Protein AF-A0A6J8DHE6-F1 (afdb_monomer)

Organism: Mytilus coruscus (NCBI:txid42192)

Secondary structure (DSSP, 8-state):
---------EEEGGG--SEEEEEEEEEESPPPPPPHHHHHH-GGGGGSGGGSSS---EEEEEEEEETTEE-S--EEPPP---SSSEEEEEEEEEEEEGGG--TT-EEEEEEEEEEETTEEEEEEEEEEESB-TTSBBP-EEEEEEEEET-------TTSTT---SSBSS---TT-HHHHHHHHHHHHHTTSS---HHHHHHHHHHHHHHHHHHHHHTSSEEEEEEE--EEETTEEEEEE---TTTT---------SS-----TTTTS--HHHHHHHHHHT-GGGTTTGGG----HHHHHHHHHHHTS-TTPPPPHHHHHHHHHTHHHHTT-TTHHHHHHHHS-TTSHHHHHHHHHHHHHSPPPPHHHHHHTTSTT---HHHHHHHHHHHTTS-HHHHHHHHHHHHHHGGGS-HHHHHHHHHHHHHHHHHHHS-SSS--S---S--------SSSSS----------HHHHHHTSPPHHHHHHHHHHH-HHHHHHHHHHHHHHHT-----HHHHHHHHHHHHHHHHHHHHHHHS-HHHHHHHHHHHHHHHHHHHHHHHHHHHHHS-S-HHHHHHHHHHHHH-HHHHSS-TTS-S-EE-S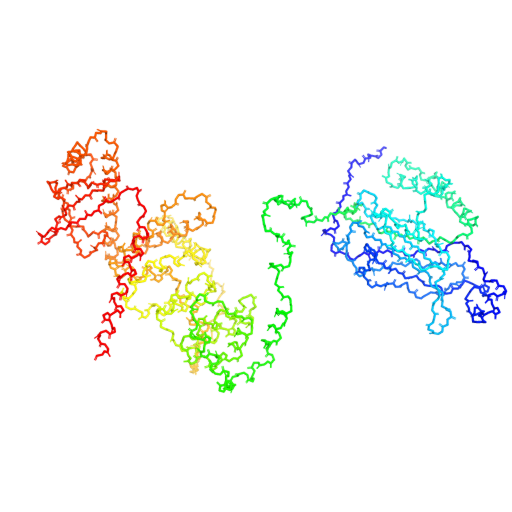S-TT-EEEEE-GGG-EE-SSTT--EEEEEEETTS-EEEEEE--SS--HHHHHHHHHHHHHHHHHHHHTT--

Nearest PDB structures (foldseek):
  8sor-assembly1_B  TM=8.044E-01  e=4.421E-31  Homo sapiens
  2x6h-assembly1_A  TM=9.406E-01  e=1.872E-27  Drosophila melanogaster
  2x6i-assembly1_A  TM=9.302E-01  e=1.534E-27  Drosophila melanogaster
  2x6j-assembly1_A  TM=9.265E-01  e=4.736E-26  Drosophila melanogaster
  2x6i-assembly1_B  TM=9.252E-01  e=7.662E-25  Drosophila melanogaster

InterPro domains:
  IPR000403 Phosphatidylinositol 3-/4-kinase, catalytic domain [PS50290] (609-669)
  IPR001263 Phosphoinositide 3-kinase, accessory (PIK) domain [PF00613] (290-520)
  IPR001263 Phosphoinositide 3-kinase, accessory (PIK) domain [PS51545] (288-525)
  IPR001263 Phosphoinositide 3-kinase, accessory (PIK) domain [SM00145] (288-539)
  IPR002420 C2 phosphatidylinositol 3-kinase-type domain [PF00792] (56-203)
  IPR002420 C2 phosphatidylinositol 3-kinase-type domain [PS51547] (36-191)
  IPR002420 C2 phosphatidylinositol 3-kinase-type domain [SM00142] (22-131)
  IPR008290 Phosphatidylinositol 3-kinase, Vps34 type [PIRSF000587] (5-661)
  IPR011009 Protein kinase-like domain superfamily [SSF56112] (544-663)
  IPR015433 Phosphatidylinositol 3-/4-kinase [PTHR10048] (52-663)
  IPR016024 Armadillo-type fold [SSF48371] (271-522)
  IPR018936 Phosphatidylinositol 3-/4-kinase, conserved site [PS00915] (639-653)
  IPR035892 C2 domain superfamily [G3DSA:2.60.40.150] (32-181)
  IPR035892 C2 domain superfamily [SSF49562] (39-165)
  IPR042236 Phosphoinositide 3-kinase, accessory (PIK) domain superfamily [G3DSA:1.25.40.70] (293-534)

Sequence (669 aa):
MTELTDRFNYVYSCDLDVNVQIKIGTLEGERQRPSYQELLDDPMLKFSGAYQEGHSDLYVTCRIYSDGRPLSLAVSTSYKAFSTRWNWNEWITLPLKFSDLPRNAMMAMTIWDIYGTNKAIPVGGTAISLFGKRGTFRKGMIDLKVWPNVEADPQNHSTTLNHSTTPGKTKDTNDQMSRLAKLSKKHRDGHMVKVDWLDRLTFREIELINEKQKRDSNFMYLMIEFPYVHYNDLQYTVIYFEKGGDEPYQYRTQAEIVCVPDPEILTENLVESKHHKLARSLHSGPTDRDMKPDAKTRDQLNAIVGFPPTKMLTSEEQDLVWKFRFYLSSQKKALTKFLKCVNWKMPQEAKQAIELMSRWSPMDADDALELLSPAFTHPTVRKYAVSRLRQSDDEDLFLYLFQLVQALRYEDFEKIKHDTDQITTRRESICDTSDRDRTHTMLTRAGSHDSIIDALGGVSPKQEESPEIKLSKESDLASFLIERACDNSILANYFYWYVSVECENDESTAKEQRVNEMYLCIMKRFSQALVKGGQECRLKRATLARQQMFIERLVSMVKAVTRESGNRKKKIERLRALLQDPEVTKINFASFDDLPLPLDPNVKVNGICVEKATLLKSALMPCRLTFKTSTGSEYVTMFKHGDDLRQDQLILQIITLMDKVSNTNDCSD

Structure (mmCIF, N/CA/C/O backbone):
data_AF-A0A6J8DHE6-F1
#
_entry.id   AF-A0A6J8DHE6-F1
#
loop_
_atom_site.group_PDB
_atom_site.id
_atom_site.type_symbol
_atom_site.label_atom_id
_atom_site.label_alt_id
_atom_site.label_comp_id
_atom_site.label_asym_id
_atom_site.label_entity_id
_atom_site.label_seq_id
_atom_site.pdbx_PDB_ins_code
_atom_site.Cartn_x
_atom_site.Cartn_y
_atom_site.Cartn_z
_atom_site.occupancy
_atom_site.B_iso_or_equiv
_atom_site.auth_seq_id
_atom_site.auth_comp_id
_atom_site.auth_asym_id
_atom_site.auth_atom_id
_atom_site.pdbx_PDB_model_num
ATOM 1 N N . MET A 1 1 ? 37.066 45.976 -17.708 1.00 34.59 1 MET A N 1
ATOM 2 C CA . MET A 1 1 ? 37.284 44.830 -16.803 1.00 34.59 1 MET A CA 1
ATOM 3 C C . MET A 1 1 ? 35.966 44.087 -16.704 1.00 34.59 1 MET A C 1
ATOM 5 O O . MET A 1 1 ? 35.082 44.545 -16.003 1.00 34.59 1 MET A O 1
ATOM 9 N N . THR A 1 2 ? 35.776 43.036 -17.497 1.00 38.88 2 THR A N 1
ATOM 10 C CA . THR A 1 2 ? 34.618 42.142 -17.362 1.00 38.88 2 THR A CA 1
ATOM 11 C C . THR A 1 2 ? 34.872 41.234 -16.169 1.00 38.88 2 THR A C 1
ATOM 13 O O . THR A 1 2 ? 35.880 40.525 -16.161 1.00 38.88 2 THR A O 1
ATOM 16 N N . GLU A 1 3 ? 34.013 41.311 -15.154 1.00 40.59 3 GLU A N 1
ATOM 17 C CA . GLU A 1 3 ? 34.038 40.429 -13.989 1.00 40.59 3 GLU A CA 1
ATOM 18 C C . GLU A 1 3 ? 34.123 38.970 -14.454 1.00 40.59 3 GLU A C 1
ATOM 20 O O . GLU A 1 3 ? 33.260 38.478 -15.181 1.00 40.59 3 GLU A O 1
ATOM 25 N N . LEU A 1 4 ? 35.196 38.280 -14.063 1.00 47.06 4 LEU A N 1
ATOM 26 C CA . LEU A 1 4 ? 35.259 36.826 -14.120 1.00 47.06 4 LEU A CA 1
ATOM 27 C C . LEU A 1 4 ? 34.179 36.315 -13.166 1.00 47.06 4 LEU A C 1
ATOM 29 O O . LEU A 1 4 ? 34.374 36.305 -11.955 1.00 47.06 4 LEU A O 1
ATOM 33 N N . THR A 1 5 ? 33.013 35.952 -13.695 1.00 48.84 5 THR A N 1
ATOM 34 C CA . THR A 1 5 ? 31.961 35.326 -12.898 1.00 48.84 5 THR A CA 1
ATOM 35 C C . THR A 1 5 ? 32.484 33.994 -12.373 1.00 48.84 5 THR A C 1
ATOM 37 O O . THR A 1 5 ? 32.590 33.027 -13.123 1.00 48.84 5 THR A O 1
ATOM 40 N N . ASP A 1 6 ? 32.783 33.941 -11.079 1.00 56.88 6 ASP A N 1
ATOM 41 C CA . ASP A 1 6 ? 33.292 32.780 -10.331 1.00 56.88 6 ASP A CA 1
ATOM 42 C C . ASP A 1 6 ? 32.226 31.673 -10.134 1.00 56.88 6 ASP A C 1
ATOM 44 O O . ASP A 1 6 ? 32.225 30.919 -9.165 1.00 56.88 6 ASP A O 1
ATOM 48 N N . ARG A 1 7 ? 31.233 31.607 -11.031 1.00 68.94 7 ARG A N 1
ATOM 49 C CA . ARG A 1 7 ? 30.074 30.712 -10.941 1.00 68.94 7 ARG A CA 1
ATOM 50 C C . ARG A 1 7 ? 30.209 29.586 -11.957 1.00 68.94 7 ARG A C 1
ATOM 52 O O . ARG A 1 7 ? 30.217 29.816 -13.163 1.00 68.94 7 ARG A O 1
ATOM 59 N N . PHE A 1 8 ? 30.288 28.356 -11.460 1.00 77.81 8 PHE A N 1
ATOM 60 C CA . PHE A 1 8 ? 30.315 27.151 -12.281 1.00 77.81 8 PHE A CA 1
ATOM 61 C C . PHE A 1 8 ? 28.905 26.558 -12.401 1.00 77.81 8 PHE A C 1
ATOM 63 O O . PHE A 1 8 ? 28.386 25.971 -11.454 1.00 77.81 8 PHE A O 1
ATOM 70 N N . ASN A 1 9 ? 28.289 26.708 -13.575 1.00 85.19 9 ASN A N 1
ATOM 71 C CA . ASN A 1 9 ? 26.956 26.177 -13.860 1.00 85.19 9 ASN A CA 1
ATOM 72 C C . ASN A 1 9 ? 27.050 24.722 -14.337 1.00 85.19 9 ASN A C 1
ATOM 74 O O . ASN A 1 9 ? 27.744 24.418 -15.317 1.00 85.19 9 ASN A O 1
ATOM 78 N N . TYR A 1 10 ? 26.331 23.819 -13.672 1.00 88.12 10 TYR A N 1
ATOM 79 C CA . TYR A 1 10 ? 26.302 22.403 -14.020 1.00 88.12 10 TYR A CA 1
ATOM 80 C C . TYR A 1 10 ? 24.895 21.816 -13.957 1.00 88.12 10 TYR A C 1
ATOM 82 O O . TYR A 1 10 ? 24.003 22.374 -13.325 1.00 88.12 10 TYR A O 1
ATOM 90 N N . VAL A 1 11 ? 24.717 20.692 -14.642 1.00 90.69 11 VAL A N 1
ATOM 91 C CA . VAL A 1 11 ? 23.490 19.892 -14.636 1.00 90.69 11 VAL A CA 1
ATOM 92 C C . VAL A 1 11 ? 23.868 18.420 -14.531 1.00 90.69 11 VAL A C 1
ATOM 94 O O . VAL A 1 11 ? 24.893 18.004 -15.082 1.00 90.69 11 VAL A O 1
ATOM 97 N N . TYR A 1 12 ? 23.077 17.636 -13.810 1.00 90.81 12 TYR A N 1
ATOM 98 C CA . TYR A 1 12 ? 23.320 16.207 -13.673 1.00 90.81 12 TYR A CA 1
ATOM 99 C C . TYR A 1 12 ? 22.858 15.440 -14.910 1.00 90.81 12 TYR A C 1
ATOM 101 O O . TYR A 1 12 ? 21.827 15.754 -15.502 1.00 90.81 12 TYR A O 1
ATOM 109 N N . SER A 1 13 ? 23.613 14.409 -15.294 1.00 89.38 13 SER A N 1
ATOM 110 C CA . SER A 1 13 ? 23.267 13.544 -16.427 1.00 89.38 13 SER A CA 1
ATOM 111 C C . SER A 1 13 ? 21.896 12.888 -16.250 1.00 89.38 13 SER A C 1
ATOM 113 O O . SER A 1 13 ? 21.129 12.848 -17.205 1.00 89.38 13 SER A O 1
ATOM 115 N N . CYS A 1 14 ? 21.553 12.456 -15.030 1.00 88.00 14 CYS A N 1
ATOM 116 C CA . CYS A 1 14 ? 20.270 11.824 -14.705 1.00 88.00 14 CYS A CA 1
ATOM 117 C C . CYS A 1 14 ? 19.048 12.745 -14.832 1.00 88.00 14 CYS A C 1
ATOM 119 O O . CYS A 1 14 ? 17.926 12.250 -14.872 1.00 88.00 14 CYS A O 1
ATOM 121 N N . ASP A 1 15 ? 19.247 14.065 -14.857 1.00 87.81 15 ASP A N 1
ATOM 122 C CA . ASP A 1 15 ? 18.160 15.047 -14.941 1.00 87.81 15 ASP A CA 1
ATOM 123 C C . ASP A 1 15 ? 17.919 15.526 -16.386 1.00 87.81 15 ASP A C 1
ATOM 125 O O . ASP A 1 15 ? 16.997 16.299 -16.640 1.00 87.81 15 ASP A O 1
ATOM 129 N N . LEU A 1 16 ? 18.733 15.068 -17.347 1.00 87.38 16 LEU A N 1
ATOM 130 C CA . LEU A 1 16 ? 18.618 15.416 -18.763 1.00 87.38 16 LEU A CA 1
ATOM 131 C C . LEU A 1 16 ? 17.928 14.304 -19.564 1.00 87.38 16 LEU A C 1
ATOM 133 O O . LEU A 1 16 ? 18.559 13.331 -19.979 1.00 87.38 16 LEU A O 1
ATOM 137 N N . ASP A 1 17 ? 16.647 14.508 -19.870 1.00 87.88 17 ASP A N 1
ATOM 138 C CA . ASP A 1 17 ? 15.837 13.600 -20.694 1.00 87.88 17 ASP A CA 1
ATOM 139 C C . ASP A 1 17 ? 15.944 13.913 -22.202 1.00 87.88 17 ASP A C 1
ATOM 141 O O . ASP A 1 17 ? 14.956 14.131 -22.901 1.00 87.88 17 ASP A O 1
ATOM 145 N N . VAL A 1 18 ? 17.174 14.020 -22.712 1.00 89.62 18 VAL A N 1
ATOM 146 C CA . VAL A 1 18 ? 17.454 14.364 -24.118 1.00 89.62 18 VAL A CA 1
ATOM 147 C C . VAL A 1 18 ? 18.440 13.365 -24.712 1.00 89.62 18 VAL A C 1
ATOM 149 O O . VAL A 1 18 ? 19.361 12.913 -24.031 1.00 89.62 18 VAL A O 1
ATOM 152 N N . ASN A 1 19 ? 18.264 13.032 -25.992 1.00 92.06 19 ASN A N 1
ATOM 153 C CA . ASN A 1 19 ? 19.183 12.159 -26.717 1.00 92.06 19 ASN A CA 1
ATOM 154 C C . ASN A 1 19 ? 20.549 12.821 -26.927 1.00 92.06 19 ASN A C 1
ATOM 156 O O . ASN A 1 19 ? 20.659 14.015 -27.210 1.00 92.06 19 ASN A O 1
ATOM 160 N N . VAL A 1 20 ? 21.602 12.016 -26.840 1.00 91.81 20 VAL A N 1
ATOM 161 C CA . VAL A 1 20 ? 22.977 12.468 -27.040 1.00 91.81 20 VAL A CA 1
ATOM 162 C C . VAL A 1 20 ? 23.200 12.755 -28.523 1.00 91.81 20 VAL A C 1
ATOM 164 O O . VAL A 1 20 ? 23.031 11.880 -29.373 1.00 91.81 20 VAL A O 1
ATOM 167 N N . GLN A 1 21 ? 23.613 13.980 -28.834 1.00 93.38 21 GLN A N 1
ATOM 168 C CA . GLN A 1 21 ? 23.940 14.408 -30.193 1.00 93.38 21 GLN A CA 1
ATOM 169 C C . GLN A 1 21 ? 25.432 14.665 -30.322 1.00 93.38 21 GLN A C 1
ATOM 171 O O . GLN A 1 21 ? 26.039 15.226 -29.414 1.00 93.38 21 GLN A O 1
ATOM 176 N N . ILE A 1 22 ? 26.033 14.258 -31.437 1.00 93.69 22 ILE A N 1
ATOM 177 C CA . ILE A 1 22 ? 27.459 14.452 -31.714 1.00 93.69 22 ILE A CA 1
ATOM 178 C C . ILE A 1 22 ? 27.620 14.828 -33.175 1.00 93.69 22 ILE A C 1
ATOM 180 O O . ILE A 1 22 ? 26.983 14.240 -34.046 1.00 93.69 22 ILE A O 1
ATOM 184 N N . LYS A 1 23 ? 28.480 15.804 -33.450 1.00 95.44 23 LYS A N 1
ATOM 185 C CA . LYS A 1 23 ? 28.708 16.274 -34.807 1.00 95.44 23 LYS A CA 1
ATOM 186 C C . LYS A 1 23 ? 29.976 15.679 -35.396 1.00 95.44 23 LYS A C 1
ATOM 188 O O . LYS A 1 23 ? 31.057 15.838 -34.825 1.00 95.44 23 LYS A O 1
ATOM 193 N N . ILE A 1 24 ? 29.843 15.046 -36.555 1.00 94.75 24 ILE A N 1
ATOM 194 C CA . ILE A 1 24 ? 30.963 14.537 -37.345 1.00 94.75 24 ILE A CA 1
ATOM 195 C C . ILE A 1 24 ? 31.406 15.630 -38.317 1.00 94.75 24 ILE A C 1
ATOM 197 O O . ILE A 1 24 ? 30.616 16.133 -39.118 1.00 94.75 24 ILE A O 1
ATOM 201 N N . GLY A 1 25 ? 32.662 16.047 -38.189 1.00 91.88 25 GLY A N 1
ATOM 202 C CA . GLY A 1 25 ? 33.237 17.191 -38.881 1.00 91.88 25 GLY A CA 1
ATOM 203 C C . GLY A 1 25 ? 34.004 16.812 -40.144 1.00 91.88 25 GLY A C 1
ATOM 204 O O . GLY A 1 25 ? 33.428 16.289 -41.099 1.00 91.88 25 GLY A O 1
ATOM 205 N N . THR A 1 26 ? 35.300 17.126 -40.150 1.00 91.31 26 THR A N 1
ATOM 206 C CA . THR A 1 26 ? 36.237 16.842 -41.242 1.00 91.31 26 THR A CA 1
ATOM 207 C C . THR A 1 26 ? 37.098 15.620 -40.937 1.00 91.31 26 THR A C 1
ATOM 209 O O . THR A 1 26 ? 37.397 15.336 -39.778 1.00 91.31 26 THR A O 1
ATOM 212 N N . LEU A 1 27 ? 37.505 14.900 -41.982 1.00 89.50 27 LEU A N 1
ATOM 213 C CA . LEU A 1 27 ? 38.582 13.913 -41.919 1.00 89.50 27 LEU A CA 1
ATOM 214 C C . LEU A 1 27 ? 39.777 14.474 -42.690 1.00 89.50 27 LEU A C 1
ATOM 216 O O . LEU A 1 27 ? 39.660 14.821 -43.864 1.00 89.50 27 LEU A O 1
ATOM 220 N N . GLU A 1 28 ? 40.911 14.586 -42.013 1.00 85.88 28 GLU A N 1
ATOM 221 C CA . GLU A 1 28 ? 42.147 15.167 -42.540 1.00 85.88 28 GLU A CA 1
ATOM 222 C C . GLU A 1 28 ? 43.297 14.173 -42.394 1.00 85.88 28 GLU A C 1
ATOM 224 O O . GLU A 1 28 ? 43.338 13.410 -41.434 1.00 85.88 28 GLU A O 1
ATOM 229 N N . GLY A 1 29 ? 44.248 14.198 -43.322 1.00 80.00 29 GLY A N 1
ATOM 230 C CA . GLY A 1 29 ? 45.406 13.305 -43.331 1.00 80.00 29 GLY A CA 1
ATOM 231 C C . GLY A 1 29 ? 45.481 12.468 -44.602 1.00 80.00 29 GLY A C 1
ATOM 232 O O . GLY A 1 29 ? 44.607 12.534 -45.468 1.00 80.00 29 GLY A O 1
ATOM 233 N N . GLU A 1 30 ? 46.553 11.694 -44.717 1.00 73.44 30 GLU A N 1
ATOM 234 C CA . GLU A 1 30 ? 46.816 10.882 -45.900 1.00 73.44 30 GLU A CA 1
ATOM 235 C C . GLU A 1 30 ? 46.361 9.439 -45.689 1.00 73.44 30 GLU A C 1
ATOM 237 O O . GLU A 1 30 ? 46.716 8.778 -44.710 1.00 73.44 30 GLU A O 1
ATOM 242 N N . ARG A 1 31 ? 45.566 8.938 -46.637 1.00 74.94 31 ARG A N 1
ATOM 243 C CA . ARG A 1 31 ? 45.196 7.525 -46.707 1.00 74.94 31 ARG A CA 1
ATOM 244 C C . ARG A 1 31 ? 46.295 6.778 -47.456 1.00 74.94 31 ARG A C 1
ATOM 246 O O . ARG A 1 31 ? 46.557 7.071 -48.621 1.00 74.94 31 ARG A O 1
ATOM 253 N N . GLN A 1 32 ? 46.913 5.799 -46.800 1.00 70.12 32 GLN A N 1
ATOM 254 C CA . GLN A 1 32 ? 47.902 4.941 -47.450 1.00 70.12 32 GLN A CA 1
ATOM 255 C C . GLN A 1 32 ? 47.239 4.147 -48.579 1.00 70.12 32 GLN A C 1
ATOM 257 O O . GLN A 1 32 ? 46.191 3.526 -48.386 1.00 70.12 32 GLN A O 1
ATOM 262 N N . ARG A 1 33 ? 47.839 4.202 -49.770 1.00 71.75 33 ARG A N 1
ATOM 263 C CA . ARG A 1 33 ? 47.380 3.431 -50.926 1.00 71.75 33 ARG A CA 1
ATOM 264 C C . ARG A 1 33 ? 47.843 1.978 -50.769 1.00 71.75 33 ARG A C 1
ATOM 266 O O . ARG A 1 33 ? 49.003 1.787 -50.399 1.00 71.75 33 ARG A O 1
ATOM 273 N N . PRO A 1 34 ? 46.990 0.979 -51.061 1.00 71.94 34 PRO A N 1
ATOM 274 C CA . PRO A 1 34 ? 47.409 -0.416 -51.033 1.00 71.94 34 PRO A CA 1
ATOM 275 C C . PRO A 1 34 ? 48.574 -0.653 -52.000 1.00 71.94 34 PRO A C 1
ATOM 277 O O . PRO A 1 34 ? 48.680 -0.016 -53.058 1.00 71.94 34 PRO A O 1
ATOM 280 N N . SER A 1 35 ? 49.469 -1.556 -51.618 1.00 75.50 35 SER A N 1
ATOM 281 C CA . SER A 1 35 ? 50.630 -1.930 -52.418 1.00 75.50 35 SER A CA 1
ATOM 282 C C . SER A 1 35 ? 50.214 -2.641 -53.710 1.00 75.50 35 SER A C 1
ATOM 284 O O . SER A 1 35 ? 49.124 -3.201 -53.830 1.00 75.50 35 SER A O 1
ATOM 286 N N . TYR A 1 36 ? 51.105 -2.646 -54.706 1.00 73.25 36 TYR A N 1
ATOM 287 C CA . TYR A 1 36 ? 50.836 -3.325 -55.978 1.00 73.25 36 TYR A CA 1
ATOM 288 C C . TYR A 1 36 ? 50.618 -4.839 -55.805 1.00 73.25 36 TYR A C 1
ATOM 290 O O . TYR A 1 36 ? 49.833 -5.421 -56.542 1.00 73.25 36 TYR A O 1
ATOM 298 N N . GLN A 1 37 ? 51.267 -5.464 -54.815 1.00 76.94 37 GLN A N 1
ATOM 299 C CA . GLN A 1 37 ? 51.066 -6.880 -54.486 1.00 76.94 37 GLN A CA 1
ATOM 300 C C . GLN A 1 37 ? 49.665 -7.141 -53.917 1.00 76.94 37 GLN A C 1
ATOM 302 O O . GLN A 1 37 ? 48.975 -8.026 -54.407 1.00 76.94 37 GLN A O 1
ATOM 307 N N . GLU A 1 38 ? 49.192 -6.312 -52.982 1.00 73.19 38 GLU A N 1
ATOM 308 C CA . GLU A 1 38 ? 47.836 -6.433 -52.419 1.00 73.19 38 GLU A CA 1
ATOM 309 C C . GLU A 1 38 ? 46.745 -6.245 -53.487 1.00 73.19 38 GLU A C 1
ATOM 311 O O . GLU A 1 38 ? 45.713 -6.907 -53.443 1.00 73.19 38 GLU A O 1
ATOM 316 N N . LEU A 1 39 ? 46.987 -5.389 -54.487 1.00 71.31 39 LEU A N 1
ATOM 317 C CA . LEU A 1 39 ? 46.075 -5.198 -55.621 1.00 71.31 39 LEU A CA 1
ATOM 318 C C . LEU A 1 39 ? 46.063 -6.386 -56.604 1.00 71.31 39 LEU A C 1
ATOM 320 O O . LEU A 1 39 ? 45.068 -6.594 -57.299 1.00 71.31 39 LEU A O 1
ATOM 324 N N . LEU A 1 40 ? 47.159 -7.146 -56.696 1.00 73.00 40 LEU A N 1
ATOM 325 C CA . LEU A 1 40 ? 47.202 -8.386 -57.478 1.00 73.00 40 LEU A CA 1
ATOM 326 C C . LEU A 1 40 ? 46.444 -9.516 -56.771 1.00 73.00 40 LEU A C 1
ATOM 328 O O . LEU A 1 40 ? 45.777 -10.301 -57.445 1.00 73.00 40 LEU A O 1
ATOM 332 N N . ASP A 1 41 ? 46.524 -9.563 -55.440 1.00 79.56 41 ASP A N 1
ATOM 333 C CA . ASP A 1 41 ? 45.845 -10.561 -54.610 1.00 79.56 41 ASP A CA 1
ATOM 334 C C . ASP A 1 41 ? 44.329 -10.312 -54.516 1.00 79.56 41 ASP A C 1
ATOM 336 O O . ASP A 1 41 ? 43.547 -11.263 -54.559 1.00 79.56 41 ASP A O 1
ATOM 340 N N . ASP A 1 42 ? 43.894 -9.046 -54.445 1.00 75.00 42 ASP A N 1
ATOM 341 C CA . ASP A 1 42 ? 42.478 -8.670 -54.527 1.00 75.00 42 ASP A CA 1
ATOM 342 C C . ASP A 1 42 ? 42.225 -7.590 -55.604 1.00 75.00 42 ASP A C 1
ATOM 344 O O . ASP A 1 42 ? 42.285 -6.384 -55.334 1.00 75.00 42 ASP A O 1
ATOM 348 N N . PRO A 1 43 ? 41.864 -8.000 -56.839 1.00 71.56 43 PRO A N 1
ATOM 349 C CA . PRO A 1 43 ? 41.590 -7.086 -57.948 1.00 71.56 43 PRO A CA 1
ATOM 350 C C . PRO A 1 43 ? 40.420 -6.126 -57.700 1.00 71.56 43 PRO A C 1
ATOM 352 O O . PRO A 1 43 ? 40.291 -5.123 -58.410 1.00 71.56 43 PRO A O 1
ATOM 355 N N . MET A 1 44 ? 39.550 -6.415 -56.721 1.00 70.56 44 MET A N 1
ATOM 356 C CA . MET A 1 44 ? 38.430 -5.539 -56.375 1.00 70.56 44 MET A CA 1
ATOM 357 C C . MET A 1 44 ? 38.897 -4.269 -55.635 1.00 70.56 44 MET A C 1
ATOM 359 O O . MET A 1 44 ? 38.192 -3.259 -55.677 1.00 70.56 44 MET A O 1
ATOM 363 N N . LEU A 1 45 ? 40.125 -4.241 -55.085 1.00 68.75 45 LEU A N 1
ATOM 364 C CA . LEU A 1 45 ? 40.747 -3.044 -54.494 1.00 68.75 45 LEU A CA 1
ATOM 365 C C . LEU A 1 45 ? 40.871 -1.897 -55.489 1.00 68.75 45 LEU A C 1
ATOM 367 O O . LEU A 1 45 ? 40.825 -0.741 -55.080 1.00 68.75 45 LEU A O 1
ATOM 371 N N . LYS A 1 46 ? 40.927 -2.188 -56.792 1.00 63.78 46 LYS A N 1
ATOM 372 C CA . LYS A 1 46 ? 40.922 -1.171 -57.851 1.00 63.78 46 LYS A CA 1
ATOM 373 C C . LYS A 1 46 ? 39.641 -0.322 -57.869 1.00 63.78 46 LYS A C 1
ATOM 375 O O . LYS A 1 46 ? 39.677 0.808 -58.351 1.00 63.78 46 LYS A O 1
ATOM 380 N N . PHE A 1 47 ? 38.523 -0.855 -57.370 1.00 64.94 47 PHE A N 1
ATOM 381 C CA . PHE A 1 47 ? 37.239 -0.151 -57.291 1.00 64.94 47 PHE A CA 1
ATOM 382 C C . PHE A 1 47 ? 37.041 0.600 -55.969 1.00 64.94 47 PHE A C 1
ATOM 384 O O . PHE A 1 47 ? 36.140 1.432 -55.889 1.00 64.94 47 PHE A O 1
ATOM 391 N N . SER A 1 48 ? 37.896 0.373 -54.964 1.00 68.81 48 SER A N 1
ATOM 392 C CA . SER A 1 48 ? 37.953 1.244 -53.789 1.00 68.81 48 SER A CA 1
ATOM 393 C C . SER A 1 48 ? 38.327 2.658 -54.228 1.00 68.81 48 SER A C 1
ATOM 395 O O . SER A 1 48 ? 39.225 2.860 -55.054 1.00 68.81 48 SER A O 1
ATOM 397 N N . GLY A 1 49 ? 37.684 3.661 -53.625 1.00 62.88 49 GLY A N 1
ATOM 398 C CA . GLY A 1 49 ? 37.980 5.066 -53.904 1.00 62.88 49 GLY A CA 1
ATOM 399 C C . GLY A 1 49 ? 39.417 5.486 -53.549 1.00 62.88 49 GLY A C 1
ATOM 400 O O . GLY A 1 49 ? 39.787 6.625 -53.797 1.00 62.88 49 GLY A O 1
ATOM 401 N N . ALA A 1 50 ? 40.249 4.582 -53.014 1.00 60.47 50 ALA A N 1
ATOM 402 C CA . ALA A 1 50 ? 41.685 4.783 -52.818 1.00 60.47 50 ALA A CA 1
ATOM 403 C C . ALA A 1 50 ? 42.495 4.937 -54.128 1.00 60.47 50 ALA A C 1
ATOM 405 O O . ALA A 1 50 ? 43.589 5.505 -54.089 1.00 60.47 50 ALA A O 1
ATOM 406 N N . TYR A 1 51 ? 41.984 4.442 -55.268 1.00 59.84 51 TYR A N 1
ATOM 407 C CA . TYR A 1 51 ? 42.635 4.529 -56.591 1.00 59.84 51 TYR A CA 1
ATOM 408 C C . TYR A 1 51 ? 42.004 5.559 -57.536 1.00 59.84 51 TYR A C 1
ATOM 410 O O . TYR A 1 51 ? 42.485 5.738 -58.656 1.00 59.84 51 TYR A O 1
ATOM 418 N N . GLN A 1 52 ? 40.938 6.234 -57.107 1.00 64.81 52 GLN A N 1
ATOM 419 C CA . GLN A 1 52 ? 40.360 7.351 -57.848 1.00 64.81 52 GLN A CA 1
ATOM 420 C C . GLN A 1 52 ? 41.172 8.624 -57.560 1.00 64.81 52 GLN A C 1
ATOM 422 O O . GLN A 1 52 ? 41.696 8.796 -56.463 1.00 64.81 52 GLN A O 1
ATOM 427 N N . GLU A 1 53 ? 41.299 9.526 -58.538 1.00 57.62 53 GLU A N 1
ATOM 428 C CA . GLU A 1 53 ? 41.986 10.817 -58.334 1.00 57.62 53 GLU A CA 1
ATOM 429 C C . GLU A 1 53 ? 41.208 11.759 -57.389 1.00 57.62 53 GLU A C 1
ATOM 431 O O . GLU A 1 53 ? 41.776 12.722 -56.876 1.00 57.62 53 GLU A O 1
ATOM 436 N N . GLY A 1 54 ? 39.922 11.472 -57.142 1.00 63.78 54 GLY A N 1
ATOM 437 C CA . GLY A 1 54 ? 39.051 12.199 -56.216 1.00 63.78 54 GLY A CA 1
ATOM 438 C C . GLY A 1 54 ? 39.006 11.615 -54.798 1.00 63.78 54 GLY A C 1
ATOM 439 O O . GLY A 1 54 ? 39.599 10.582 -54.498 1.00 63.78 54 GLY A O 1
ATOM 440 N N . HIS A 1 55 ? 38.268 12.278 -53.906 1.00 71.94 55 HIS A N 1
ATOM 441 C CA . HIS A 1 55 ? 38.022 11.768 -52.557 1.00 71.94 55 HIS A CA 1
ATOM 442 C C . HIS A 1 55 ? 36.985 10.641 -52.583 1.00 71.94 55 HIS A C 1
ATOM 444 O O . HIS A 1 55 ? 35.906 10.800 -53.143 1.00 71.94 55 HIS A O 1
ATOM 450 N N . SER A 1 56 ? 37.294 9.518 -51.933 1.00 76.50 56 SER A N 1
ATOM 451 C CA . SER A 1 56 ? 36.372 8.385 -51.816 1.00 76.50 56 SER A CA 1
ATOM 452 C C . SER A 1 56 ? 35.102 8.751 -51.040 1.00 76.50 56 SER A C 1
ATOM 454 O O . SER A 1 56 ? 35.176 9.496 -50.056 1.00 76.50 56 SER A O 1
ATOM 456 N N . ASP A 1 57 ? 33.973 8.161 -51.431 1.00 83.81 57 ASP A N 1
ATOM 457 C CA . ASP A 1 57 ? 32.681 8.277 -50.748 1.00 83.81 57 ASP A CA 1
ATOM 458 C C . ASP A 1 57 ? 32.693 7.476 -49.438 1.00 83.81 57 ASP A C 1
ATOM 460 O O . ASP A 1 57 ? 32.374 6.287 -49.393 1.00 83.81 57 ASP A O 1
ATOM 464 N N . LEU A 1 58 ? 33.110 8.135 -48.357 1.00 88.81 58 LEU A N 1
ATOM 465 C CA . LEU A 1 58 ? 33.224 7.537 -47.029 1.00 88.81 58 LEU A CA 1
ATOM 466 C C . LEU A 1 58 ? 31.982 7.807 -46.173 1.00 88.81 58 LEU A C 1
ATOM 468 O O . LEU A 1 58 ? 31.359 8.867 -46.254 1.00 88.81 58 LEU A O 1
ATOM 472 N N . TYR A 1 59 ? 31.680 6.896 -45.254 1.00 91.62 59 TYR A N 1
ATOM 473 C CA . TYR A 1 59 ? 30.709 7.148 -44.188 1.00 91.62 59 TYR A CA 1
ATOM 474 C C . TYR A 1 59 ? 31.262 6.723 -42.831 1.00 91.62 59 TYR A C 1
ATOM 476 O O . TYR A 1 59 ? 32.128 5.854 -42.737 1.00 91.62 59 TYR A O 1
ATOM 484 N N . VAL A 1 60 ? 30.777 7.352 -41.762 1.00 94.06 60 VAL A N 1
ATOM 485 C CA . VAL A 1 60 ? 31.216 7.066 -40.391 1.00 94.06 60 VAL A CA 1
ATOM 486 C C . VAL A 1 60 ? 30.070 6.429 -39.626 1.00 94.06 60 VAL A C 1
ATOM 488 O O . VAL A 1 60 ? 28.957 6.946 -39.645 1.00 94.06 60 VAL A O 1
ATOM 491 N N . THR A 1 61 ? 30.334 5.324 -38.933 1.00 94.31 61 THR A N 1
ATOM 492 C CA . THR A 1 61 ? 29.388 4.707 -37.994 1.00 94.31 61 THR A CA 1
ATOM 493 C C . THR A 1 61 ? 29.808 4.989 -36.563 1.00 94.31 61 THR A C 1
ATOM 495 O O . THR A 1 61 ? 30.941 4.683 -36.196 1.00 94.31 61 THR A O 1
ATOM 498 N N . CYS A 1 62 ? 28.888 5.490 -35.746 1.00 93.94 62 CYS A N 1
ATOM 499 C CA . CYS A 1 62 ? 29.083 5.802 -34.335 1.00 93.94 62 CYS A CA 1
ATOM 500 C C . CYS A 1 62 ? 28.284 4.830 -33.463 1.00 93.94 62 CYS A C 1
ATOM 502 O O . CYS A 1 62 ? 27.091 4.617 -33.694 1.00 93.94 62 CYS A O 1
ATOM 504 N N . ARG A 1 63 ? 28.911 4.270 -32.426 1.00 93.19 63 ARG A N 1
ATOM 505 C CA . ARG A 1 63 ? 28.243 3.382 -31.465 1.00 93.19 63 ARG A CA 1
ATOM 506 C C . ARG A 1 63 ? 28.792 3.571 -30.054 1.00 93.19 63 ARG A C 1
ATOM 508 O O . ARG A 1 63 ? 29.985 3.807 -29.877 1.00 93.19 63 ARG A O 1
ATOM 515 N N . ILE A 1 64 ? 27.921 3.475 -29.049 1.00 92.38 64 ILE A N 1
ATOM 516 C CA . ILE A 1 64 ? 28.297 3.626 -27.637 1.00 92.38 64 ILE A CA 1
ATOM 517 C C . ILE A 1 64 ? 28.450 2.252 -26.984 1.00 92.38 64 ILE A C 1
ATOM 519 O O . ILE A 1 64 ? 27.640 1.351 -27.202 1.00 92.38 64 ILE A O 1
ATOM 523 N N . TYR A 1 65 ? 29.478 2.128 -26.152 1.00 90.25 65 TYR A N 1
ATOM 524 C CA . TYR A 1 65 ? 29.835 0.934 -25.404 1.00 90.25 65 TYR A CA 1
ATOM 525 C C . TYR A 1 65 ? 30.047 1.252 -23.922 1.00 90.25 65 TYR A C 1
ATOM 527 O O . TYR A 1 65 ? 30.475 2.351 -23.564 1.00 90.25 65 TYR A O 1
ATOM 535 N N . SER A 1 66 ? 29.804 0.261 -23.071 1.00 88.50 66 SER A N 1
ATOM 536 C CA . SER A 1 66 ? 30.202 0.234 -21.662 1.00 88.50 66 SER A CA 1
ATOM 537 C C . SER A 1 66 ? 30.784 -1.145 -21.361 1.00 88.50 66 SER A C 1
ATOM 539 O O . SER A 1 66 ? 30.196 -2.160 -21.727 1.00 88.50 66 SER A O 1
ATOM 541 N N . ASP A 1 67 ? 31.996 -1.174 -20.803 1.00 80.25 67 ASP A N 1
ATOM 542 C CA . ASP A 1 67 ? 32.764 -2.395 -20.505 1.00 80.25 67 ASP A CA 1
ATOM 543 C C . ASP A 1 67 ? 32.791 -3.424 -21.649 1.00 80.25 67 ASP A C 1
ATOM 545 O O . ASP A 1 67 ? 32.582 -4.621 -21.466 1.00 80.25 67 ASP A O 1
ATOM 549 N N . GLY A 1 68 ? 33.028 -2.932 -22.870 1.00 75.38 68 GLY A N 1
ATOM 550 C CA . GLY A 1 68 ? 33.107 -3.753 -24.082 1.00 75.38 68 GLY A CA 1
ATOM 551 C C . GLY A 1 68 ? 31.755 -4.217 -24.637 1.00 75.38 68 GLY A C 1
ATOM 552 O O . GLY A 1 68 ? 31.715 -4.796 -25.720 1.00 75.38 68 GLY A O 1
ATOM 553 N N . ARG A 1 69 ? 30.635 -3.930 -23.962 1.00 84.00 69 ARG A N 1
ATOM 554 C CA . ARG A 1 69 ? 29.285 -4.251 -24.444 1.00 84.00 69 ARG A CA 1
ATOM 555 C C . ARG A 1 69 ? 28.641 -3.040 -25.120 1.00 84.00 69 ARG A C 1
ATOM 557 O O . ARG A 1 69 ? 28.699 -1.941 -24.569 1.00 84.00 69 ARG A O 1
ATOM 564 N N . PRO A 1 70 ? 28.016 -3.205 -26.296 1.00 88.75 70 PRO A N 1
ATOM 565 C CA . PRO A 1 70 ? 27.324 -2.106 -26.951 1.00 88.75 70 PRO A CA 1
ATOM 566 C C . PRO A 1 70 ? 26.030 -1.750 -26.209 1.00 88.75 70 PRO A C 1
ATOM 568 O O . PRO A 1 70 ? 25.200 -2.622 -25.966 1.00 88.75 70 PRO A O 1
ATOM 571 N N . LEU A 1 71 ? 25.838 -0.466 -25.905 1.00 87.50 71 LEU A N 1
ATOM 572 C CA . LEU A 1 71 ? 24.629 0.050 -25.249 1.00 87.50 71 LEU A CA 1
ATOM 573 C C . LEU A 1 71 ? 23.519 0.419 -26.241 1.00 87.50 71 LEU A C 1
ATOM 575 O O . LEU A 1 71 ? 22.357 0.513 -25.866 1.00 87.50 71 LEU A O 1
ATOM 579 N N . SER A 1 72 ? 23.869 0.640 -27.509 1.00 87.00 72 SER A N 1
ATOM 580 C CA . SER A 1 72 ? 22.930 1.066 -28.546 1.00 87.00 72 SER A CA 1
ATOM 581 C C . SER A 1 72 ? 23.209 0.446 -29.911 1.00 87.00 72 SER A C 1
ATOM 583 O O . SER A 1 72 ? 24.233 -0.213 -30.126 1.00 87.00 72 SER A O 1
ATOM 585 N N . LEU A 1 73 ? 22.278 0.656 -30.845 1.00 89.31 73 LEU A N 1
ATOM 586 C CA . LEU A 1 73 ? 22.491 0.408 -32.270 1.00 89.31 73 LEU A CA 1
ATOM 587 C C . LEU A 1 73 ? 23.497 1.421 -32.841 1.00 89.31 73 LEU A C 1
ATOM 589 O O . LEU A 1 73 ? 23.572 2.561 -32.377 1.00 89.31 73 LEU A O 1
ATOM 593 N N . ALA A 1 74 ? 24.273 0.997 -33.839 1.00 90.50 74 ALA A N 1
ATOM 594 C CA . ALA A 1 74 ? 25.176 1.893 -34.554 1.00 90.50 74 ALA A CA 1
ATOM 595 C C . ALA A 1 74 ? 24.373 2.879 -35.412 1.00 90.50 74 ALA A C 1
ATOM 597 O O . ALA A 1 74 ? 23.394 2.490 -36.047 1.00 90.50 74 ALA A O 1
ATOM 598 N N . VAL A 1 75 ? 24.811 4.136 -35.452 1.00 93.44 75 VAL A N 1
ATOM 599 C CA . VAL A 1 75 ? 24.222 5.182 -36.295 1.00 93.44 75 VAL A CA 1
ATOM 600 C C . VAL A 1 75 ? 25.268 5.643 -37.299 1.00 93.44 75 VAL A C 1
ATOM 602 O O . VAL A 1 75 ? 26.398 5.930 -36.911 1.00 93.44 75 VAL A O 1
ATOM 605 N N . SER A 1 76 ? 24.915 5.694 -38.581 1.00 93.19 76 SER A N 1
ATOM 606 C CA . SER A 1 76 ? 25.797 6.159 -39.653 1.00 93.19 76 SER A CA 1
ATOM 607 C C . SER A 1 76 ? 25.531 7.613 -40.037 1.00 93.19 76 SER A C 1
ATOM 609 O O . SER A 1 76 ? 24.411 8.103 -39.902 1.00 93.19 76 SER A O 1
ATOM 611 N N . THR A 1 77 ? 26.558 8.288 -40.554 1.00 93.62 77 THR A N 1
ATOM 612 C CA . THR A 1 77 ? 26.403 9.554 -41.287 1.00 93.62 77 THR A CA 1
ATOM 613 C C . THR A 1 77 ? 25.560 9.354 -42.544 1.00 93.62 77 THR A C 1
ATOM 615 O O . THR A 1 77 ? 25.567 8.271 -43.141 1.00 93.62 77 THR A O 1
ATOM 618 N N . SER A 1 78 ? 24.913 10.421 -43.002 1.00 89.19 78 SER A N 1
ATOM 619 C CA . SER A 1 78 ? 24.290 10.469 -44.322 1.00 89.19 78 SER A CA 1
ATOM 620 C C . SER A 1 78 ? 25.309 10.268 -45.455 1.00 89.19 78 SER A C 1
ATOM 622 O O . SER A 1 78 ? 26.502 10.559 -45.316 1.00 89.19 78 SER A O 1
ATOM 624 N N . TYR A 1 79 ? 24.840 9.744 -46.592 1.00 85.38 79 TYR A N 1
ATOM 625 C CA . TYR A 1 79 ? 25.668 9.630 -47.792 1.00 85.38 79 TYR A CA 1
ATOM 626 C C . TYR A 1 79 ? 25.987 11.021 -48.351 1.00 85.38 79 TYR A C 1
ATOM 628 O O . TYR A 1 79 ? 25.096 11.859 -48.512 1.00 85.38 79 TYR A O 1
ATOM 636 N N . LYS A 1 80 ? 27.258 11.243 -48.692 1.00 83.94 80 LYS A N 1
ATOM 637 C CA . LYS A 1 80 ? 27.736 12.475 -49.313 1.00 83.94 80 LYS A CA 1
ATOM 638 C C . LYS A 1 80 ? 28.866 12.158 -50.283 1.00 83.94 80 LYS A C 1
ATOM 640 O O . LYS A 1 80 ? 29.821 11.489 -49.906 1.00 83.94 80 LYS A O 1
ATOM 645 N N . ALA A 1 81 ? 28.764 12.688 -51.498 1.00 80.94 81 ALA A N 1
ATOM 646 C CA . ALA A 1 81 ? 29.847 12.628 -52.470 1.00 80.94 81 ALA A CA 1
ATOM 647 C C . ALA A 1 81 ? 30.908 13.687 -52.139 1.00 80.94 81 ALA A C 1
ATOM 649 O O . ALA A 1 81 ? 30.578 14.864 -51.938 1.00 80.94 81 ALA A O 1
ATOM 650 N N . PHE A 1 82 ? 32.178 13.288 -52.079 1.00 83.94 82 PHE A N 1
ATOM 651 C CA . PHE A 1 82 ? 33.278 14.192 -51.734 1.00 83.94 82 PHE A CA 1
ATOM 652 C C . PHE A 1 82 ? 34.093 14.573 -52.970 1.00 83.94 82 PHE A C 1
ATOM 654 O O . PHE A 1 82 ? 34.653 13.725 -53.649 1.00 83.94 82 PHE A O 1
ATOM 661 N N . SER A 1 83 ? 34.200 15.874 -53.252 1.00 75.88 83 SER A N 1
ATOM 662 C CA . SER A 1 83 ? 34.979 16.378 -54.391 1.00 75.88 83 SER A CA 1
ATOM 663 C C . SER A 1 83 ? 36.360 16.895 -53.988 1.00 75.88 83 SER A C 1
ATOM 665 O O . SER A 1 83 ? 37.348 16.548 -54.622 1.00 75.88 83 SER A O 1
ATOM 667 N N . THR A 1 84 ? 36.442 17.710 -52.930 1.00 78.06 84 THR A N 1
ATOM 668 C CA . THR A 1 84 ? 37.673 18.439 -52.552 1.00 78.06 84 THR A CA 1
ATOM 669 C C . THR A 1 84 ? 38.205 18.138 -51.155 1.00 78.06 84 THR A C 1
ATOM 671 O O . THR A 1 84 ? 39.372 18.399 -50.889 1.00 78.06 84 THR A O 1
ATOM 674 N N . ARG A 1 85 ? 37.352 17.664 -50.238 1.00 84.31 85 ARG A N 1
ATOM 675 C CA . ARG A 1 85 ? 37.724 17.257 -48.874 1.00 84.31 85 ARG A CA 1
ATOM 676 C C . ARG A 1 85 ? 36.640 16.391 -48.246 1.00 84.31 85 ARG A C 1
ATOM 678 O O . ARG A 1 85 ? 35.455 16.591 -48.526 1.00 84.31 85 ARG A O 1
ATOM 685 N N . TRP A 1 86 ? 37.024 15.521 -47.315 1.00 87.75 86 TRP A N 1
ATOM 686 C CA . TRP A 1 86 ? 36.080 14.794 -46.466 1.00 87.75 86 TRP A CA 1
ATOM 687 C C . TRP A 1 86 ? 35.522 15.717 -45.382 1.00 87.75 86 TRP A C 1
ATOM 689 O O . TRP A 1 86 ? 36.170 15.988 -44.372 1.00 87.75 86 TRP A O 1
ATOM 699 N N . ASN A 1 87 ? 34.321 16.245 -45.608 1.00 91.00 87 ASN A N 1
ATOM 700 C CA . ASN A 1 87 ? 33.628 17.108 -44.656 1.00 91.00 87 ASN A CA 1
ATOM 701 C C . ASN A 1 87 ? 32.144 16.742 -44.577 1.00 91.00 87 ASN A C 1
ATOM 703 O O . ASN A 1 87 ? 31.366 17.137 -45.454 1.00 91.00 87 ASN A O 1
ATOM 707 N N . TRP A 1 88 ? 31.749 16.021 -43.529 1.00 92.62 88 TRP A N 1
ATOM 708 C CA . TRP A 1 88 ? 30.345 15.697 -43.269 1.00 92.62 88 TRP A CA 1
ATOM 709 C C . TRP A 1 88 ? 29.614 16.926 -42.726 1.00 92.62 88 TRP A C 1
ATOM 711 O O . TRP A 1 88 ? 28.636 17.365 -43.333 1.00 92.62 88 TRP A O 1
ATOM 721 N N . ASN A 1 89 ? 30.154 17.542 -41.665 1.00 91.56 89 ASN A N 1
ATOM 722 C CA . ASN A 1 89 ? 29.540 18.650 -40.922 1.00 91.56 89 ASN A CA 1
ATOM 723 C C . ASN A 1 89 ? 28.091 18.335 -40.498 1.00 91.56 89 ASN A C 1
ATOM 725 O O . ASN A 1 89 ? 27.197 19.170 -40.632 1.00 91.56 89 ASN A O 1
ATOM 729 N N . GLU A 1 90 ? 27.871 17.119 -40.000 1.00 93.44 90 GLU A N 1
ATOM 730 C CA . GLU A 1 90 ? 26.550 16.548 -39.727 1.00 93.44 90 GLU A CA 1
ATOM 731 C C . GLU A 1 90 ? 26.386 16.233 -38.237 1.00 93.44 90 GLU A C 1
ATOM 733 O O . GLU A 1 90 ? 27.271 15.629 -37.632 1.00 93.44 90 GLU A O 1
ATOM 738 N N . TRP A 1 91 ? 25.251 16.622 -37.649 1.00 94.38 91 TRP A N 1
ATOM 739 C CA . TRP A 1 91 ? 24.864 16.221 -36.294 1.00 94.38 91 TRP A CA 1
ATOM 740 C C . TRP A 1 91 ? 24.141 14.878 -36.325 1.00 94.38 91 TRP A C 1
ATOM 742 O O . TRP A 1 91 ? 23.050 14.767 -36.877 1.00 94.38 91 TRP A O 1
ATOM 752 N N . ILE A 1 92 ? 24.722 13.880 -35.669 1.00 94.06 92 ILE A N 1
ATOM 753 C CA . ILE A 1 92 ? 24.136 12.555 -35.504 1.00 94.06 92 ILE A CA 1
ATOM 754 C C . ILE A 1 92 ? 23.489 12.477 -34.124 1.00 94.06 92 ILE A C 1
ATOM 756 O O . ILE A 1 92 ? 24.119 12.790 -33.112 1.00 94.06 92 ILE A O 1
ATOM 760 N N . THR A 1 93 ? 22.233 12.032 -34.079 1.00 93.75 93 THR A N 1
ATOM 761 C CA . THR A 1 93 ? 21.522 11.756 -32.824 1.00 93.75 93 THR A CA 1
ATOM 762 C C . THR A 1 93 ? 21.634 10.273 -32.500 1.00 93.75 93 THR A C 1
ATOM 764 O O . THR A 1 93 ? 21.193 9.427 -33.275 1.00 93.75 93 THR A O 1
ATOM 767 N N . LEU A 1 94 ? 22.228 9.954 -31.355 1.00 92.81 94 LEU A N 1
ATOM 768 C CA . LEU A 1 94 ? 22.361 8.584 -30.876 1.00 92.81 94 LEU A CA 1
ATOM 769 C C . LEU A 1 94 ? 21.074 8.174 -30.141 1.00 92.81 94 LEU A C 1
ATOM 771 O O . LEU A 1 94 ? 20.482 9.006 -29.451 1.00 92.81 94 LEU A O 1
ATOM 775 N N . PRO A 1 95 ? 20.633 6.906 -30.235 1.00 91.44 95 PRO A N 1
ATOM 776 C CA . PRO A 1 95 ? 19.414 6.429 -29.582 1.00 91.44 95 PRO A CA 1
ATOM 777 C C . PRO A 1 95 ? 19.667 6.116 -28.095 1.00 91.44 95 PRO A C 1
ATOM 779 O O . PRO A 1 95 ? 19.337 5.037 -27.615 1.00 91.44 95 PRO A O 1
ATOM 782 N N . LEU A 1 96 ? 20.328 7.035 -27.388 1.00 91.31 96 LEU A N 1
ATOM 783 C CA . LEU A 1 96 ? 20.597 6.984 -25.952 1.00 91.31 96 LEU A CA 1
ATOM 784 C C . LEU A 1 96 ? 20.436 8.380 -25.366 1.00 91.31 96 LEU A C 1
ATOM 786 O O . LEU A 1 96 ? 20.930 9.359 -25.937 1.00 91.31 96 LEU A O 1
ATOM 790 N N . LYS A 1 97 ? 19.778 8.450 -24.212 1.00 92.50 97 LYS A N 1
ATOM 791 C CA . LYS A 1 97 ? 19.593 9.686 -23.457 1.00 92.50 97 LYS A CA 1
ATOM 792 C C . LYS A 1 97 ? 20.794 9.968 -22.566 1.00 92.50 97 LYS A C 1
ATOM 794 O O . LYS A 1 97 ? 21.541 9.058 -22.214 1.00 92.50 97 LYS A O 1
ATOM 799 N N . PHE A 1 98 ? 20.965 11.227 -22.164 1.00 90.62 98 PHE A N 1
ATOM 800 C CA . PHE A 1 98 ? 21.985 11.598 -21.176 1.00 90.62 98 PHE A CA 1
ATOM 801 C C . PHE A 1 98 ? 21.785 10.887 -19.829 1.00 90.62 98 PHE A C 1
ATOM 803 O O . PHE A 1 98 ? 22.784 10.547 -19.193 1.00 90.62 98 PHE A O 1
ATOM 810 N N . SER A 1 99 ? 20.536 10.616 -19.434 1.00 89.69 99 SER A N 1
ATOM 811 C CA . SER A 1 99 ? 20.189 9.871 -18.216 1.00 89.69 99 SER A CA 1
ATOM 812 C C . SER A 1 99 ? 20.694 8.431 -18.203 1.00 89.69 99 SER A C 1
ATOM 814 O O . SER A 1 99 ? 20.996 7.904 -17.137 1.00 89.69 99 SER A O 1
ATOM 816 N N . ASP A 1 100 ? 20.813 7.817 -19.380 1.00 89.81 100 ASP A N 1
ATOM 817 C CA . ASP A 1 100 ? 21.072 6.382 -19.529 1.00 89.81 100 ASP A CA 1
ATOM 818 C C . ASP A 1 100 ? 22.566 6.089 -19.743 1.00 89.81 100 ASP A C 1
ATOM 820 O O . ASP A 1 100 ? 22.978 4.935 -19.870 1.00 89.81 100 ASP A O 1
ATOM 824 N N . LEU A 1 101 ? 23.400 7.133 -19.829 1.00 90.31 101 LEU A N 1
ATOM 825 C CA . LEU A 1 101 ? 24.833 6.993 -20.056 1.00 90.31 101 LEU A CA 1
ATOM 826 C C . LEU A 1 101 ? 25.579 6.653 -18.756 1.00 90.31 101 LEU A C 1
ATOM 828 O O . LEU A 1 101 ? 25.663 7.507 -17.871 1.00 90.31 101 LEU A O 1
ATOM 832 N N . PRO A 1 102 ? 26.253 5.492 -18.670 1.00 90.38 102 PRO A N 1
ATOM 833 C CA . PRO A 1 102 ? 27.091 5.178 -17.523 1.00 90.38 102 PRO A CA 1
ATOM 834 C C . PRO A 1 102 ? 28.396 5.983 -17.532 1.00 90.38 102 PRO A C 1
ATOM 836 O O . PRO A 1 102 ? 28.886 6.450 -18.567 1.00 90.38 102 PRO A O 1
ATOM 839 N N . ARG A 1 103 ? 29.031 6.099 -16.360 1.00 88.12 103 ARG A N 1
ATOM 840 C CA . ARG A 1 103 ? 30.266 6.880 -16.162 1.00 88.12 103 ARG A CA 1
ATOM 841 C C . ARG A 1 103 ? 31.413 6.483 -17.094 1.00 88.12 103 ARG A C 1
ATOM 843 O O . ARG A 1 103 ? 32.229 7.334 -17.473 1.00 88.12 103 ARG A O 1
ATOM 850 N N . ASN A 1 104 ? 31.490 5.194 -17.402 1.00 86.81 104 ASN A N 1
ATOM 851 C CA . ASN A 1 104 ? 32.516 4.527 -18.197 1.00 86.81 104 ASN A CA 1
ATOM 852 C C . ASN A 1 104 ? 32.149 4.426 -19.692 1.00 86.81 104 ASN A C 1
ATOM 854 O O . ASN A 1 104 ? 32.821 3.702 -20.428 1.00 86.81 104 ASN A O 1
ATOM 858 N N . ALA A 1 105 ? 31.100 5.130 -20.138 1.00 90.38 105 ALA A N 1
ATOM 859 C CA . ALA A 1 105 ? 30.645 5.101 -21.520 1.00 90.38 105 ALA A CA 1
ATOM 860 C C . ALA A 1 105 ? 31.728 5.586 -22.494 1.00 90.38 105 ALA A C 1
ATOM 862 O O . ALA A 1 105 ? 32.319 6.668 -22.343 1.00 90.38 105 ALA A O 1
ATOM 863 N N . MET A 1 106 ? 31.944 4.794 -23.539 1.00 89.81 106 MET A N 1
ATOM 864 C CA . MET A 1 106 ? 32.869 5.078 -24.624 1.00 89.81 106 MET A CA 1
ATOM 865 C C . MET A 1 106 ? 32.150 5.080 -25.960 1.00 89.81 106 MET A C 1
ATOM 867 O O . MET A 1 106 ? 31.281 4.257 -26.219 1.00 89.81 106 MET A O 1
ATOM 871 N N . MET A 1 107 ? 32.538 6.005 -26.823 1.00 91.44 107 MET A N 1
ATOM 872 C CA . MET A 1 107 ? 32.063 6.085 -28.191 1.00 91.44 107 MET A CA 1
ATOM 873 C C . MET A 1 107 ? 33.125 5.521 -29.128 1.00 91.44 107 MET A C 1
ATOM 875 O O . MET A 1 107 ? 34.258 6.005 -29.140 1.00 91.44 107 MET A O 1
ATOM 879 N N . ALA A 1 108 ? 32.732 4.524 -29.912 1.00 92.88 108 ALA A N 1
ATOM 880 C CA . ALA A 1 108 ? 33.514 3.918 -30.978 1.00 92.88 108 ALA A CA 1
ATOM 881 C C . ALA A 1 108 ? 33.026 4.452 -32.328 1.00 92.88 108 ALA A C 1
ATOM 883 O O . ALA A 1 108 ? 31.815 4.534 -32.562 1.00 92.88 108 ALA A O 1
ATOM 884 N N . MET A 1 109 ? 33.959 4.831 -33.196 1.00 94.25 109 MET A N 1
ATOM 885 C CA . MET A 1 109 ? 33.673 5.383 -34.516 1.00 94.25 109 MET A CA 1
ATOM 886 C C . MET A 1 109 ? 34.541 4.716 -35.564 1.00 94.25 109 MET A C 1
ATOM 888 O O . MET A 1 109 ? 35.767 4.783 -35.489 1.00 94.25 109 MET A O 1
ATOM 892 N N . THR A 1 110 ? 33.894 4.107 -36.547 1.00 93.69 110 THR A N 1
ATOM 893 C CA . THR A 1 110 ? 34.561 3.418 -37.653 1.00 93.69 110 THR A CA 1
ATOM 894 C C . THR A 1 110 ? 34.220 4.126 -38.953 1.00 93.69 110 THR A C 1
ATOM 896 O O . THR A 1 110 ? 33.052 4.407 -39.225 1.00 93.69 110 THR A O 1
ATOM 899 N N . ILE A 1 111 ? 35.250 4.439 -39.732 1.00 92.88 111 ILE A N 1
ATOM 900 C CA . ILE A 1 111 ? 35.145 5.041 -41.058 1.00 92.88 111 ILE A CA 1
ATOM 901 C C . ILE A 1 111 ? 35.154 3.910 -42.076 1.00 92.88 111 ILE A C 1
ATOM 903 O O . ILE A 1 111 ? 36.059 3.075 -42.067 1.00 92.88 111 ILE A O 1
ATOM 907 N N . TRP A 1 112 ? 34.165 3.897 -42.954 1.00 90.44 112 TRP A N 1
ATOM 908 C CA . TRP A 1 112 ? 33.936 2.841 -43.927 1.00 90.44 112 TRP A CA 1
ATOM 909 C C . TRP A 1 112 ? 34.108 3.365 -45.345 1.00 90.44 112 TRP A C 1
ATOM 911 O O . TRP A 1 112 ? 33.640 4.458 -45.669 1.00 90.44 112 TRP A O 1
ATOM 921 N N . ASP A 1 113 ? 34.755 2.558 -46.181 1.00 86.94 113 ASP A N 1
ATOM 922 C CA . ASP A 1 113 ? 34.804 2.735 -47.629 1.00 86.94 113 ASP A CA 1
ATOM 923 C C . ASP A 1 113 ? 33.888 1.716 -48.299 1.00 86.94 113 ASP A C 1
ATOM 925 O O . ASP A 1 113 ? 33.847 0.540 -47.913 1.00 86.94 113 ASP A O 1
ATOM 929 N N . ILE A 1 114 ? 33.151 2.174 -49.305 1.00 79.38 114 ILE A N 1
ATOM 930 C CA . ILE A 1 114 ? 32.219 1.352 -50.066 1.00 79.38 114 ILE A CA 1
ATOM 931 C C . ILE A 1 114 ? 33.040 0.589 -51.106 1.00 79.38 114 ILE A C 1
ATOM 933 O O . ILE A 1 114 ? 33.400 1.108 -52.157 1.00 79.38 114 ILE A O 1
ATOM 937 N N . TYR A 1 115 ? 33.365 -0.659 -50.785 1.00 71.81 115 TYR A N 1
ATOM 938 C CA . TYR A 1 115 ? 34.213 -1.517 -51.609 1.00 71.81 115 TYR A CA 1
ATOM 939 C C . TYR A 1 115 ? 33.461 -2.167 -52.779 1.00 71.81 115 TYR A C 1
ATOM 941 O O . TYR A 1 115 ? 34.045 -2.483 -53.811 1.00 71.81 115 TYR A O 1
ATOM 949 N N . GLY A 1 116 ? 32.154 -2.388 -52.623 1.00 68.56 116 GLY A N 1
ATOM 950 C CA . GLY A 1 116 ? 31.302 -3.005 -53.636 1.00 68.56 116 GLY A CA 1
ATOM 951 C C . GLY A 1 116 ? 29.830 -3.004 -53.230 1.00 68.56 116 GLY A C 1
ATOM 952 O O . GLY A 1 116 ? 29.459 -2.423 -52.213 1.00 68.56 116 GLY A O 1
ATOM 953 N N . THR A 1 117 ? 28.984 -3.696 -53.997 1.00 66.81 117 THR A N 1
ATOM 954 C CA . THR A 1 117 ? 27.512 -3.632 -53.878 1.00 66.81 117 THR A CA 1
ATOM 955 C C . THR A 1 117 ? 26.944 -4.028 -52.512 1.00 66.81 117 THR A C 1
ATOM 957 O O . THR A 1 117 ? 25.830 -3.622 -52.217 1.00 66.81 117 THR A O 1
ATOM 960 N N . ASN A 1 118 ? 27.683 -4.775 -51.682 1.00 70.38 118 ASN A N 1
ATOM 961 C CA . ASN A 1 118 ? 27.285 -5.164 -50.317 1.00 70.38 118 ASN A CA 1
ATOM 962 C C . ASN A 1 118 ? 28.480 -5.347 -49.360 1.00 70.38 118 ASN A C 1
ATOM 964 O O . ASN A 1 118 ? 28.383 -6.063 -48.363 1.00 70.38 118 ASN A O 1
ATOM 968 N N . LYS A 1 119 ? 29.638 -4.753 -49.665 1.00 79.62 119 LYS A N 1
ATOM 969 C CA . LYS A 1 119 ? 30.841 -4.906 -48.837 1.00 79.62 119 LYS A CA 1
ATOM 970 C C . LYS A 1 119 ? 31.416 -3.534 -48.528 1.00 79.62 119 LYS A C 1
ATOM 972 O O . LYS A 1 119 ? 31.740 -2.781 -49.443 1.00 79.62 119 LYS A O 1
ATOM 977 N N . ALA A 1 120 ? 31.541 -3.237 -47.242 1.00 83.31 120 ALA A N 1
ATOM 978 C CA . ALA A 1 120 ? 32.258 -2.078 -46.742 1.00 83.31 120 ALA A CA 1
ATOM 979 C C . ALA A 1 120 ? 33.533 -2.555 -46.044 1.00 83.31 120 ALA A C 1
ATOM 981 O O . ALA A 1 120 ? 33.520 -3.583 -45.365 1.00 83.31 120 ALA A O 1
ATOM 982 N N . ILE A 1 121 ? 34.633 -1.832 -46.237 1.00 85.94 121 ILE A N 1
ATOM 983 C CA . ILE A 1 121 ? 35.919 -2.128 -45.594 1.00 85.94 121 ILE A CA 1
ATOM 984 C C . ILE A 1 121 ? 36.245 -0.986 -44.627 1.00 85.94 121 ILE A C 1
ATOM 986 O O . ILE A 1 121 ? 36.046 0.180 -44.991 1.00 85.94 121 ILE A O 1
ATOM 990 N N . PRO A 1 122 ? 36.725 -1.279 -43.405 1.00 87.88 122 PRO A N 1
ATOM 991 C CA . PRO A 1 122 ? 37.116 -0.238 -42.471 1.00 87.88 122 PRO A CA 1
ATOM 992 C C . PRO A 1 122 ? 38.362 0.484 -42.991 1.00 87.88 122 PRO A C 1
ATOM 994 O O . PRO A 1 122 ? 39.428 -0.105 -43.144 1.00 87.88 122 PRO A O 1
ATOM 997 N N . VAL A 1 123 ? 38.234 1.785 -43.234 1.00 87.38 123 VAL A N 1
ATOM 998 C CA . VAL A 1 123 ? 39.365 2.686 -43.508 1.00 87.38 123 VAL A CA 1
ATOM 999 C C . VAL A 1 123 ? 40.135 2.956 -42.226 1.00 87.38 123 VAL A C 1
ATOM 1001 O O . VAL A 1 123 ? 41.362 3.061 -42.232 1.00 87.38 123 VAL A O 1
ATOM 1004 N N . GLY A 1 124 ? 39.412 3.049 -41.113 1.00 89.06 124 GLY A N 1
ATOM 1005 C CA . GLY A 1 124 ? 40.017 3.129 -39.802 1.00 89.06 124 GLY A CA 1
ATOM 1006 C C . GLY A 1 124 ? 39.034 3.406 -38.678 1.00 89.06 124 GLY A C 1
ATOM 1007 O O . GLY A 1 124 ? 37.904 3.849 -38.893 1.00 89.06 124 GLY A O 1
ATOM 1008 N N . GLY A 1 125 ? 39.499 3.140 -37.464 1.00 91.62 125 GLY A N 1
ATOM 1009 C CA . GLY A 1 125 ? 38.708 3.151 -36.245 1.00 91.62 125 GLY A CA 1
ATOM 1010 C C . GLY A 1 125 ? 39.288 4.102 -35.211 1.00 91.62 125 GLY A C 1
ATOM 1011 O O . GLY A 1 125 ? 40.502 4.305 -35.118 1.00 91.62 125 GLY A O 1
ATOM 1012 N N . THR A 1 126 ? 38.419 4.711 -34.415 1.00 92.12 126 THR A N 1
ATOM 1013 C CA . THR A 1 126 ? 38.818 5.548 -33.286 1.00 92.12 126 THR A CA 1
ATOM 1014 C C . THR A 1 126 ? 37.805 5.452 -32.149 1.00 92.12 126 THR A C 1
ATOM 1016 O O . THR A 1 126 ? 36.597 5.385 -32.376 1.00 92.12 126 THR A O 1
ATOM 1019 N N . ALA A 1 127 ? 38.290 5.439 -30.909 1.00 91.25 127 ALA A N 1
ATOM 1020 C CA . ALA A 1 127 ? 37.457 5.370 -29.714 1.00 91.25 127 ALA A CA 1
ATOM 1021 C C . ALA A 1 127 ? 37.776 6.503 -28.727 1.00 91.25 127 ALA A C 1
ATOM 1023 O O . ALA A 1 127 ? 38.935 6.875 -28.514 1.00 91.25 127 ALA A O 1
ATOM 1024 N N . ILE A 1 128 ? 36.743 7.058 -28.087 1.00 90.75 128 ILE A N 1
ATOM 1025 C CA . ILE A 1 128 ? 36.873 8.127 -27.090 1.00 90.75 128 ILE A CA 1
ATOM 1026 C C . ILE A 1 128 ? 35.875 7.947 -25.938 1.00 90.75 128 ILE A C 1
ATOM 1028 O O . ILE A 1 128 ? 34.708 7.636 -26.150 1.00 90.75 128 ILE A O 1
ATOM 1032 N N . SER A 1 129 ? 36.300 8.211 -24.699 1.00 91.00 129 SER A N 1
ATOM 1033 C CA . SER A 1 129 ? 35.378 8.277 -23.555 1.00 91.00 129 SER A CA 1
ATOM 1034 C C . SER A 1 129 ? 34.419 9.466 -23.682 1.00 91.00 129 SER A C 1
ATOM 1036 O O . SER A 1 129 ? 34.864 10.571 -23.999 1.00 91.00 129 SER A O 1
ATOM 1038 N N . LEU A 1 130 ? 33.130 9.292 -23.382 1.00 90.56 130 LEU A N 1
ATOM 1039 C CA . LEU A 1 130 ? 32.158 10.397 -23.413 1.00 90.56 130 LEU A CA 1
ATOM 1040 C C . LEU A 1 130 ? 32.352 11.364 -22.240 1.00 90.56 130 LEU A C 1
ATOM 1042 O O . LEU A 1 130 ? 32.290 12.585 -22.397 1.00 90.56 130 LEU A O 1
ATOM 1046 N N . PHE A 1 131 ? 32.687 10.819 -21.072 1.00 91.19 131 PHE A N 1
ATOM 1047 C CA . PHE A 1 131 ? 32.997 11.596 -19.882 1.00 91.19 131 PHE A CA 1
ATOM 1048 C C . PHE A 1 131 ? 34.516 11.709 -19.662 1.00 91.19 131 PHE A C 1
ATOM 1050 O O . PHE A 1 131 ? 35.289 10.768 -19.873 1.00 91.19 131 PHE A O 1
ATOM 1057 N N . GLY A 1 132 ? 34.976 12.885 -19.230 1.00 85.25 132 GLY A N 1
ATOM 1058 C CA . GLY A 1 132 ? 36.367 13.147 -18.855 1.00 85.25 132 GLY A CA 1
ATOM 1059 C C . GLY A 1 132 ? 36.756 12.499 -17.521 1.00 85.25 132 GLY A C 1
ATOM 1060 O O . GLY A 1 132 ? 35.967 11.801 -16.898 1.00 85.25 132 GLY A O 1
ATOM 1061 N N . LYS A 1 133 ? 37.974 12.759 -17.021 1.00 82.94 133 LYS A N 1
ATOM 1062 C CA . LYS A 1 133 ? 38.446 12.210 -15.728 1.00 82.94 133 LYS A CA 1
ATOM 1063 C C . LYS A 1 133 ? 37.628 12.683 -14.518 1.00 82.94 133 LYS A C 1
ATOM 1065 O O . LYS A 1 133 ? 37.513 11.953 -13.548 1.00 82.94 133 LYS A O 1
ATOM 1070 N N . ARG A 1 134 ? 37.043 13.882 -14.593 1.00 82.81 134 ARG A N 1
ATOM 1071 C CA . ARG A 1 134 ? 36.287 14.527 -13.503 1.00 82.81 134 ARG A CA 1
ATOM 1072 C C . ARG A 1 134 ? 34.764 14.334 -13.594 1.00 82.81 134 ARG A C 1
ATOM 1074 O O . ARG A 1 134 ? 34.031 15.143 -13.054 1.00 82.81 134 ARG A O 1
ATOM 1081 N N . GLY A 1 135 ? 34.275 13.355 -14.355 1.00 84.56 135 GLY A N 1
ATOM 1082 C CA . GLY A 1 135 ? 32.828 13.131 -14.510 1.00 84.56 135 GLY A CA 1
ATOM 1083 C C . GLY A 1 135 ? 32.118 14.114 -15.432 1.00 84.56 135 GLY A C 1
ATOM 1084 O O . GLY A 1 135 ? 30.925 13.975 -15.648 1.00 84.56 135 GLY A O 1
ATOM 1085 N N . THR A 1 136 ? 32.831 15.077 -16.016 1.00 89.88 136 THR A N 1
ATOM 1086 C CA . THR A 1 136 ? 32.237 16.045 -16.939 1.00 89.88 136 THR A CA 1
ATOM 1087 C C . THR A 1 136 ? 32.095 15.458 -18.336 1.00 89.88 136 THR A C 1
ATOM 1089 O O . THR A 1 136 ? 33.050 14.884 -18.874 1.00 89.88 136 THR A O 1
ATOM 1092 N N . PHE A 1 137 ? 30.922 15.615 -18.944 1.00 91.94 137 PHE A N 1
ATOM 1093 C CA . PHE A 1 137 ? 30.713 15.280 -20.349 1.00 91.94 137 PHE A CA 1
ATOM 1094 C C . PHE A 1 137 ? 31.614 16.160 -21.228 1.00 91.94 137 PHE A C 1
ATOM 1096 O O . PHE A 1 137 ? 31.861 17.335 -20.923 1.00 91.94 137 PHE A O 1
ATOM 1103 N N . ARG A 1 138 ? 32.189 15.586 -22.290 1.00 89.50 138 ARG A N 1
ATOM 1104 C CA . ARG A 1 138 ? 33.061 16.343 -23.201 1.00 89.50 138 ARG A CA 1
ATOM 1105 C C . ARG A 1 138 ? 32.251 17.405 -23.950 1.00 89.50 138 ARG A C 1
ATOM 1107 O O . ARG A 1 138 ? 31.085 17.203 -24.240 1.00 89.50 138 ARG A O 1
ATOM 1114 N N . LYS A 1 139 ? 32.885 18.541 -24.251 1.00 88.69 139 LYS A N 1
ATOM 1115 C CA . LYS A 1 139 ? 32.272 19.686 -24.942 1.00 88.69 139 LYS A CA 1
ATOM 1116 C C . LYS A 1 139 ? 33.223 20.259 -25.992 1.00 88.69 139 LYS A C 1
ATOM 1118 O O . LYS A 1 139 ? 34.437 20.289 -25.753 1.00 88.69 139 LYS A O 1
ATOM 1123 N N . GLY A 1 140 ? 32.668 20.747 -27.099 1.00 86.62 140 GLY A N 1
ATOM 1124 C CA . GLY A 1 140 ? 33.391 21.415 -28.179 1.00 86.62 140 GLY A CA 1
ATOM 1125 C C . GLY A 1 140 ? 34.148 20.488 -29.130 1.00 86.62 140 GLY A C 1
ATOM 1126 O O . GLY A 1 140 ? 34.059 19.265 -29.043 1.00 86.62 140 GLY A O 1
ATOM 1127 N N . MET A 1 141 ? 34.900 21.113 -30.037 1.00 87.25 141 MET A N 1
ATOM 1128 C CA . MET A 1 141 ? 35.666 20.453 -31.100 1.00 87.25 141 MET A CA 1
ATOM 1129 C C . MET A 1 141 ? 36.907 19.723 -30.574 1.00 87.25 141 MET A C 1
ATOM 1131 O O . MET A 1 141 ? 37.668 20.264 -29.760 1.00 87.25 141 MET A O 1
ATOM 1135 N N . ILE A 1 142 ? 37.098 18.492 -31.045 1.00 88.31 142 ILE A N 1
ATOM 1136 C CA . ILE A 1 142 ? 38.194 17.590 -30.705 1.00 88.31 142 ILE A CA 1
ATOM 1137 C C . ILE A 1 142 ? 38.625 16.838 -31.967 1.00 88.31 142 ILE A C 1
ATOM 1139 O O . ILE A 1 142 ? 37.816 16.138 -32.568 1.00 88.31 142 ILE A O 1
ATOM 1143 N N . ASP A 1 143 ? 39.914 16.905 -32.290 1.00 88.12 143 ASP A N 1
ATOM 1144 C CA . ASP A 1 143 ? 40.535 16.035 -33.288 1.00 88.12 143 ASP A CA 1
ATOM 1145 C C . ASP A 1 143 ? 40.902 14.684 -32.661 1.00 88.12 143 ASP A C 1
ATOM 1147 O O . ASP A 1 143 ? 41.508 14.632 -31.582 1.00 88.12 143 ASP A O 1
ATOM 1151 N N . LEU A 1 144 ? 40.511 13.591 -33.318 1.00 89.75 144 LEU A N 1
ATOM 1152 C CA . LEU A 1 144 ? 40.805 12.221 -32.903 1.00 89.75 144 LEU A CA 1
ATOM 1153 C C . LEU A 1 144 ? 41.662 11.511 -33.933 1.00 89.75 144 LEU A C 1
ATOM 1155 O O . LEU A 1 144 ? 41.328 11.488 -35.113 1.00 89.75 144 LEU A O 1
ATOM 1159 N N . LYS A 1 145 ? 42.728 10.868 -33.461 1.00 89.50 145 LYS A N 1
ATOM 1160 C CA . LYS A 1 145 ? 43.564 10.009 -34.294 1.00 89.50 145 LYS A CA 1
ATOM 1161 C C . LYS A 1 145 ? 42.767 8.780 -34.737 1.00 89.50 145 LYS A C 1
ATOM 1163 O O . LYS A 1 145 ? 42.141 8.115 -33.907 1.00 89.50 145 LYS A O 1
ATOM 1168 N N . VAL A 1 146 ? 42.813 8.480 -36.028 1.00 90.38 146 VAL A N 1
ATOM 1169 C CA . VAL A 1 146 ? 42.177 7.317 -36.652 1.00 90.38 146 VAL A CA 1
ATOM 1170 C C . VAL A 1 146 ? 43.243 6.263 -36.931 1.00 90.38 146 VAL A C 1
ATOM 1172 O O . VAL A 1 146 ? 44.280 6.553 -37.529 1.00 90.38 146 VAL A O 1
ATOM 1175 N N . TRP A 1 147 ? 42.991 5.038 -36.480 1.00 88.94 147 TRP A N 1
ATOM 1176 C CA . TRP A 1 147 ? 43.895 3.908 -36.670 1.00 88.94 147 TRP A CA 1
ATOM 1177 C C . TRP A 1 147 ? 43.569 3.213 -37.993 1.00 88.94 147 TRP A C 1
ATOM 1179 O O . TRP A 1 147 ? 42.418 2.816 -38.176 1.00 88.94 147 TRP A O 1
ATOM 1189 N N . PRO A 1 148 ? 44.528 3.110 -38.929 1.00 86.69 148 PRO A N 1
ATOM 1190 C CA . PRO A 1 148 ? 44.253 2.661 -40.290 1.00 86.69 148 PRO A CA 1
ATOM 1191 C C . PRO A 1 148 ? 43.860 1.181 -40.330 1.00 86.69 148 PRO A C 1
ATOM 1193 O O . PRO A 1 148 ? 44.443 0.373 -39.613 1.00 86.69 148 PRO A O 1
ATOM 1196 N N . ASN A 1 149 ? 42.914 0.836 -41.206 1.00 84.38 149 ASN A N 1
ATOM 1197 C CA . ASN A 1 149 ? 42.504 -0.535 -41.546 1.00 84.38 149 ASN A CA 1
ATOM 1198 C C . ASN A 1 149 ? 41.991 -1.401 -40.375 1.00 84.38 149 ASN A C 1
ATOM 1200 O O . ASN A 1 149 ? 41.989 -2.627 -40.469 1.00 84.38 149 ASN A O 1
ATOM 1204 N N . VAL A 1 150 ? 41.555 -0.789 -39.270 1.00 86.88 150 VAL A N 1
ATOM 1205 C CA . VAL A 1 150 ? 41.048 -1.494 -38.078 1.00 86.88 150 VAL A CA 1
ATOM 1206 C C . VAL A 1 150 ? 39.709 -0.889 -37.654 1.00 86.88 150 VAL A C 1
ATOM 1208 O O . VAL A 1 150 ? 39.527 0.324 -37.727 1.00 86.88 150 VAL A O 1
ATOM 1211 N N . GLU A 1 151 ? 38.758 -1.717 -37.220 1.00 88.75 151 GLU A N 1
ATOM 1212 C CA . GLU A 1 151 ? 37.504 -1.239 -36.623 1.00 88.75 151 GLU A CA 1
ATOM 1213 C C . GLU A 1 151 ? 37.737 -0.655 -35.224 1.00 88.75 151 GLU A C 1
ATOM 1215 O O . GLU A 1 151 ? 38.658 -1.048 -34.514 1.00 88.75 151 GLU A O 1
ATOM 1220 N N . ALA A 1 152 ? 36.904 0.293 -34.795 1.00 86.12 152 ALA A N 1
ATOM 1221 C CA . ALA A 1 152 ? 37.073 0.899 -33.481 1.00 86.12 152 ALA A CA 1
ATOM 1222 C C . ALA A 1 152 ? 36.842 -0.109 -32.338 1.00 86.12 152 ALA A C 1
ATOM 1224 O O . ALA A 1 152 ? 35.760 -0.680 -32.214 1.00 86.12 152 ALA A O 1
ATOM 1225 N N . ASP A 1 153 ? 37.836 -0.253 -31.459 1.00 82.19 153 ASP A N 1
ATOM 1226 C CA . ASP A 1 153 ? 37.833 -1.142 -30.295 1.00 82.19 153 ASP A CA 1
ATOM 1227 C C . ASP A 1 153 ? 37.620 -0.351 -28.984 1.00 82.19 153 ASP A C 1
ATOM 1229 O O . ASP A 1 153 ? 38.512 0.385 -28.532 1.00 82.19 153 ASP A O 1
ATOM 1233 N N . PRO A 1 154 ? 36.447 -0.469 -28.340 1.00 67.81 154 PRO A N 1
ATOM 1234 C CA . PRO A 1 154 ? 36.062 0.341 -27.194 1.00 67.81 154 PRO A CA 1
ATOM 1235 C C . PRO A 1 154 ? 36.373 -0.337 -25.847 1.00 67.81 154 PRO A C 1
ATOM 1237 O O . PRO A 1 154 ? 35.492 -0.471 -24.993 1.00 67.81 154 PRO A O 1
ATOM 1240 N N . GLN A 1 155 ? 37.634 -0.697 -25.596 1.00 69.31 155 GLN A N 1
ATOM 1241 C CA . GLN A 1 155 ? 38.069 -1.244 -24.298 1.00 69.31 155 GLN A CA 1
ATOM 1242 C C . GLN A 1 155 ? 38.541 -0.178 -23.292 1.00 69.31 155 GLN A C 1
ATOM 1244 O O . GLN A 1 155 ? 39.334 0.713 -23.604 1.00 69.31 155 GLN A O 1
ATOM 1249 N N . ASN A 1 156 ? 38.034 -0.271 -22.057 1.00 55.28 156 ASN A N 1
ATOM 1250 C CA . ASN A 1 156 ? 38.264 0.697 -20.982 1.00 55.28 156 ASN A CA 1
ATOM 1251 C C . ASN A 1 156 ? 39.629 0.525 -20.297 1.00 55.28 156 ASN A C 1
ATOM 1253 O O . ASN A 1 156 ? 40.089 -0.579 -20.039 1.00 55.28 156 ASN A O 1
ATOM 1257 N N . HIS A 1 157 ? 40.212 1.638 -19.844 1.00 53.00 157 HIS A N 1
ATOM 1258 C CA . HIS A 1 157 ? 41.441 1.671 -19.033 1.00 53.00 157 HIS A CA 1
ATOM 1259 C C . HIS A 1 157 ? 41.275 1.180 -17.575 1.00 53.00 157 HIS A C 1
ATOM 1261 O O . HIS A 1 157 ? 42.187 1.374 -16.773 1.00 53.00 157 HIS A O 1
ATOM 1267 N N . SER A 1 158 ? 40.116 0.632 -17.193 1.00 47.47 158 SER A N 1
ATOM 1268 C CA . SER A 1 158 ? 39.794 0.334 -15.786 1.00 47.47 158 SER A CA 1
ATOM 1269 C C . SER A 1 158 ? 40.276 -1.041 -15.320 1.00 47.47 158 SER A C 1
ATOM 1271 O O . SER A 1 158 ? 40.459 -1.245 -14.124 1.00 47.47 158 SER A O 1
ATOM 1273 N N . THR A 1 159 ? 40.501 -1.978 -16.237 1.00 43.31 159 THR A N 1
ATOM 1274 C CA . THR A 1 159 ? 41.045 -3.302 -15.925 1.00 43.31 159 THR A CA 1
ATOM 1275 C C . THR A 1 159 ? 42.494 -3.349 -16.380 1.00 43.31 159 THR A C 1
ATOM 1277 O O . THR A 1 159 ? 42.785 -3.111 -17.550 1.00 43.31 159 THR A O 1
ATOM 1280 N N . THR A 1 160 ? 43.402 -3.661 -15.460 1.00 41.81 160 THR A N 1
ATOM 1281 C CA . THR A 1 160 ? 44.870 -3.709 -15.603 1.00 41.81 160 THR A CA 1
ATOM 1282 C C . THR A 1 160 ? 45.413 -4.656 -16.683 1.00 41.81 160 THR A C 1
ATOM 1284 O O . THR A 1 160 ? 46.623 -4.846 -16.745 1.00 41.81 160 THR A O 1
ATOM 1287 N N . LEU A 1 161 ? 44.565 -5.227 -17.544 1.00 44.91 161 LEU A N 1
ATOM 1288 C CA . LEU A 1 161 ? 44.970 -6.229 -18.525 1.00 44.91 161 LEU A CA 1
ATOM 1289 C C . LEU A 1 161 ? 44.748 -5.854 -19.996 1.00 44.91 161 LEU A C 1
ATOM 1291 O O . LEU A 1 161 ? 45.477 -6.384 -20.822 1.00 44.91 161 LEU A O 1
ATOM 1295 N N . ASN A 1 162 ? 43.842 -4.931 -20.348 1.00 51.91 162 ASN A N 1
ATOM 1296 C CA . ASN A 1 162 ? 43.553 -4.650 -21.761 1.00 51.91 162 ASN A CA 1
ATOM 1297 C C . ASN A 1 162 ? 43.475 -3.141 -22.051 1.00 51.91 162 ASN A C 1
ATOM 1299 O O . ASN A 1 162 ? 42.696 -2.405 -21.445 1.00 51.91 162 ASN A O 1
ATOM 1303 N N . HIS A 1 163 ? 44.300 -2.660 -22.980 1.00 60.22 163 HIS A N 1
ATOM 1304 C CA . HIS A 1 163 ? 44.260 -1.290 -23.490 1.00 60.22 163 HIS A CA 1
ATOM 1305 C C . HIS A 1 163 ? 43.533 -1.278 -24.838 1.00 60.22 163 HIS A C 1
ATOM 1307 O O . HIS A 1 163 ? 43.831 -2.126 -25.673 1.00 60.22 163 HIS A O 1
ATOM 1313 N N . SER A 1 164 ? 42.616 -0.320 -25.062 1.00 69.31 164 SER A N 1
ATOM 1314 C CA . SER A 1 164 ? 42.016 -0.106 -26.391 1.00 69.31 164 SER A CA 1
ATOM 1315 C C . SER A 1 164 ? 43.119 -0.038 -27.442 1.00 69.31 164 SER A C 1
ATOM 1317 O O . SER A 1 164 ? 44.087 0.712 -27.285 1.00 69.31 164 SER A O 1
ATOM 1319 N N . THR A 1 165 ? 42.956 -0.831 -28.495 1.00 71.00 165 THR A N 1
ATOM 1320 C CA . THR A 1 165 ? 43.869 -0.879 -29.640 1.00 71.00 165 THR A CA 1
ATOM 1321 C C . THR A 1 165 ? 43.721 0.338 -30.558 1.00 71.00 165 THR A C 1
ATOM 1323 O O . THR A 1 165 ? 44.650 0.665 -31.293 1.00 71.00 165 THR A O 1
ATOM 1326 N N . THR A 1 166 ? 42.604 1.073 -30.453 1.00 79.88 166 THR A N 1
ATOM 1327 C CA . THR A 1 166 ? 42.296 2.250 -31.282 1.00 79.88 166 THR A CA 1
ATOM 1328 C C . THR A 1 166 ? 41.968 3.520 -30.468 1.00 79.88 166 THR A C 1
ATOM 1330 O O . THR A 1 166 ? 40.887 4.104 -30.629 1.00 79.88 166 THR A O 1
ATOM 1333 N N . PRO A 1 167 ? 42.851 4.005 -29.571 1.00 82.31 167 PRO A N 1
ATOM 1334 C CA . PRO A 1 167 ? 42.567 5.186 -28.763 1.00 82.31 167 PRO A CA 1
ATOM 1335 C C . PRO A 1 167 ? 42.612 6.459 -29.619 1.00 82.31 167 PRO A C 1
ATOM 1337 O O . PRO A 1 167 ? 43.617 6.746 -30.270 1.00 82.31 167 PRO A O 1
ATOM 1340 N N . GLY A 1 168 ? 41.554 7.272 -29.571 1.00 76.31 168 GLY A N 1
ATOM 1341 C CA . GLY A 1 168 ? 41.484 8.533 -30.320 1.00 76.31 168 GLY A CA 1
ATOM 1342 C C . GLY A 1 168 ? 42.339 9.664 -29.739 1.00 76.31 168 GLY A C 1
ATOM 1343 O O . GLY A 1 168 ? 42.691 10.600 -30.454 1.00 76.31 168 GLY A O 1
ATOM 1344 N N . LYS A 1 169 ? 42.704 9.586 -28.449 1.00 77.94 169 LYS A N 1
ATOM 1345 C CA . LYS A 1 169 ? 43.640 10.513 -27.786 1.00 77.94 169 LYS A CA 1
ATOM 1346 C C . LYS A 1 169 ? 44.852 9.756 -27.254 1.00 77.94 169 LYS A C 1
ATOM 1348 O O . LYS A 1 169 ? 44.759 9.130 -26.197 1.00 77.94 169 LYS A O 1
ATOM 1353 N N . THR A 1 170 ? 45.985 9.846 -27.943 1.00 69.62 170 THR A N 1
ATOM 1354 C CA . THR A 1 170 ? 47.257 9.297 -27.457 1.00 69.62 170 THR A CA 1
ATOM 1355 C C . THR A 1 170 ? 47.878 10.217 -26.395 1.00 69.62 170 THR A C 1
ATOM 1357 O O . THR A 1 170 ? 47.576 11.411 -26.310 1.00 69.62 170 THR A O 1
ATOM 1360 N N . LYS A 1 171 ? 48.703 9.652 -25.503 1.00 60.31 171 LYS A N 1
ATOM 1361 C CA . LYS A 1 171 ? 49.451 10.397 -24.470 1.00 60.31 171 LYS A CA 1
ATOM 1362 C C . LYS A 1 171 ? 50.864 10.735 -24.958 1.00 60.31 171 LYS A C 1
ATOM 1364 O O . LYS A 1 171 ? 51.818 10.574 -24.203 1.00 60.31 171 LYS A O 1
ATOM 1369 N N . ASP A 1 172 ? 51.012 11.185 -26.197 1.00 59.50 172 ASP A N 1
ATOM 1370 C CA . ASP A 1 172 ? 52.337 11.533 -26.705 1.00 59.50 172 ASP A CA 1
ATOM 1371 C C . ASP A 1 172 ? 52.790 12.862 -26.089 1.00 59.50 172 ASP A C 1
ATOM 1373 O O . ASP A 1 172 ? 52.156 13.908 -26.239 1.00 59.50 172 ASP A O 1
ATOM 1377 N N . THR A 1 173 ? 53.886 12.815 -25.332 1.00 47.09 173 THR A N 1
ATOM 1378 C CA . THR A 1 173 ? 54.409 13.933 -24.527 1.00 47.09 173 THR A CA 1
ATOM 1379 C C . THR A 1 173 ? 54.869 15.124 -25.379 1.00 47.09 173 THR A C 1
ATOM 1381 O O . THR A 1 173 ? 54.971 16.236 -24.864 1.00 47.09 173 THR A O 1
ATOM 1384 N N . ASN A 1 174 ? 55.086 14.904 -26.680 1.00 53.06 174 ASN A N 1
ATOM 1385 C CA . ASN A 1 174 ? 55.536 15.896 -27.662 1.00 53.06 174 ASN A CA 1
ATOM 1386 C C . ASN A 1 174 ? 54.416 16.424 -28.579 1.00 53.06 174 ASN A C 1
ATOM 1388 O O . ASN A 1 174 ? 54.701 17.140 -29.539 1.00 53.06 174 ASN A O 1
ATOM 1392 N N . ASP A 1 175 ? 53.149 16.111 -28.296 1.00 69.25 175 ASP A N 1
ATOM 1393 C CA . ASP A 1 175 ? 52.037 16.540 -29.142 1.00 69.25 175 ASP A CA 1
ATOM 1394 C C . ASP A 1 175 ? 51.653 18.016 -28.899 1.00 69.25 175 ASP A C 1
ATOM 1396 O O . ASP A 1 175 ? 50.926 18.369 -27.957 1.00 69.25 175 ASP A O 1
ATOM 1400 N N . GLN A 1 176 ? 52.171 18.904 -29.757 1.00 73.88 176 GLN A N 1
ATOM 1401 C CA . GLN A 1 176 ? 51.811 20.327 -29.766 1.00 73.88 176 GLN A CA 1
ATOM 1402 C C . GLN A 1 176 ? 50.305 20.521 -29.995 1.00 73.88 176 GLN A C 1
ATOM 1404 O O . GLN A 1 176 ? 49.735 21.419 -29.378 1.00 73.88 176 GLN A O 1
ATOM 1409 N N . MET A 1 177 ? 49.632 19.649 -30.754 1.00 77.25 177 MET A N 1
ATOM 1410 C CA . MET A 1 177 ? 48.187 19.715 -31.000 1.00 77.25 177 MET A CA 1
ATOM 1411 C C . MET A 1 177 ? 47.392 19.582 -29.694 1.00 77.25 177 MET A C 1
ATOM 1413 O O . MET A 1 177 ? 46.534 20.411 -29.378 1.00 77.25 177 MET A O 1
ATOM 1417 N N . SER A 1 178 ? 47.741 18.606 -28.848 1.00 75.00 178 SER A N 1
ATOM 1418 C CA . SER A 1 178 ? 47.160 18.438 -27.508 1.00 75.00 178 SER A CA 1
ATOM 1419 C C . SER A 1 178 ? 47.462 19.616 -26.571 1.00 75.00 178 SER A C 1
ATOM 1421 O O . SER A 1 178 ? 46.606 20.012 -25.766 1.00 75.00 178 SER A O 1
ATOM 1423 N N . ARG A 1 179 ? 48.659 20.217 -26.659 1.00 82.38 179 ARG A N 1
ATOM 1424 C CA . ARG A 1 179 ? 49.021 21.424 -25.890 1.00 82.38 179 ARG A CA 1
ATOM 1425 C C . ARG A 1 179 ? 48.195 22.636 -26.325 1.00 82.38 179 ARG A C 1
ATOM 1427 O O . ARG A 1 179 ? 47.618 23.299 -25.461 1.00 82.38 179 ARG A O 1
ATOM 1434 N N . LEU A 1 180 ? 48.115 22.905 -27.627 1.00 83.06 180 LEU A N 1
ATOM 1435 C CA . LEU A 1 180 ? 47.353 24.017 -28.192 1.00 83.06 180 LEU A CA 1
ATOM 1436 C C . LEU A 1 180 ? 45.858 23.849 -27.906 1.00 83.06 180 LEU A C 1
ATOM 1438 O O . LEU A 1 180 ? 45.241 24.775 -27.391 1.00 83.06 180 LEU A O 1
ATOM 1442 N N . ALA A 1 181 ? 45.301 22.642 -28.049 1.00 78.88 181 ALA A N 1
ATOM 1443 C CA . ALA A 1 181 ? 43.908 22.358 -27.697 1.00 78.88 181 ALA A CA 1
ATOM 1444 C C . ALA A 1 181 ? 43.586 22.649 -26.216 1.00 78.88 181 ALA A C 1
ATOM 1446 O O . ALA A 1 181 ? 42.506 23.157 -25.897 1.00 78.88 181 ALA A O 1
ATOM 1447 N N . LYS A 1 182 ? 44.517 22.369 -25.288 1.00 81.38 182 LYS A N 1
ATOM 1448 C CA . LYS A 1 182 ? 44.366 22.730 -23.864 1.00 81.38 182 LYS A CA 1
ATOM 1449 C C . LYS A 1 182 ? 44.386 24.245 -23.651 1.00 81.38 182 LYS A C 1
ATOM 1451 O O . LYS A 1 182 ? 43.621 24.732 -22.820 1.00 81.38 182 LYS A O 1
ATOM 1456 N N . LEU A 1 183 ? 45.233 24.979 -24.371 1.00 83.50 183 LEU A N 1
ATOM 1457 C CA . LEU A 1 183 ? 45.312 26.441 -24.285 1.00 83.50 183 LEU A CA 1
ATOM 1458 C C . LEU A 1 183 ? 44.074 27.109 -24.899 1.00 83.50 183 LEU A C 1
ATOM 1460 O O . LEU A 1 183 ? 43.447 27.928 -24.234 1.00 83.50 183 LEU A O 1
ATOM 1464 N N . SER A 1 184 ? 43.627 26.671 -26.078 1.00 83.50 184 SER A N 1
ATOM 1465 C CA . SER A 1 184 ? 42.374 27.130 -26.693 1.00 83.50 184 SER A CA 1
ATOM 1466 C C . SER A 1 184 ? 41.157 26.809 -25.826 1.00 83.50 184 SER A C 1
ATOM 1468 O O . SER A 1 184 ? 40.172 27.542 -25.833 1.00 83.50 184 SER A O 1
ATOM 1470 N N . LYS A 1 185 ? 41.192 25.710 -25.061 1.00 80.75 185 LYS A N 1
ATOM 1471 C CA . LYS A 1 185 ? 40.160 25.419 -24.061 1.00 80.75 185 LYS A CA 1
ATOM 1472 C C . LYS A 1 185 ? 40.205 26.411 -22.893 1.00 80.75 185 LYS A C 1
ATOM 1474 O O . LYS A 1 185 ? 39.159 26.928 -22.533 1.00 80.75 185 LYS A O 1
ATOM 1479 N N . LYS A 1 186 ? 41.386 26.706 -22.333 1.00 80.88 186 LYS A N 1
ATOM 1480 C CA . LYS A 1 186 ? 41.534 27.699 -21.250 1.00 80.88 186 LYS A CA 1
ATOM 1481 C C . LYS A 1 186 ? 41.071 29.094 -21.670 1.00 80.88 186 LYS A C 1
ATOM 1483 O O . LYS A 1 186 ? 40.429 29.771 -20.877 1.00 80.88 186 LYS A O 1
ATOM 1488 N N . HIS A 1 187 ? 41.368 29.493 -22.905 1.00 82.81 187 HIS A N 1
ATOM 1489 C CA . HIS A 1 187 ? 40.886 30.746 -23.485 1.00 82.81 187 HIS A CA 1
ATOM 1490 C C . HIS A 1 187 ? 39.357 30.767 -23.620 1.00 82.81 187 HIS A C 1
ATOM 1492 O O . HIS A 1 187 ? 38.713 31.694 -23.132 1.00 82.81 187 HIS A O 1
ATOM 1498 N N . ARG A 1 188 ? 38.758 29.699 -24.167 1.00 78.12 188 ARG A N 1
ATOM 1499 C CA . ARG A 1 188 ? 37.293 29.563 -24.280 1.00 78.12 188 ARG A CA 1
ATOM 1500 C C . ARG A 1 188 ? 36.576 29.542 -22.931 1.00 78.12 188 ARG A C 1
ATOM 1502 O O . ARG A 1 188 ? 35.541 30.183 -22.802 1.00 78.12 188 ARG A O 1
ATOM 1509 N N . ASP A 1 189 ? 37.133 28.841 -21.944 1.00 73.75 189 ASP A N 1
ATOM 1510 C CA . ASP A 1 189 ? 36.609 28.775 -20.572 1.00 73.75 189 ASP A CA 1
ATOM 1511 C C . ASP A 1 189 ? 36.859 30.094 -19.786 1.00 73.75 189 ASP A C 1
ATOM 1513 O O . ASP A 1 189 ? 36.514 30.184 -18.613 1.00 73.75 189 ASP A O 1
ATOM 1517 N N . GLY A 1 190 ? 37.440 31.130 -20.413 1.00 74.69 190 GLY A N 1
ATOM 1518 C CA . GLY A 1 190 ? 37.584 32.472 -19.835 1.00 74.69 190 GLY A CA 1
ATOM 1519 C C . GLY A 1 190 ? 38.785 32.658 -18.904 1.00 74.69 190 GLY A C 1
ATOM 1520 O O . GLY A 1 190 ? 38.948 33.725 -18.328 1.00 74.69 190 GLY A O 1
ATOM 1521 N N . HIS A 1 191 ? 39.669 31.664 -18.781 1.00 77.75 191 HIS A N 1
ATOM 1522 C CA . HIS A 1 191 ? 40.880 31.749 -17.951 1.00 77.75 191 HIS A CA 1
ATOM 1523 C C . HIS A 1 191 ? 41.992 32.616 -18.564 1.00 77.75 191 HIS A C 1
ATOM 1525 O O . HIS A 1 191 ? 43.056 32.770 -17.965 1.00 77.75 191 HIS A O 1
ATOM 1531 N N . MET A 1 192 ? 41.783 33.132 -19.774 1.00 80.38 192 MET A N 1
ATOM 1532 C CA . MET A 1 192 ? 42.696 34.037 -20.467 1.00 80.38 192 MET A CA 1
ATOM 1533 C C . MET A 1 192 ? 41.915 35.268 -20.922 1.00 80.38 192 MET A C 1
ATOM 1535 O O . MET A 1 192 ? 40.748 35.165 -21.299 1.00 80.38 192 MET A O 1
ATOM 1539 N N . VAL A 1 193 ? 42.564 36.430 -20.887 1.00 80.81 193 VAL A N 1
ATOM 1540 C CA . VAL A 1 193 ? 41.968 37.688 -21.350 1.00 80.81 193 VAL A CA 1
ATOM 1541 C C . VAL A 1 193 ? 41.762 37.610 -22.860 1.00 80.81 193 VAL A C 1
ATOM 1543 O O . VAL A 1 193 ? 42.703 37.309 -23.592 1.00 80.81 193 VAL A O 1
ATOM 1546 N N . LYS A 1 194 ? 40.535 37.881 -23.313 1.00 82.50 194 LYS A N 1
ATOM 1547 C CA . LYS A 1 194 ? 40.190 37.918 -24.737 1.00 82.50 194 LYS A CA 1
ATOM 1548 C C . LYS A 1 194 ? 40.694 39.216 -25.361 1.00 82.50 194 LYS A C 1
ATOM 1550 O O . LYS A 1 194 ? 40.440 40.296 -24.829 1.00 82.50 194 LYS A O 1
ATOM 1555 N N . VAL A 1 195 ? 41.400 39.101 -26.479 1.00 89.50 195 VAL A N 1
ATOM 1556 C CA . VAL A 1 195 ? 41.917 40.224 -27.266 1.00 89.50 195 VAL A CA 1
ATOM 1557 C C . VAL A 1 195 ? 41.611 39.932 -28.729 1.00 89.50 195 VAL A C 1
ATOM 1559 O O . VAL A 1 195 ? 42.391 39.275 -29.408 1.00 89.50 195 VAL A O 1
ATOM 1562 N N . ASP A 1 196 ? 40.478 40.427 -29.227 1.00 83.12 196 ASP A N 1
ATOM 1563 C CA . ASP A 1 196 ? 39.872 39.971 -30.488 1.00 83.12 196 ASP A CA 1
ATOM 1564 C C . ASP A 1 196 ? 40.817 39.940 -31.700 1.00 83.12 196 ASP A C 1
ATOM 1566 O O . ASP A 1 196 ? 40.784 38.996 -32.489 1.00 83.12 196 ASP A O 1
ATOM 1570 N N . TRP A 1 197 ? 41.666 40.956 -31.879 1.00 89.25 197 TRP A N 1
ATOM 1571 C CA . TRP A 1 197 ? 42.585 41.007 -33.022 1.00 89.25 197 TRP A CA 1
ATOM 1572 C C . TRP A 1 197 ? 43.726 39.984 -32.900 1.00 89.25 197 TRP A C 1
ATOM 1574 O O . TRP A 1 197 ? 44.096 39.354 -33.892 1.00 89.25 197 TRP A O 1
ATOM 1584 N N . LEU A 1 198 ? 44.258 39.791 -31.689 1.00 87.69 198 LEU A N 1
ATOM 1585 C CA . LEU A 1 198 ? 45.344 38.854 -31.406 1.00 87.69 198 LEU A CA 1
ATOM 1586 C C . LEU A 1 198 ? 44.816 37.419 -31.383 1.00 87.69 198 LEU A C 1
ATOM 1588 O O . LEU A 1 198 ? 45.457 36.511 -31.904 1.00 87.69 198 LEU A O 1
ATOM 1592 N N . ASP A 1 199 ? 43.616 37.221 -30.848 1.00 87.69 199 ASP A N 1
ATOM 1593 C CA . ASP A 1 199 ? 42.917 35.942 -30.823 1.00 87.69 199 ASP A CA 1
ATOM 1594 C C . ASP A 1 199 ? 42.661 35.438 -32.249 1.00 87.69 199 ASP A C 1
ATOM 1596 O O . ASP A 1 199 ? 42.946 34.286 -32.557 1.00 87.69 199 ASP A O 1
ATOM 1600 N N . ARG A 1 200 ? 42.229 36.306 -33.174 1.00 86.81 200 ARG A N 1
ATOM 1601 C CA . ARG A 1 200 ? 42.068 35.935 -34.594 1.00 86.81 200 ARG A CA 1
ATOM 1602 C C . ARG A 1 200 ? 43.375 35.473 -35.241 1.00 86.81 200 ARG A C 1
ATOM 1604 O O . ARG A 1 200 ? 43.371 34.480 -35.964 1.00 86.81 200 ARG A O 1
ATOM 1611 N N . LEU A 1 201 ? 44.482 36.175 -34.990 1.00 87.38 201 LEU A N 1
ATOM 1612 C CA . LEU A 1 201 ? 45.797 35.793 -35.518 1.00 87.38 201 LEU A CA 1
ATOM 1613 C C . LEU A 1 201 ? 46.296 34.490 -34.885 1.00 87.38 201 LEU A C 1
ATOM 1615 O O . LEU A 1 201 ? 46.757 33.600 -35.592 1.00 87.38 201 LEU A O 1
ATOM 1619 N N . THR A 1 202 ? 46.158 34.349 -33.568 1.00 86.62 202 THR A N 1
ATOM 1620 C CA . THR A 1 202 ? 46.617 33.158 -32.843 1.00 86.62 202 THR A CA 1
ATOM 1621 C C . THR A 1 202 ? 45.795 31.921 -33.184 1.00 86.62 202 THR A C 1
ATOM 1623 O O . THR A 1 202 ? 46.384 30.865 -33.379 1.00 86.62 202 THR A O 1
ATOM 1626 N N . PHE A 1 203 ? 44.469 32.016 -33.328 1.00 86.50 203 PHE A N 1
ATOM 1627 C CA . PHE A 1 203 ? 43.652 30.885 -33.778 1.00 86.50 203 PHE A CA 1
ATOM 1628 C C . PHE A 1 203 ? 43.999 30.451 -35.200 1.00 86.50 203 PHE A C 1
ATOM 1630 O O . PHE A 1 203 ? 44.080 29.250 -35.449 1.00 86.50 203 PHE A O 1
ATOM 1637 N N . ARG A 1 204 ? 44.283 31.403 -36.098 1.00 86.75 204 ARG A N 1
ATOM 1638 C CA . ARG A 1 204 ? 44.762 31.100 -37.451 1.00 86.75 204 ARG A CA 1
ATOM 1639 C C . ARG A 1 204 ? 46.113 30.381 -37.428 1.00 86.75 204 ARG A C 1
ATOM 1641 O O . ARG A 1 204 ? 46.282 29.386 -38.121 1.00 86.75 204 ARG A O 1
ATOM 1648 N N . GLU A 1 205 ? 47.060 30.846 -36.618 1.00 87.69 205 GLU A N 1
ATOM 1649 C CA . GLU A 1 205 ? 48.354 30.168 -36.459 1.00 87.69 205 GLU A CA 1
ATOM 1650 C C . GLU A 1 205 ? 48.208 28.773 -35.831 1.00 87.69 205 GLU A C 1
ATOM 1652 O O . GLU A 1 205 ? 48.865 27.830 -36.260 1.00 87.69 205 GLU A O 1
ATOM 1657 N N . ILE A 1 206 ? 47.308 28.601 -34.855 1.00 85.75 206 ILE A N 1
ATOM 1658 C CA . ILE A 1 206 ? 47.004 27.287 -34.263 1.00 85.75 206 ILE A CA 1
ATOM 1659 C C . ILE A 1 206 ? 46.462 26.323 -35.323 1.00 85.75 206 ILE A C 1
ATOM 1661 O O . ILE A 1 206 ? 46.867 25.162 -35.351 1.00 85.75 206 ILE A O 1
ATOM 1665 N N . GLU A 1 207 ? 45.571 26.793 -36.196 1.00 84.06 207 GLU A N 1
ATOM 1666 C CA . GLU A 1 207 ? 45.030 26.002 -37.303 1.00 84.06 207 GLU A CA 1
ATOM 1667 C C . GLU A 1 207 ? 46.136 25.580 -38.282 1.00 84.06 207 GLU A C 1
ATOM 1669 O O . GLU A 1 207 ? 46.257 24.393 -38.576 1.00 84.06 207 GLU A O 1
ATOM 1674 N N . LEU A 1 208 ? 47.016 26.506 -38.684 1.00 85.31 208 LEU A N 1
ATOM 1675 C CA . LEU A 1 208 ? 48.153 26.213 -39.569 1.00 85.31 208 LEU A CA 1
ATOM 1676 C C . LEU A 1 208 ? 49.139 25.208 -38.956 1.00 85.31 208 LEU A C 1
ATOM 1678 O O . LEU A 1 208 ? 49.634 24.314 -39.650 1.00 85.31 208 LEU A O 1
ATOM 1682 N N . ILE A 1 209 ? 49.429 25.334 -37.657 1.00 84.75 209 ILE A N 1
ATOM 1683 C CA . ILE A 1 209 ? 50.300 24.394 -36.938 1.00 84.75 209 ILE A CA 1
ATOM 1684 C C . ILE A 1 209 ? 49.650 23.010 -36.892 1.00 84.75 209 ILE A C 1
ATOM 1686 O O . ILE A 1 209 ? 50.316 22.023 -37.204 1.00 84.75 209 ILE A O 1
ATOM 1690 N N . ASN A 1 210 ? 48.362 22.927 -36.545 1.00 83.62 210 ASN A N 1
ATOM 1691 C CA . ASN A 1 210 ? 47.644 21.656 -36.498 1.00 83.62 210 ASN A CA 1
ATOM 1692 C C . ASN A 1 210 ? 47.593 20.994 -37.879 1.00 83.62 210 ASN A C 1
ATOM 16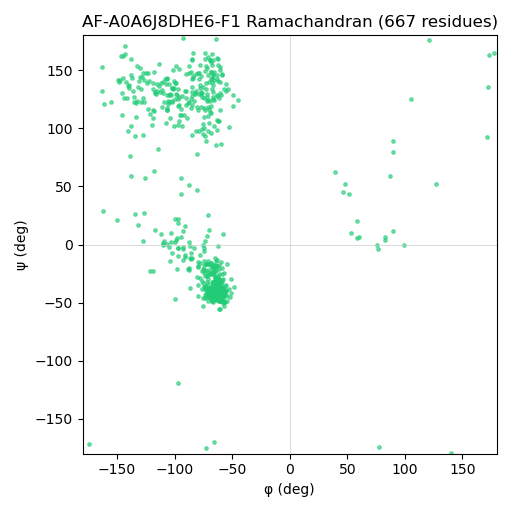94 O O . ASN A 1 210 ? 47.875 19.806 -37.986 1.00 83.62 210 ASN A O 1
ATOM 1698 N N . GLU A 1 211 ? 47.298 21.750 -38.937 1.00 82.44 211 GLU A N 1
ATOM 1699 C CA . GLU A 1 211 ? 47.258 21.246 -40.312 1.00 82.44 211 GLU A CA 1
ATOM 1700 C C . GLU A 1 211 ? 48.627 20.714 -40.758 1.00 82.44 211 GLU A C 1
ATOM 1702 O O . GLU A 1 211 ? 48.728 19.625 -41.326 1.00 82.44 211 GLU A O 1
ATOM 1707 N N . LYS A 1 212 ? 49.707 21.444 -40.448 1.00 83.25 212 LYS A N 1
ATOM 1708 C CA . LYS A 1 212 ? 51.076 20.988 -40.712 1.00 83.25 212 LYS A CA 1
ATOM 1709 C C . LYS A 1 212 ? 51.388 19.688 -39.967 1.00 83.25 212 LYS A C 1
ATOM 1711 O O . LYS A 1 212 ? 51.876 18.749 -40.581 1.00 83.25 212 LYS A O 1
ATOM 1716 N N . GLN A 1 213 ? 51.046 19.597 -38.681 1.00 81.12 213 GLN A N 1
ATOM 1717 C CA . GLN A 1 213 ? 51.277 18.380 -37.900 1.00 81.12 213 GLN A CA 1
ATOM 1718 C C . GLN A 1 213 ? 50.456 17.186 -38.393 1.00 81.12 213 GLN A C 1
ATOM 1720 O O . GLN A 1 213 ? 50.977 16.075 -38.420 1.00 81.12 213 GLN A O 1
ATOM 1725 N N . LYS A 1 214 ? 49.200 17.397 -38.807 1.00 81.69 214 LYS A N 1
ATOM 1726 C CA . LYS A 1 214 ? 48.371 16.335 -39.397 1.00 81.69 214 LYS A CA 1
ATOM 1727 C C . LYS A 1 214 ? 49.007 15.807 -40.683 1.00 81.69 214 LYS A C 1
ATOM 1729 O O . LYS A 1 214 ? 49.134 14.593 -40.816 1.00 81.69 214 LYS A O 1
ATOM 1734 N N . ARG A 1 215 ? 49.489 16.691 -41.568 1.00 79.19 215 ARG A N 1
ATOM 1735 C CA . ARG A 1 215 ? 50.223 16.298 -42.787 1.00 79.19 215 ARG A CA 1
ATOM 1736 C C . ARG A 1 215 ? 51.488 15.494 -42.482 1.00 79.19 215 ARG A C 1
ATOM 1738 O O . ARG A 1 215 ? 51.696 14.453 -43.087 1.00 79.19 215 ARG A O 1
ATOM 1745 N N . ASP A 1 216 ? 52.281 15.926 -41.505 1.00 79.38 216 ASP A N 1
ATOM 1746 C CA . ASP A 1 216 ? 53.556 15.275 -41.172 1.00 79.38 216 ASP A CA 1
ATOM 1747 C C . ASP A 1 216 ? 53.379 13.916 -40.453 1.00 79.38 216 ASP A C 1
ATOM 1749 O O . ASP A 1 216 ? 54.318 13.128 -40.349 1.00 79.38 216 ASP A O 1
ATOM 1753 N N . SER A 1 217 ? 52.189 13.634 -39.911 1.00 74.56 217 SER A N 1
ATOM 1754 C CA . SER A 1 217 ? 51.962 12.509 -38.995 1.00 74.56 217 SER A CA 1
ATOM 1755 C C . SER A 1 217 ? 51.666 11.153 -39.652 1.00 74.56 217 SER A C 1
ATOM 1757 O O . SER A 1 217 ? 51.610 10.160 -38.932 1.00 74.56 217 SER A O 1
ATOM 1759 N N . ASN A 1 218 ? 51.478 11.067 -40.976 1.00 77.56 218 ASN A N 1
ATOM 1760 C CA . ASN A 1 218 ? 51.074 9.845 -41.706 1.00 77.56 218 ASN A CA 1
ATOM 1761 C C . ASN A 1 218 ? 49.791 9.149 -41.185 1.00 77.56 218 ASN A C 1
ATOM 1763 O O . ASN A 1 218 ? 49.489 8.026 -41.595 1.00 77.56 218 ASN A O 1
ATOM 1767 N N . PHE A 1 219 ? 49.036 9.781 -40.282 1.00 83.12 219 PHE A N 1
ATOM 1768 C CA . PHE A 1 219 ? 47.775 9.278 -39.737 1.00 83.12 219 PHE A CA 1
ATOM 1769 C C . PHE A 1 219 ? 46.612 10.165 -40.182 1.00 83.12 219 PHE A C 1
ATOM 1771 O O . PHE A 1 219 ? 46.777 11.355 -40.449 1.00 83.12 219 PHE A O 1
ATOM 1778 N N . MET A 1 220 ? 45.412 9.587 -40.203 1.00 87.62 220 MET A N 1
ATOM 1779 C CA . MET A 1 220 ? 44.178 10.340 -40.405 1.00 87.62 220 MET A CA 1
ATOM 1780 C C . MET A 1 220 ? 43.632 10.853 -39.067 1.00 87.62 220 MET A C 1
ATOM 1782 O O . MET A 1 220 ? 43.767 10.201 -38.029 1.00 87.62 220 MET A O 1
ATOM 1786 N N . TYR A 1 221 ? 42.990 12.017 -39.095 1.00 90.06 221 TYR A N 1
ATOM 1787 C CA . TYR A 1 221 ? 42.376 12.677 -37.950 1.00 90.06 221 TYR A CA 1
ATOM 1788 C C . TYR A 1 221 ? 40.924 13.014 -38.257 1.00 90.06 221 TYR A C 1
ATOM 1790 O O . TYR A 1 221 ? 40.638 13.739 -39.208 1.00 90.06 221 TYR A O 1
ATOM 1798 N N . LEU A 1 222 ? 40.017 12.507 -37.426 1.00 91.81 222 LEU A N 1
ATOM 1799 C CA . LEU A 1 222 ? 38.591 12.797 -37.493 1.00 91.81 222 LEU A CA 1
ATOM 1800 C C . LEU A 1 222 ? 38.248 13.902 -36.490 1.00 91.81 222 LEU A C 1
ATOM 1802 O O . LEU A 1 222 ? 38.425 13.727 -35.281 1.00 91.81 222 LEU A O 1
ATOM 1806 N N . MET A 1 223 ? 37.742 15.029 -36.985 1.00 91.75 223 MET A N 1
ATOM 1807 C CA . MET A 1 223 ? 37.257 16.131 -36.161 1.00 91.75 223 MET A CA 1
ATOM 1808 C C . MET A 1 223 ? 35.825 15.858 -35.703 1.00 91.75 223 MET A C 1
ATOM 1810 O O . MET A 1 223 ? 34.942 15.548 -36.506 1.00 91.75 223 MET A O 1
ATOM 1814 N N . ILE A 1 224 ? 35.595 16.001 -34.399 1.00 93.56 224 ILE A N 1
ATOM 1815 C CA . ILE A 1 224 ? 34.299 15.763 -33.766 1.00 93.56 224 ILE A CA 1
ATOM 1816 C C . ILE A 1 224 ? 33.947 16.918 -32.851 1.00 93.56 224 ILE A C 1
ATOM 1818 O O . ILE A 1 224 ? 34.764 17.355 -32.040 1.00 93.56 224 ILE A O 1
ATOM 1822 N N . GLU A 1 225 ? 32.704 17.374 -32.924 1.00 93.38 225 GLU A N 1
ATOM 1823 C CA . GLU A 1 225 ? 32.178 18.414 -32.052 1.00 93.38 225 GLU A CA 1
ATOM 1824 C C . GLU A 1 225 ? 31.139 17.832 -31.085 1.00 93.38 225 GLU A C 1
ATOM 1826 O O . GLU A 1 225 ? 30.104 17.287 -31.474 1.00 93.38 225 GLU A O 1
ATOM 1831 N N . PHE A 1 226 ? 31.454 17.938 -29.792 1.00 92.38 226 PHE A N 1
ATOM 1832 C CA . PHE A 1 226 ? 30.535 17.608 -28.709 1.00 92.38 226 PHE A CA 1
ATOM 1833 C C . PHE A 1 226 ? 29.628 18.805 -28.389 1.00 92.38 226 PHE A C 1
ATOM 1835 O O . PHE A 1 226 ? 30.115 19.942 -28.371 1.00 92.38 226 PHE A O 1
ATOM 1842 N N . PRO A 1 227 ? 28.347 18.565 -28.067 1.00 89.94 227 PRO A N 1
ATOM 1843 C CA . PRO A 1 227 ? 27.355 19.609 -27.870 1.00 89.94 227 PRO A CA 1
ATOM 1844 C C . PRO A 1 227 ? 27.645 20.446 -26.627 1.00 89.94 227 PRO A C 1
ATOM 1846 O O . PRO A 1 227 ? 28.255 20.000 -25.651 1.00 89.94 227 PRO A O 1
ATOM 1849 N N . TYR A 1 228 ? 27.153 21.677 -26.670 1.00 86.19 228 TYR A N 1
ATOM 1850 C CA . TYR A 1 228 ? 27.107 22.577 -25.531 1.00 86.19 228 TYR A CA 1
ATOM 1851 C C . TYR A 1 228 ? 25.663 22.687 -25.047 1.00 86.19 228 TYR A C 1
ATOM 1853 O O . TYR A 1 228 ? 24.767 22.973 -25.839 1.00 86.19 228 TYR A O 1
ATOM 1861 N N . VAL A 1 229 ? 25.443 22.480 -23.749 1.00 85.19 229 VAL A N 1
ATOM 1862 C CA . VAL A 1 229 ? 24.124 22.654 -23.135 1.00 85.19 229 VAL A CA 1
ATOM 1863 C C . VAL A 1 229 ? 23.981 24.113 -22.716 1.00 85.19 229 VAL A C 1
ATOM 1865 O O . VAL A 1 229 ? 24.805 24.620 -21.954 1.00 85.19 229 VAL A O 1
ATOM 1868 N N . HIS A 1 230 ? 22.950 24.783 -23.224 1.00 84.94 230 HIS A N 1
ATOM 1869 C CA . HIS A 1 230 ? 22.637 26.172 -22.905 1.00 84.94 230 HIS A CA 1
ATOM 1870 C C . HIS A 1 230 ? 21.211 26.268 -22.366 1.00 84.94 230 HIS A C 1
ATOM 1872 O O . HIS A 1 230 ? 20.310 25.615 -22.888 1.00 84.94 230 HIS A O 1
ATOM 1878 N N . TYR A 1 231 ? 21.011 27.089 -21.340 1.00 81.69 231 TYR A N 1
ATOM 1879 C CA . TYR A 1 231 ? 19.698 27.419 -20.795 1.00 81.69 231 TYR A CA 1
ATOM 1880 C C . TYR A 1 231 ? 19.709 28.883 -20.349 1.00 81.69 231 TYR A C 1
ATOM 1882 O O . TYR A 1 231 ? 20.601 29.280 -19.601 1.00 81.69 231 TYR A O 1
ATOM 1890 N N . ASN A 1 232 ? 18.752 29.686 -20.826 1.00 78.50 232 ASN A N 1
ATOM 1891 C CA . ASN A 1 232 ? 18.650 31.128 -20.547 1.00 78.50 232 ASN A CA 1
ATOM 1892 C C . ASN A 1 232 ? 19.978 31.889 -20.748 1.00 78.50 232 ASN A C 1
ATOM 1894 O O . ASN A 1 232 ? 20.458 32.555 -19.834 1.00 78.50 232 ASN A O 1
ATOM 1898 N N . ASP A 1 233 ? 20.602 31.722 -21.920 1.00 77.06 233 ASP A N 1
ATOM 1899 C CA . ASP A 1 233 ? 21.891 32.326 -22.313 1.00 77.06 233 ASP A CA 1
ATOM 1900 C C . ASP A 1 233 ? 23.106 31.962 -21.435 1.00 77.06 233 ASP A C 1
ATOM 1902 O O . ASP A 1 233 ? 2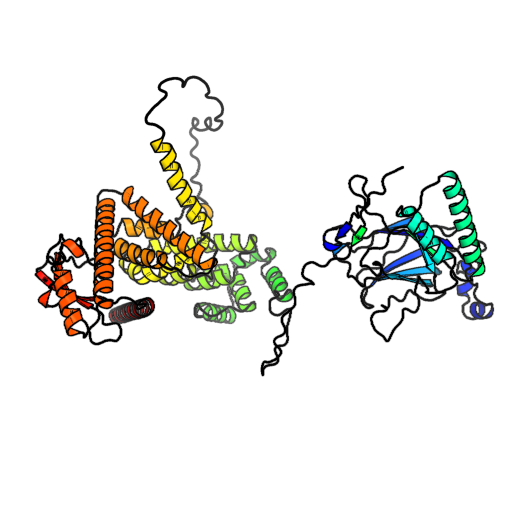4.216 32.453 -21.649 1.00 77.06 233 ASP A O 1
ATOM 1906 N N . LEU A 1 234 ? 22.937 31.036 -20.487 1.00 80.50 234 LEU A N 1
ATOM 1907 C CA . LEU A 1 234 ? 24.009 30.486 -19.667 1.00 80.50 234 LEU A CA 1
ATOM 1908 C C . LEU A 1 234 ? 24.404 29.095 -20.164 1.00 80.50 234 LEU A C 1
ATOM 1910 O O . LEU A 1 234 ? 23.567 28.233 -20.436 1.00 80.50 234 LEU A O 1
ATOM 1914 N N . GLN A 1 235 ? 25.711 28.862 -20.257 1.00 81.94 235 GLN A N 1
ATOM 1915 C CA . GLN A 1 235 ? 26.273 27.567 -20.623 1.00 81.94 235 GLN A CA 1
ATOM 1916 C C . GLN A 1 235 ? 26.397 26.669 -19.382 1.00 81.94 235 GLN A C 1
ATOM 1918 O O . GLN A 1 235 ? 27.033 27.050 -18.398 1.00 81.94 235 GLN A O 1
ATOM 1923 N N . TYR A 1 236 ? 25.857 25.452 -19.457 1.00 87.19 236 TYR A N 1
ATOM 1924 C CA . TYR A 1 236 ? 25.915 24.440 -18.401 1.00 87.19 236 TYR A CA 1
ATOM 1925 C C . TYR A 1 236 ? 26.881 23.310 -18.770 1.00 87.19 236 TYR A C 1
ATOM 1927 O O . TYR A 1 236 ? 26.978 22.882 -19.923 1.00 87.19 236 TYR A O 1
ATOM 1935 N N . THR A 1 237 ? 27.613 22.803 -17.778 1.00 87.19 237 THR A N 1
ATOM 1936 C CA . THR A 1 237 ? 28.438 21.595 -17.926 1.00 87.19 237 THR A CA 1
ATOM 1937 C C . THR A 1 237 ? 27.674 20.381 -17.407 1.00 87.19 237 THR A C 1
ATOM 1939 O O . THR A 1 237 ? 27.261 20.366 -16.253 1.00 87.19 237 THR A O 1
ATOM 1942 N N . VAL A 1 238 ? 27.521 19.342 -18.228 1.00 90.44 238 VAL A N 1
ATOM 1943 C CA . VAL A 1 238 ? 26.887 18.090 -17.787 1.00 90.44 238 VAL A CA 1
ATOM 1944 C C . VAL A 1 238 ? 27.865 17.292 -16.924 1.00 90.44 238 VAL A C 1
ATOM 1946 O O . VAL A 1 238 ? 28.997 17.028 -17.348 1.00 90.44 238 VAL A O 1
ATOM 1949 N N . ILE A 1 239 ? 27.437 16.912 -15.724 1.00 90.62 239 ILE A N 1
ATOM 1950 C CA . ILE A 1 239 ? 28.199 16.107 -14.764 1.00 90.62 239 ILE A CA 1
ATOM 1951 C C . ILE A 1 239 ? 27.489 14.775 -14.575 1.00 90.62 239 ILE A C 1
ATOM 1953 O O . ILE A 1 239 ? 26.282 14.739 -14.358 1.00 90.62 239 ILE A O 1
ATOM 1957 N N . TYR A 1 240 ? 28.247 13.684 -14.646 1.00 89.19 240 TYR A N 1
ATOM 1958 C CA . TYR A 1 240 ? 27.729 12.362 -14.324 1.00 89.19 240 TYR A CA 1
ATOM 1959 C C . TYR A 1 240 ? 27.259 12.298 -12.868 1.00 89.19 240 TYR A C 1
ATOM 1961 O O . TYR A 1 240 ? 28.043 12.587 -11.962 1.00 89.19 240 TYR A O 1
ATOM 1969 N N . PHE A 1 241 ? 26.017 11.875 -12.660 1.00 87.00 241 PHE A N 1
ATOM 1970 C CA . PHE A 1 241 ? 25.466 11.567 -11.346 1.00 87.00 241 PHE A CA 1
ATOM 1971 C C . PHE A 1 241 ? 24.417 10.464 -11.469 1.00 87.00 241 PHE A C 1
ATOM 1973 O O . PHE A 1 241 ? 23.642 10.445 -12.426 1.00 87.00 241 PHE A O 1
ATOM 1980 N N . GLU A 1 242 ? 24.407 9.561 -10.494 1.00 79.50 242 GLU A N 1
ATOM 1981 C CA . GLU A 1 242 ? 23.543 8.387 -10.447 1.00 79.50 242 GLU A CA 1
ATOM 1982 C C . GLU A 1 242 ? 22.731 8.424 -9.149 1.00 79.50 242 GLU A C 1
ATOM 1984 O O . GLU A 1 242 ? 23.285 8.406 -8.048 1.00 79.50 242 GLU A O 1
ATOM 1989 N N . LYS A 1 243 ? 21.403 8.530 -9.269 1.00 72.25 243 LYS A N 1
ATOM 1990 C CA . LYS A 1 243 ? 20.500 8.606 -8.113 1.00 72.25 243 LYS A CA 1
ATOM 1991 C C . LYS A 1 243 ? 20.476 7.249 -7.399 1.00 72.25 243 LYS A C 1
ATOM 1993 O O . LYS A 1 243 ? 19.993 6.280 -7.969 1.00 72.25 243 LYS A O 1
ATOM 1998 N N . GLY A 1 244 ? 20.974 7.202 -6.161 1.00 64.38 244 GLY A N 1
ATOM 1999 C CA . GLY A 1 244 ? 20.993 5.995 -5.318 1.00 64.38 244 GLY A CA 1
ATOM 2000 C C . GLY A 1 244 ? 22.322 5.227 -5.285 1.00 64.38 244 GLY A C 1
ATOM 2001 O O . GLY A 1 244 ? 22.418 4.243 -4.564 1.00 64.38 244 GLY A O 1
ATOM 2002 N N . GLY A 1 245 ? 23.360 5.676 -6.003 1.00 58.03 245 GLY A N 1
ATOM 2003 C CA . GLY A 1 245 ? 24.673 5.007 -6.010 1.00 58.03 245 GLY A CA 1
ATOM 2004 C C . GLY A 1 245 ? 25.484 5.133 -4.708 1.00 58.03 245 GLY A C 1
ATOM 2005 O O . GLY A 1 245 ? 26.407 4.353 -4.493 1.00 58.03 245 GLY A O 1
ATOM 2006 N N . ASP A 1 246 ? 25.129 6.087 -3.839 1.00 54.12 246 ASP A N 1
ATOM 2007 C CA . ASP A 1 246 ? 25.829 6.379 -2.578 1.00 54.12 246 ASP A CA 1
ATOM 2008 C C . ASP A 1 246 ? 25.171 5.743 -1.337 1.00 54.12 246 ASP A C 1
ATOM 2010 O O . ASP A 1 246 ? 25.644 5.982 -0.227 1.00 54.12 246 ASP A O 1
ATOM 2014 N N . GLU A 1 247 ? 24.101 4.943 -1.466 1.00 50.69 247 GLU A N 1
ATOM 2015 C CA . GLU A 1 247 ? 23.580 4.185 -0.318 1.00 50.69 247 GLU A CA 1
ATOM 2016 C C . GLU A 1 247 ? 24.515 2.999 -0.019 1.00 50.69 247 GLU A C 1
ATOM 2018 O O . GLU A 1 247 ? 24.580 2.045 -0.801 1.00 50.69 247 GLU A O 1
ATOM 2023 N N . PRO A 1 248 ? 25.276 3.016 1.094 1.00 47.75 248 PRO A N 1
ATOM 2024 C CA . PRO A 1 248 ? 26.190 1.932 1.398 1.00 47.75 248 PRO A CA 1
ATOM 2025 C C . PRO A 1 248 ? 25.373 0.705 1.800 1.00 47.75 248 PRO A C 1
ATOM 2027 O O . PRO A 1 248 ? 24.775 0.663 2.877 1.00 47.75 248 PRO A O 1
ATOM 2030 N N . TYR A 1 249 ? 25.370 -0.323 0.954 1.00 50.69 249 TYR A N 1
ATOM 2031 C CA . TYR A 1 249 ? 24.803 -1.618 1.309 1.00 50.69 249 TYR A CA 1
ATOM 2032 C C . TYR A 1 249 ? 25.599 -2.192 2.495 1.00 50.69 249 TYR A C 1
ATOM 2034 O O . TYR A 1 249 ? 26.760 -2.585 2.354 1.00 50.69 249 TYR A O 1
ATOM 2042 N N . GLN A 1 250 ? 25.014 -2.189 3.697 1.00 42.31 250 GLN A N 1
ATOM 2043 C CA . GLN A 1 250 ? 25.673 -2.703 4.900 1.00 42.31 250 GLN A CA 1
ATOM 2044 C C . GLN A 1 250 ? 25.785 -4.231 4.829 1.00 42.31 250 GLN A C 1
ATOM 2046 O O . GLN A 1 250 ? 24.857 -4.966 5.162 1.00 42.31 250 GLN A O 1
ATOM 2051 N N . TYR A 1 251 ? 26.952 -4.718 4.416 1.00 48.59 251 TYR A N 1
ATOM 2052 C CA . TYR A 1 251 ? 27.298 -6.133 4.479 1.00 48.59 251 TYR A CA 1
ATOM 2053 C C . TYR A 1 251 ? 27.502 -6.566 5.943 1.00 48.59 251 TYR A C 1
ATOM 2055 O O . TYR A 1 251 ? 28.418 -6.090 6.617 1.00 48.59 251 TYR A O 1
ATOM 2063 N N . ARG A 1 252 ? 26.666 -7.482 6.454 1.00 44.34 252 ARG A N 1
ATOM 2064 C CA . ARG A 1 252 ? 26.925 -8.185 7.724 1.00 44.34 252 ARG A CA 1
ATOM 2065 C C . ARG A 1 252 ? 27.922 -9.314 7.467 1.00 44.34 252 ARG A C 1
ATOM 2067 O O . ARG A 1 252 ? 27.613 -10.266 6.763 1.00 44.34 252 ARG A O 1
ATOM 2074 N N . THR A 1 253 ? 29.105 -9.227 8.067 1.00 51.34 253 THR A N 1
ATOM 2075 C CA . THR A 1 253 ? 30.234 -10.145 7.837 1.00 51.34 253 THR A CA 1
ATOM 2076 C C . THR A 1 253 ? 30.114 -11.526 8.488 1.00 51.34 253 THR A C 1
ATOM 2078 O O . THR A 1 253 ? 31.019 -12.334 8.298 1.00 51.34 253 THR A O 1
ATOM 2081 N N . GLN A 1 254 ? 29.040 -11.849 9.220 1.00 55.94 254 GLN A N 1
ATOM 2082 C CA . GLN A 1 254 ? 28.875 -13.177 9.828 1.00 55.94 254 GLN A CA 1
ATOM 2083 C C . GLN A 1 254 ? 27.411 -13.639 9.869 1.00 55.94 254 GLN A C 1
ATOM 2085 O O . GLN A 1 254 ? 26.605 -13.119 10.637 1.00 55.94 254 GLN A O 1
ATOM 2090 N N . ALA A 1 255 ? 27.104 -14.668 9.078 1.00 42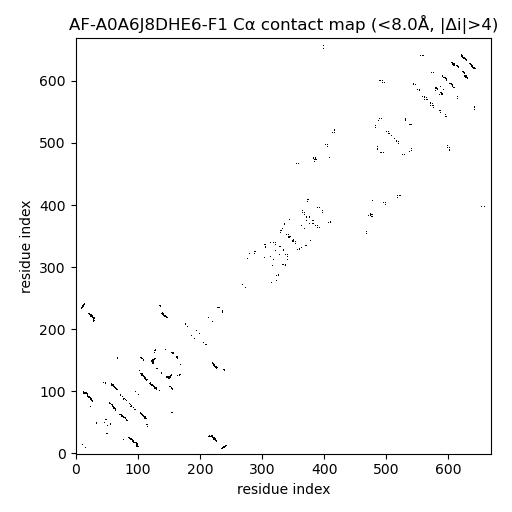.12 255 ALA A N 1
ATOM 2091 C CA . ALA A 1 255 ? 26.037 -15.631 9.330 1.00 42.12 255 ALA A CA 1
ATOM 2092 C C . ALA A 1 255 ? 26.470 -16.990 8.752 1.00 42.12 255 ALA A C 1
ATOM 2094 O O . ALA A 1 255 ? 27.044 -17.049 7.669 1.00 42.12 255 ALA A O 1
ATOM 2095 N N . GLU A 1 256 ? 26.187 -18.077 9.468 1.00 54.12 256 GLU A N 1
ATOM 2096 C CA . GLU A 1 256 ? 26.486 -19.479 9.107 1.00 54.12 256 GLU A CA 1
ATOM 2097 C C . GLU A 1 256 ? 25.636 -20.010 7.927 1.00 54.12 256 GLU A C 1
ATOM 2099 O O . GLU A 1 256 ? 25.607 -21.202 7.634 1.00 54.12 256 GLU A O 1
ATOM 2104 N N . ILE A 1 257 ? 24.947 -19.109 7.224 1.00 60.44 257 ILE A N 1
ATOM 2105 C CA . ILE A 1 257 ? 24.123 -19.364 6.047 1.00 60.44 257 ILE A CA 1
ATOM 2106 C C . ILE A 1 257 ? 24.603 -18.396 4.965 1.00 60.44 257 ILE A C 1
ATOM 2108 O O . ILE A 1 257 ? 24.673 -17.186 5.191 1.00 60.44 257 ILE A O 1
ATOM 2112 N N . VAL A 1 258 ? 24.944 -18.925 3.789 1.00 58.75 258 VAL A N 1
ATOM 2113 C CA . VAL A 1 258 ? 25.316 -18.119 2.621 1.00 58.75 258 VAL A CA 1
ATOM 2114 C C . VAL A 1 258 ? 24.071 -17.377 2.138 1.00 58.75 258 VAL A C 1
ATOM 2116 O O . VAL A 1 258 ? 23.254 -17.921 1.400 1.00 58.75 258 VAL A O 1
ATOM 2119 N N . CYS A 1 259 ? 23.911 -16.127 2.563 1.00 56.34 259 CYS A N 1
ATOM 2120 C CA . CYS A 1 259 ? 22.942 -15.220 1.965 1.00 56.34 259 CYS A CA 1
ATOM 2121 C C . CYS A 1 259 ? 23.491 -14.774 0.607 1.00 56.34 259 CYS A C 1
ATOM 2123 O O . CYS A 1 259 ? 24.363 -13.909 0.548 1.00 56.34 259 CYS A O 1
ATOM 2125 N N . VAL A 1 260 ? 23.004 -15.376 -0.480 1.00 67.38 260 VAL A N 1
ATOM 2126 C CA . VAL A 1 260 ? 23.223 -14.847 -1.830 1.00 67.38 260 VAL A CA 1
ATOM 2127 C C . VAL A 1 260 ? 22.327 -13.612 -1.971 1.00 67.38 260 VAL A C 1
ATOM 2129 O O . VAL A 1 260 ? 21.108 -13.754 -1.869 1.00 67.38 260 VAL A O 1
ATOM 2132 N N . PRO A 1 261 ? 22.881 -12.399 -2.146 1.00 57.69 261 PRO A N 1
ATOM 2133 C CA . PRO A 1 261 ? 22.074 -11.234 -2.451 1.00 57.69 261 PRO A CA 1
ATOM 2134 C C . PRO A 1 261 ? 21.556 -11.412 -3.875 1.00 57.69 261 PRO A C 1
ATOM 2136 O O . PRO A 1 261 ? 22.314 -11.288 -4.835 1.00 57.69 261 PRO A O 1
ATOM 2139 N N . ASP A 1 262 ? 20.280 -11.755 -3.990 1.00 69.56 262 ASP A N 1
ATOM 2140 C CA . ASP A 1 262 ? 19.570 -11.794 -5.257 1.00 69.56 262 ASP A CA 1
ATOM 2141 C C . ASP A 1 262 ? 18.803 -10.468 -5.420 1.00 69.56 262 ASP A C 1
ATOM 2143 O O . ASP A 1 262 ? 17.777 -10.271 -4.761 1.00 69.56 262 ASP A O 1
ATOM 2147 N N . PRO A 1 263 ? 19.299 -9.525 -6.243 1.00 63.91 263 PRO A N 1
ATOM 2148 C CA . PRO A 1 263 ? 18.619 -8.257 -6.491 1.00 63.91 263 PRO A CA 1
ATOM 2149 C C . PRO A 1 263 ? 17.268 -8.433 -7.205 1.00 63.91 263 PRO A C 1
ATOM 2151 O O . PRO A 1 263 ? 16.488 -7.483 -7.253 1.00 63.91 263 PRO A O 1
ATOM 2154 N N . GLU A 1 264 ? 16.971 -9.625 -7.732 1.00 64.56 264 GLU A N 1
ATOM 2155 C CA . GLU A 1 264 ? 15.730 -9.946 -8.436 1.00 64.56 264 GLU A CA 1
ATOM 2156 C C . GLU A 1 264 ? 14.682 -10.629 -7.539 1.00 64.56 264 GLU A C 1
ATOM 2158 O O . GLU A 1 264 ? 13.518 -10.711 -7.915 1.00 64.56 264 GLU A O 1
ATOM 2163 N N . ILE A 1 265 ? 15.016 -11.044 -6.310 1.00 64.19 265 ILE A N 1
ATOM 2164 C CA . ILE A 1 265 ? 14.086 -11.820 -5.459 1.00 64.19 265 ILE A CA 1
ATOM 2165 C C . ILE A 1 265 ? 12.835 -11.039 -5.013 1.00 64.19 265 ILE A C 1
ATOM 2167 O O . ILE A 1 265 ? 11.833 -11.626 -4.606 1.00 64.19 265 ILE A O 1
ATOM 2171 N N . LEU A 1 266 ? 12.890 -9.707 -5.081 1.00 59.53 266 LEU A N 1
ATOM 2172 C CA . LEU A 1 266 ? 11.770 -8.804 -4.798 1.00 59.53 266 LEU A CA 1
ATOM 2173 C C . LEU A 1 266 ? 11.234 -8.113 -6.060 1.00 59.53 266 LEU A C 1
ATOM 2175 O O . LEU A 1 266 ? 10.303 -7.310 -5.958 1.00 59.53 266 LEU A O 1
ATOM 2179 N N . THR A 1 267 ? 11.813 -8.377 -7.236 1.00 63.97 267 THR A N 1
ATOM 2180 C CA . THR A 1 267 ? 11.307 -7.820 -8.492 1.00 63.97 267 THR A CA 1
ATOM 2181 C C . THR A 1 267 ? 10.169 -8.693 -9.017 1.00 63.97 267 THR A C 1
ATOM 2183 O O . THR A 1 267 ? 10.143 -9.911 -8.849 1.00 63.97 267 THR A O 1
ATOM 2186 N N . GLU A 1 268 ? 9.153 -8.062 -9.613 1.00 64.31 268 GLU A N 1
ATOM 2187 C CA . GLU A 1 268 ? 8.062 -8.811 -10.237 1.00 64.31 268 GLU A CA 1
ATOM 2188 C C . GLU A 1 268 ? 8.631 -9.635 -11.404 1.00 64.31 268 GLU A C 1
ATOM 2190 O O . GLU A 1 268 ? 9.279 -9.085 -12.299 1.00 64.31 268 GLU A O 1
ATOM 2195 N N . ASN A 1 269 ? 8.355 -10.944 -11.435 1.00 74.88 269 ASN A N 1
ATOM 2196 C CA . ASN A 1 269 ? 8.748 -11.794 -12.554 1.00 74.88 269 ASN A CA 1
ATOM 2197 C C . ASN A 1 269 ? 8.063 -11.293 -13.838 1.00 74.88 269 ASN A C 1
ATOM 2199 O O . ASN A 1 269 ? 6.858 -11.468 -14.047 1.00 74.88 269 ASN A O 1
ATOM 2203 N N . LEU A 1 270 ? 8.838 -10.654 -14.718 1.00 76.50 270 LEU A N 1
ATOM 2204 C CA . LEU A 1 270 ? 8.332 -10.040 -15.947 1.00 76.50 270 LEU A CA 1
ATOM 2205 C C . LEU A 1 270 ? 7.689 -11.066 -16.888 1.00 76.50 270 LEU A C 1
ATOM 2207 O O . LEU A 1 270 ? 6.763 -10.720 -17.626 1.00 76.50 270 LEU A O 1
ATOM 2211 N N . VAL A 1 271 ? 8.154 -12.321 -16.859 1.00 76.25 271 VAL A N 1
ATOM 2212 C CA . VAL A 1 271 ? 7.587 -13.414 -17.659 1.00 76.25 271 VAL A CA 1
ATOM 2213 C C . VAL A 1 271 ? 6.193 -13.759 -17.156 1.00 76.25 271 VAL A C 1
ATOM 2215 O O . VAL A 1 271 ? 5.265 -13.824 -17.961 1.00 76.25 271 VAL A O 1
ATOM 2218 N N . GLU A 1 272 ? 6.018 -13.892 -15.842 1.00 72.81 272 GLU A N 1
ATOM 2219 C CA . GLU A 1 272 ? 4.707 -14.136 -15.233 1.00 72.81 272 GLU A CA 1
ATOM 2220 C C . GLU A 1 272 ? 3.760 -12.952 -15.438 1.00 72.81 272 GLU A C 1
ATOM 2222 O O . GLU A 1 272 ? 2.625 -13.142 -15.865 1.00 72.81 272 GLU A O 1
ATOM 2227 N N . SER A 1 273 ? 4.236 -11.717 -15.250 1.00 73.62 273 SER A N 1
ATOM 2228 C CA . SER A 1 273 ? 3.444 -10.503 -15.500 1.00 73.62 273 SER A CA 1
ATOM 2229 C C . SER A 1 273 ? 2.982 -10.413 -16.960 1.00 73.62 273 SER A C 1
ATOM 2231 O O . SER A 1 273 ? 1.834 -10.059 -17.247 1.00 73.62 273 SER A O 1
ATOM 2233 N N . LYS A 1 274 ? 3.851 -10.778 -17.914 1.00 78.69 274 LYS A N 1
ATOM 2234 C CA . LYS A 1 274 ? 3.498 -10.849 -19.337 1.00 78.69 274 LYS A CA 1
ATOM 2235 C C . LYS A 1 274 ? 2.522 -11.992 -19.622 1.00 78.69 274 LYS A C 1
ATOM 2237 O O . LYS A 1 274 ? 1.559 -11.768 -20.352 1.00 78.69 274 LYS A O 1
ATOM 2242 N N . HIS A 1 275 ? 2.744 -13.180 -19.056 1.00 78.06 275 HIS A N 1
ATOM 2243 C CA . HIS A 1 275 ? 1.845 -14.329 -19.192 1.00 78.06 275 HIS A CA 1
ATOM 2244 C C . HIS A 1 275 ? 0.437 -13.977 -18.708 1.00 78.06 275 HIS A C 1
ATOM 2246 O O . HIS A 1 275 ? -0.523 -14.130 -19.455 1.00 78.06 275 HIS A O 1
ATOM 2252 N N . HIS A 1 276 ? 0.335 -13.394 -17.517 1.00 76.38 276 HIS A N 1
ATOM 2253 C CA . HIS A 1 276 ? -0.910 -12.954 -16.903 1.00 76.38 276 HIS A CA 1
ATOM 2254 C C . HIS A 1 276 ? -1.665 -11.945 -17.778 1.00 76.38 276 HIS A C 1
ATOM 2256 O O . HIS A 1 276 ? -2.838 -12.134 -18.091 1.00 76.38 276 HIS A O 1
ATOM 2262 N N . LYS A 1 277 ? -0.974 -10.908 -18.274 1.00 75.94 277 LYS A N 1
ATOM 2263 C CA . LYS A 1 277 ? -1.566 -9.916 -19.192 1.00 75.94 277 LYS A CA 1
ATOM 2264 C C . LYS A 1 277 ? -2.083 -10.542 -20.488 1.00 75.94 277 LYS A C 1
ATOM 2266 O O . LYS A 1 277 ? -3.094 -10.090 -21.019 1.00 75.94 277 LYS A O 1
ATOM 2271 N N . LEU A 1 278 ? -1.393 -11.553 -21.016 1.00 74.69 278 LEU A N 1
ATOM 2272 C CA . LEU A 1 278 ? -1.799 -12.245 -22.240 1.00 74.69 278 LEU A CA 1
ATOM 2273 C C . LEU A 1 278 ? -2.975 -13.196 -21.992 1.00 74.69 278 LEU A C 1
ATOM 2275 O O . LEU A 1 278 ? -3.946 -13.150 -22.743 1.00 74.69 278 LEU A O 1
ATOM 2279 N N . ALA A 1 279 ? -2.919 -14.000 -20.929 1.00 70.19 279 ALA A N 1
ATOM 2280 C CA . ALA A 1 279 ? -3.967 -14.946 -20.549 1.00 70.19 279 ALA A CA 1
ATOM 2281 C C . ALA A 1 279 ? -5.295 -14.244 -20.219 1.00 70.19 279 ALA A C 1
ATOM 2283 O O . ALA A 1 279 ? -6.368 -14.777 -20.500 1.00 70.19 279 ALA A O 1
ATOM 2284 N N . ARG A 1 280 ? -5.223 -13.029 -19.663 1.00 75.25 280 ARG A N 1
ATOM 2285 C CA . ARG A 1 280 ? -6.380 -12.229 -19.229 1.00 75.25 280 ARG A CA 1
ATOM 2286 C C . ARG A 1 280 ? -6.797 -11.136 -20.213 1.00 75.25 280 ARG A C 1
ATOM 2288 O O . ARG A 1 280 ? -7.731 -10.386 -19.932 1.00 75.25 280 ARG A O 1
ATOM 2295 N N . SER A 1 281 ? -6.122 -11.040 -21.360 1.00 68.19 281 SER A N 1
ATOM 2296 C CA . SER A 1 281 ? -6.383 -10.023 -22.380 1.00 68.19 281 SER A CA 1
ATOM 2297 C C . SER A 1 281 ? -7.846 -10.032 -22.845 1.00 68.19 281 SER A C 1
ATOM 2299 O O . SER A 1 281 ? -8.440 -11.079 -23.105 1.00 68.19 281 SER A O 1
ATOM 2301 N N . LEU A 1 282 ? -8.409 -8.829 -23.003 1.00 53.09 282 LEU A N 1
ATOM 2302 C CA . LEU A 1 282 ? -9.811 -8.549 -23.347 1.00 53.09 282 LEU A CA 1
ATOM 2303 C C . LEU A 1 282 ? -10.321 -9.231 -24.626 1.00 53.09 282 LEU A C 1
ATOM 2305 O O . LEU A 1 282 ? -11.534 -9.319 -24.815 1.00 53.09 282 LEU A O 1
ATOM 2309 N N . HIS A 1 283 ? -9.433 -9.720 -25.493 1.00 54.22 283 HIS A N 1
ATOM 2310 C CA . HIS A 1 283 ? -9.828 -10.430 -26.711 1.00 54.22 283 HIS A CA 1
ATOM 2311 C C . HIS A 1 283 ? -10.570 -11.752 -26.420 1.00 54.22 283 HIS A C 1
ATOM 2313 O O . HIS A 1 283 ? -11.351 -12.202 -27.251 1.00 54.22 283 HIS A O 1
ATOM 2319 N N . SER A 1 284 ? -10.399 -12.327 -25.222 1.00 54.50 284 SER A N 1
ATOM 2320 C CA . SER A 1 284 ? -11.062 -13.574 -24.798 1.00 54.50 284 SER A CA 1
ATOM 2321 C C . SER A 1 284 ? -12.463 -13.373 -24.190 1.00 54.50 284 SER A C 1
ATOM 2323 O O . SER A 1 284 ? -13.220 -14.331 -24.037 1.00 54.50 284 SER A O 1
ATOM 2325 N N . GLY A 1 285 ? -12.845 -12.130 -23.864 1.00 55.75 285 GLY A N 1
ATOM 2326 C CA . GLY A 1 285 ? -14.044 -11.804 -23.076 1.00 55.75 285 GLY A CA 1
ATOM 2327 C C . GLY A 1 285 ? -15.407 -12.292 -23.613 1.00 55.75 285 GLY A C 1
ATOM 2328 O O . GLY A 1 285 ? -16.238 -12.679 -22.790 1.00 55.75 285 GLY A O 1
ATOM 2329 N N . PRO A 1 286 ? -15.681 -12.303 -24.936 1.00 58.03 286 PRO A N 1
ATOM 2330 C CA . PRO A 1 286 ? -16.962 -12.784 -25.468 1.00 58.03 286 PRO A CA 1
ATOM 2331 C C . PRO A 1 286 ? -17.135 -14.304 -25.353 1.00 58.03 286 PRO A C 1
ATOM 2333 O O . PRO A 1 286 ? -18.228 -14.775 -25.061 1.00 58.03 286 PRO A O 1
ATOM 2336 N N . THR A 1 287 ? -16.056 -15.063 -25.549 1.00 59.03 287 THR A N 1
ATOM 2337 C CA . THR A 1 287 ? -16.036 -16.534 -25.480 1.00 59.03 287 THR A CA 1
ATOM 2338 C C . THR A 1 287 ? -16.132 -17.065 -24.055 1.00 59.03 287 THR A C 1
ATOM 2340 O O . THR A 1 287 ? -16.647 -18.159 -23.854 1.00 59.03 287 THR A O 1
ATOM 2343 N N . ASP A 1 288 ? -15.684 -16.292 -23.061 1.00 63.91 288 ASP A N 1
ATOM 2344 C CA . ASP A 1 288 ? -15.593 -16.750 -21.672 1.00 63.91 288 ASP A CA 1
ATOM 2345 C C . ASP A 1 288 ? -16.953 -16.957 -20.983 1.00 63.91 288 ASP A C 1
ATOM 2347 O O . ASP A 1 288 ? -17.045 -17.734 -20.033 1.00 63.91 288 ASP A O 1
ATOM 2351 N N . ARG A 1 289 ? -18.010 -16.262 -21.428 1.00 68.06 289 ARG A N 1
ATOM 2352 C CA . ARG A 1 289 ? -19.323 -16.275 -20.755 1.00 68.06 289 ARG A CA 1
ATOM 2353 C C . ARG A 1 289 ? -20.001 -17.644 -20.759 1.00 68.06 289 ARG A C 1
ATOM 2355 O O . ARG A 1 289 ? -20.650 -17.987 -19.775 1.00 68.06 289 ARG A O 1
ATOM 2362 N N . ASP A 1 290 ? -19.806 -18.414 -21.825 1.00 68.25 290 ASP A N 1
ATOM 2363 C CA . ASP A 1 290 ? -20.438 -19.724 -22.015 1.00 68.25 290 ASP A CA 1
ATOM 2364 C C . ASP A 1 290 ? -19.477 -20.897 -21.751 1.00 68.25 290 ASP A C 1
ATOM 2366 O O . ASP A 1 290 ? -19.854 -22.064 -21.896 1.00 68.25 290 ASP A O 1
ATOM 2370 N N . MET A 1 291 ? -18.232 -20.619 -21.341 1.00 74.44 291 MET A N 1
ATOM 2371 C CA . MET A 1 291 ? -17.258 -21.668 -21.044 1.00 74.44 291 MET A CA 1
ATOM 2372 C C . MET A 1 291 ? -17.639 -22.437 -19.781 1.00 74.44 291 MET A C 1
ATOM 2374 O O . MET A 1 291 ? -17.728 -21.884 -18.683 1.00 74.44 291 MET A O 1
ATOM 2378 N N . LYS A 1 292 ? -17.773 -23.754 -19.928 1.00 81.38 292 LYS A N 1
ATOM 2379 C CA . LYS A 1 292 ? -17.925 -24.693 -18.814 1.00 81.38 292 LYS A CA 1
ATOM 2380 C C . LYS A 1 292 ? -16.634 -25.496 -18.648 1.00 81.38 292 LYS A C 1
ATOM 2382 O O . LYS A 1 292 ? -16.048 -25.885 -19.657 1.00 81.38 292 LYS A O 1
ATOM 2387 N N . PRO A 1 293 ? -16.165 -25.725 -17.411 1.00 84.25 293 PRO A N 1
ATOM 2388 C CA . PRO A 1 293 ? -14.945 -26.487 -17.179 1.00 84.25 293 PRO A CA 1
ATOM 2389 C C . PRO A 1 293 ? -15.143 -27.975 -17.491 1.00 84.25 293 PRO A C 1
ATOM 2391 O O . PRO A 1 293 ? -16.203 -28.540 -17.214 1.00 84.25 293 PRO A O 1
ATOM 2394 N N . ASP A 1 294 ? -14.092 -28.622 -18.000 1.00 87.19 294 ASP A N 1
ATOM 2395 C CA . ASP A 1 294 ? -14.021 -30.083 -18.108 1.00 87.19 294 ASP A CA 1
ATOM 2396 C C . ASP A 1 294 ? -14.050 -30.734 -16.718 1.00 87.19 294 ASP A C 1
ATOM 2398 O O . ASP A 1 294 ? -13.707 -30.097 -15.722 1.00 87.19 294 ASP A O 1
ATOM 2402 N N . ALA A 1 295 ? -14.391 -32.025 -16.630 1.00 87.38 295 ALA A N 1
ATOM 2403 C CA . ALA A 1 295 ? -14.497 -32.734 -15.346 1.00 87.38 295 ALA A CA 1
ATOM 2404 C C . ALA A 1 295 ? -13.237 -32.578 -14.470 1.00 87.38 295 ALA A C 1
ATOM 2406 O O . ALA A 1 295 ? -13.342 -32.222 -13.300 1.00 87.38 295 ALA A O 1
ATOM 2407 N N . LYS A 1 296 ? -12.043 -32.728 -15.062 1.00 90.44 296 LYS A N 1
ATOM 2408 C CA . LYS A 1 296 ? -10.761 -32.536 -14.359 1.00 90.44 296 LYS A CA 1
ATOM 2409 C C . LYS A 1 296 ? -10.582 -31.102 -13.859 1.00 90.44 296 LYS A C 1
ATOM 2411 O O . LYS A 1 296 ? -10.175 -30.888 -12.723 1.00 90.44 296 LYS A O 1
ATOM 2416 N N . THR A 1 297 ? -10.903 -30.121 -14.698 1.00 88.06 297 THR A N 1
ATOM 2417 C CA . THR A 1 297 ? -10.780 -28.698 -14.365 1.00 88.06 297 THR A CA 1
ATOM 2418 C C . THR A 1 297 ? -11.785 -28.279 -13.300 1.00 88.06 297 THR A C 1
ATOM 2420 O O . THR A 1 297 ? -11.458 -27.499 -12.415 1.00 88.06 297 THR A O 1
ATOM 2423 N N . ARG A 1 298 ? -13.000 -28.828 -13.333 1.00 88.38 298 ARG A N 1
ATOM 2424 C CA . ARG A 1 298 ? -14.014 -28.619 -12.299 1.00 88.38 298 ARG A CA 1
ATOM 2425 C C . ARG A 1 298 ? -13.537 -29.152 -10.950 1.00 88.38 298 ARG A C 1
ATOM 2427 O O . ARG A 1 298 ? -13.691 -28.464 -9.947 1.00 88.38 298 ARG A O 1
ATOM 2434 N N . ASP A 1 299 ? -12.952 -30.346 -10.926 1.00 89.31 299 ASP A N 1
ATOM 2435 C CA . ASP A 1 299 ? -12.454 -30.948 -9.688 1.00 89.31 299 ASP A CA 1
ATOM 2436 C C . ASP A 1 299 ? -11.261 -30.144 -9.127 1.00 89.31 299 ASP A C 1
ATOM 2438 O O . ASP A 1 299 ? -11.198 -29.898 -7.923 1.00 89.31 299 ASP A O 1
ATOM 2442 N N . GLN A 1 300 ? -10.386 -29.620 -9.998 1.00 89.69 300 GLN A N 1
ATOM 2443 C CA . GLN A 1 300 ? -9.331 -28.667 -9.620 1.00 89.69 300 GLN A CA 1
ATOM 2444 C C . GLN A 1 300 ? -9.896 -27.355 -9.058 1.00 89.69 300 GLN A C 1
ATOM 2446 O O . GLN A 1 300 ? -9.455 -26.903 -8.005 1.00 89.69 300 GLN A O 1
ATOM 2451 N N . LEU A 1 301 ? -10.895 -26.754 -9.713 1.00 89.88 301 LEU A N 1
ATOM 2452 C CA . LEU A 1 301 ? -11.547 -25.531 -9.234 1.00 89.88 301 LEU A CA 1
ATOM 2453 C C . LEU A 1 301 ? -12.207 -25.745 -7.867 1.00 89.88 301 LEU A C 1
ATOM 2455 O O . LEU A 1 301 ? -12.041 -24.918 -6.977 1.00 89.88 301 LEU A O 1
ATOM 2459 N N . ASN A 1 302 ? -12.894 -26.870 -7.663 1.00 89.56 302 ASN A N 1
ATOM 2460 C CA . ASN A 1 302 ? -13.491 -27.202 -6.370 1.00 89.56 302 ASN A CA 1
ATOM 2461 C C . ASN A 1 302 ? -12.424 -27.397 -5.278 1.00 89.56 302 ASN A C 1
ATOM 2463 O O . ASN A 1 302 ? -12.625 -26.953 -4.148 1.00 89.56 302 ASN A O 1
ATOM 2467 N N . ALA A 1 303 ? -11.276 -28.000 -5.608 1.00 90.56 303 ALA A N 1
ATOM 2468 C CA . ALA A 1 303 ? -10.149 -28.099 -4.682 1.00 90.56 303 ALA A CA 1
ATOM 2469 C C . ALA A 1 303 ? -9.601 -26.712 -4.302 1.00 90.56 303 ALA A C 1
ATOM 2471 O O . ALA A 1 303 ? -9.366 -26.455 -3.122 1.00 90.56 303 ALA A O 1
ATOM 2472 N N . ILE A 1 304 ? -9.473 -25.800 -5.275 1.00 89.31 304 ILE A N 1
ATOM 2473 C CA . ILE A 1 304 ? -9.034 -24.412 -5.051 1.00 89.31 304 ILE A CA 1
ATOM 2474 C C . ILE A 1 304 ? -10.022 -23.652 -4.154 1.00 89.31 304 ILE A C 1
ATOM 2476 O O . ILE A 1 304 ? -9.612 -22.958 -3.221 1.00 89.31 304 ILE A O 1
ATOM 2480 N N . VAL A 1 305 ? -11.327 -23.799 -4.399 1.00 88.69 305 VAL A N 1
ATOM 2481 C CA . VAL A 1 305 ? -12.381 -23.177 -3.579 1.00 88.69 305 VAL A CA 1
ATOM 2482 C C . VAL A 1 305 ? -12.357 -23.711 -2.143 1.00 88.69 305 VAL A C 1
ATOM 2484 O O . VAL A 1 305 ? -12.586 -22.947 -1.208 1.00 88.69 305 VAL A O 1
ATOM 2487 N N . GLY A 1 306 ? -12.009 -24.987 -1.949 1.00 87.25 306 GLY A N 1
ATOM 2488 C CA . GLY A 1 306 ? -11.859 -25.611 -0.632 1.00 87.25 306 GLY A CA 1
ATOM 2489 C C . GLY A 1 306 ? -10.597 -25.215 0.147 1.00 87.25 306 GLY A C 1
ATOM 2490 O O . GLY A 1 306 ? -10.446 -25.630 1.295 1.00 87.25 306 GLY A O 1
ATOM 2491 N N . PHE A 1 307 ? -9.675 -24.437 -0.431 1.00 89.12 307 PHE A N 1
ATOM 2492 C CA . PHE A 1 307 ? -8.460 -24.035 0.277 1.00 89.12 307 PHE A CA 1
ATOM 2493 C C . PHE A 1 307 ? -8.745 -23.102 1.461 1.00 89.12 307 PHE A C 1
ATOM 2495 O O . PHE A 1 307 ? -9.599 -22.210 1.363 1.00 89.12 307 PHE A O 1
ATOM 2502 N N . PRO A 1 308 ? -7.964 -23.212 2.555 1.00 86.44 308 PRO A N 1
ATOM 2503 C CA . PRO A 1 308 ? -8.086 -22.285 3.669 1.00 86.44 308 PRO A CA 1
ATOM 2504 C C . PRO A 1 308 ? -7.789 -20.843 3.209 1.00 86.44 308 PRO A C 1
ATOM 2506 O O . PRO A 1 308 ? -6.993 -20.636 2.287 1.00 86.44 308 PRO A O 1
ATOM 2509 N N . PRO A 1 309 ? -8.400 -19.821 3.835 1.00 81.56 309 PRO A N 1
ATOM 2510 C CA . PRO A 1 309 ? -8.151 -18.406 3.535 1.00 81.56 309 PRO A CA 1
ATOM 2511 C C . PRO A 1 309 ? -6.672 -17.994 3.537 1.00 81.56 309 PRO A C 1
ATOM 2513 O O . PRO A 1 309 ? -6.277 -17.097 2.797 1.00 81.56 309 PRO A O 1
ATOM 2516 N N . THR A 1 310 ? -5.837 -18.658 4.333 1.00 83.88 310 THR A N 1
ATOM 2517 C CA . THR A 1 310 ? -4.410 -18.342 4.486 1.00 83.88 310 THR A CA 1
ATOM 2518 C C . THR A 1 310 ? -3.531 -18.849 3.344 1.00 83.88 310 THR A C 1
ATOM 2520 O O . THR A 1 310 ? -2.396 -18.394 3.208 1.00 83.88 310 THR A O 1
ATOM 2523 N N . LYS A 1 311 ? -4.024 -19.776 2.511 1.00 85.69 311 LYS A N 1
ATOM 2524 C CA . LYS A 1 311 ? -3.244 -20.314 1.395 1.00 85.69 311 LYS A CA 1
ATOM 2525 C C . LYS A 1 311 ? -3.160 -19.292 0.259 1.00 85.69 311 LYS A C 1
ATOM 2527 O O . LYS A 1 311 ? -4.182 -18.824 -0.243 1.00 85.69 311 LYS A O 1
ATOM 2532 N N . MET A 1 312 ? -1.933 -18.996 -0.164 1.00 82.50 312 MET A N 1
ATOM 2533 C CA . MET A 1 312 ? -1.662 -18.181 -1.348 1.00 82.50 312 MET A CA 1
ATOM 2534 C C . MET A 1 312 ? -1.856 -19.017 -2.614 1.00 82.50 312 MET A C 1
ATOM 2536 O O . MET A 1 312 ? -1.415 -20.165 -2.673 1.00 82.50 312 MET A O 1
ATOM 2540 N N . LEU A 1 313 ? -2.540 -18.441 -3.602 1.00 85.12 313 LEU A N 1
ATOM 2541 C CA . LEU A 1 313 ? -2.793 -19.075 -4.896 1.00 85.12 313 LEU A CA 1
ATOM 2542 C C . LEU A 1 313 ? -1.604 -18.848 -5.825 1.00 85.12 313 LEU A C 1
ATOM 2544 O O . LEU A 1 313 ? -1.109 -17.724 -5.928 1.00 85.12 313 LEU A O 1
ATOM 2548 N N . THR A 1 314 ? -1.186 -19.898 -6.521 1.00 86.81 314 THR A N 1
ATOM 2549 C CA . THR A 1 314 ? -0.149 -19.820 -7.559 1.00 86.81 314 THR A CA 1
ATOM 2550 C C . THR A 1 314 ? -0.646 -19.067 -8.795 1.00 86.81 314 THR A C 1
ATOM 2552 O O . THR A 1 314 ? -1.852 -18.974 -9.030 1.00 86.81 314 THR A O 1
ATOM 2555 N N . SER A 1 315 ? 0.270 -18.547 -9.616 1.00 81.50 315 SER A N 1
ATOM 2556 C CA . SER A 1 315 ? -0.065 -17.790 -10.832 1.00 81.50 315 SER A CA 1
ATOM 2557 C C . SER A 1 315 ? -0.975 -18.586 -11.789 1.00 81.50 315 SER A C 1
ATOM 2559 O O . SER A 1 315 ? -1.944 -18.041 -12.316 1.00 81.50 315 SER A O 1
ATOM 2561 N N . GLU A 1 316 ? -0.745 -19.897 -11.934 1.00 83.31 316 GLU A N 1
ATOM 2562 C CA . GLU A 1 316 ? -1.579 -20.790 -12.756 1.00 83.31 316 GLU A CA 1
ATOM 2563 C C . GLU A 1 316 ? -2.992 -20.982 -12.182 1.00 83.31 316 GLU A C 1
ATOM 2565 O O . GLU A 1 316 ? -3.981 -20.915 -12.915 1.00 83.31 316 GLU A O 1
ATOM 2570 N N . GLU A 1 317 ? -3.109 -21.188 -10.865 1.00 87.25 317 GLU A N 1
ATOM 2571 C CA . GLU A 1 317 ? -4.405 -21.320 -10.187 1.00 87.25 317 GLU A CA 1
ATOM 2572 C C . GLU A 1 317 ? -5.219 -20.025 -10.295 1.00 87.25 317 GLU A C 1
ATOM 2574 O O . GLU A 1 317 ? -6.428 -20.072 -10.531 1.00 87.25 317 GLU A O 1
ATOM 2579 N N . GLN A 1 318 ? -4.564 -18.865 -10.171 1.00 87.81 318 GLN A N 1
ATOM 2580 C CA . GLN A 1 318 ? -5.221 -17.566 -10.317 1.00 87.81 318 GLN A CA 1
ATOM 2581 C C . GLN A 1 318 ? -5.768 -17.360 -11.733 1.00 87.81 318 GLN A C 1
ATOM 2583 O O . GLN A 1 318 ? -6.902 -16.906 -11.900 1.00 87.81 318 GLN A O 1
ATOM 2588 N N . ASP A 1 319 ? -4.986 -17.713 -12.756 1.00 85.06 319 ASP A N 1
ATOM 2589 C CA . ASP A 1 319 ? -5.413 -17.614 -14.153 1.00 85.06 319 ASP A CA 1
ATOM 2590 C C . ASP A 1 319 ? -6.556 -18.592 -14.466 1.00 85.06 319 ASP A C 1
ATOM 2592 O O . ASP A 1 319 ? -7.487 -18.245 -15.200 1.00 85.06 319 ASP A O 1
ATOM 2596 N N . LEU A 1 320 ? -6.561 -19.777 -13.848 1.00 87.00 320 LEU A N 1
ATOM 2597 C CA . LEU A 1 320 ? -7.655 -20.741 -13.972 1.00 87.00 320 LEU A CA 1
ATOM 2598 C C . LEU A 1 320 ? -8.963 -20.216 -13.358 1.00 87.00 320 LEU A C 1
ATOM 2600 O O . LEU A 1 320 ? -10.023 -20.304 -13.985 1.00 87.00 320 LEU A O 1
ATOM 2604 N N . VAL A 1 321 ? -8.891 -19.630 -12.158 1.00 88.19 321 VAL A N 1
ATOM 2605 C CA . VAL A 1 321 ? -10.037 -18.996 -11.485 1.00 88.19 321 VAL A CA 1
ATOM 2606 C C . VAL A 1 321 ? -10.561 -17.815 -12.305 1.00 88.19 321 VAL A C 1
ATOM 2608 O O . VAL A 1 321 ? -11.773 -17.678 -12.480 1.00 88.19 321 VAL A O 1
ATOM 2611 N N . TRP A 1 322 ? -9.670 -16.994 -12.870 1.00 87.62 322 TRP A N 1
ATOM 2612 C CA . TRP A 1 322 ? -10.054 -15.886 -13.744 1.00 87.62 322 TRP A CA 1
ATOM 2613 C C . TRP A 1 322 ? -10.751 -16.372 -15.021 1.00 87.62 322 TRP A C 1
ATOM 2615 O O . TRP A 1 322 ? -11.784 -15.824 -15.417 1.00 87.62 322 TRP A O 1
ATOM 2625 N N . LYS A 1 323 ? -10.237 -17.431 -15.654 1.00 85.38 323 LYS A N 1
ATOM 2626 C CA . LYS A 1 323 ? -10.806 -18.008 -16.879 1.00 85.38 323 LYS A CA 1
ATOM 2627 C C . LYS A 1 323 ? -12.245 -18.496 -16.681 1.00 85.38 323 LYS A C 1
ATOM 2629 O O . LYS A 1 323 ? -13.103 -18.212 -17.510 1.00 85.38 323 LYS A O 1
ATOM 2634 N N . PHE A 1 324 ? -12.533 -19.170 -15.565 1.00 87.19 324 PHE A N 1
ATOM 2635 C CA . PHE A 1 324 ? -13.866 -19.712 -15.253 1.00 87.19 324 PHE A CA 1
ATOM 2636 C C . PHE A 1 324 ? -14.707 -18.815 -14.327 1.00 87.19 324 PHE A C 1
ATOM 2638 O O . PHE A 1 324 ? -15.660 -19.282 -13.701 1.00 87.19 324 PHE A O 1
ATOM 2645 N N . ARG A 1 325 ? -14.404 -17.512 -14.263 1.00 87.19 325 ARG A N 1
ATOM 2646 C CA . ARG A 1 325 ? -15.068 -16.539 -13.374 1.00 87.19 325 ARG A CA 1
ATOM 2647 C C . ARG A 1 325 ? -16.598 -16.513 -13.487 1.00 87.19 325 ARG A C 1
ATOM 2649 O O . ARG A 1 325 ? -17.285 -16.428 -12.474 1.00 87.19 325 ARG A O 1
ATOM 2656 N N . PHE A 1 326 ? -17.150 -16.650 -14.695 1.00 86.25 326 PHE A N 1
ATOM 2657 C CA . PHE A 1 326 ? -18.604 -16.678 -14.900 1.00 86.25 326 PHE A CA 1
ATOM 2658 C C . PHE A 1 326 ? -19.247 -17.964 -14.369 1.00 86.25 326 PHE A C 1
ATOM 2660 O O . PHE A 1 326 ? -20.314 -17.901 -13.768 1.00 86.25 326 PHE A O 1
ATOM 2667 N N . TYR A 1 327 ? -18.581 -19.113 -14.506 1.00 86.25 327 TYR A N 1
ATOM 2668 C CA . TYR A 1 327 ? -19.042 -20.377 -13.926 1.00 86.25 327 TYR A CA 1
ATOM 2669 C C . TYR A 1 327 ? -18.992 -20.345 -12.390 1.00 86.25 327 TYR A C 1
ATOM 2671 O O . TYR A 1 327 ? -19.931 -20.773 -11.719 1.00 86.25 327 TYR A O 1
ATOM 2679 N N . LEU A 1 328 ? -17.922 -19.777 -11.826 1.00 86.81 328 LEU A N 1
ATOM 2680 C CA . LEU A 1 328 ? -17.754 -19.649 -10.377 1.00 86.81 328 LEU A CA 1
ATOM 2681 C C . LEU A 1 328 ? -18.738 -18.662 -9.740 1.00 86.81 328 LEU A C 1
ATOM 2683 O O . LEU A 1 328 ? -18.986 -18.776 -8.544 1.00 86.81 328 LEU A O 1
ATOM 2687 N N . SER A 1 329 ? -19.357 -17.765 -10.519 1.00 86.94 329 SER A N 1
ATOM 2688 C CA . SER A 1 329 ? -20.321 -16.776 -10.011 1.00 86.94 329 SER A CA 1
ATOM 2689 C C . SER A 1 329 ? -21.518 -17.379 -9.264 1.00 86.94 329 SER A C 1
ATOM 2691 O O . SER A 1 329 ? -22.102 -16.734 -8.395 1.00 86.94 329 SER A O 1
ATOM 2693 N N . SER A 1 330 ? -21.859 -18.640 -9.556 1.00 86.75 330 SER A N 1
ATOM 2694 C CA . SER A 1 330 ? -22.910 -19.387 -8.852 1.00 86.75 330 SER A CA 1
ATOM 2695 C C . SER A 1 330 ? -22.458 -19.956 -7.499 1.00 86.75 330 SER A C 1
ATOM 2697 O O . SER A 1 330 ? -23.294 -20.294 -6.667 1.00 86.75 330 SER A O 1
ATOM 2699 N N . GLN A 1 331 ? -21.150 -20.081 -7.254 1.00 87.56 331 GLN A N 1
ATOM 2700 C CA . GLN A 1 331 ? -20.596 -20.624 -6.013 1.00 87.56 331 GLN A CA 1
ATOM 2701 C C . GLN A 1 331 ? -20.243 -19.497 -5.033 1.00 87.56 331 GLN A C 1
ATOM 2703 O O . GLN A 1 331 ? -19.274 -18.765 -5.233 1.00 87.56 331 GLN A O 1
ATOM 2708 N N . LYS A 1 332 ? -20.974 -19.388 -3.917 1.00 88.94 332 LYS A N 1
ATOM 2709 C CA . LYS A 1 332 ? -20.755 -18.331 -2.907 1.00 88.94 332 LYS A CA 1
ATOM 2710 C C . LYS A 1 332 ? -19.328 -18.293 -2.330 1.00 88.94 332 LYS A C 1
ATOM 2712 O O . LYS A 1 332 ? -18.716 -17.231 -2.293 1.00 88.94 332 LYS A O 1
ATOM 2717 N N . LYS A 1 333 ? -18.748 -19.456 -2.002 1.00 86.88 333 LYS A N 1
ATOM 2718 C CA . LYS A 1 333 ? -17.403 -19.581 -1.395 1.00 86.88 333 LYS A CA 1
ATOM 2719 C C . LYS A 1 333 ? -16.246 -19.245 -2.343 1.00 86.88 333 LYS A C 1
ATOM 2721 O O . LYS A 1 333 ? -15.120 -19.030 -1.908 1.00 86.88 333 LYS A O 1
ATOM 2726 N N . ALA A 1 334 ? -16.503 -19.209 -3.649 1.00 89.31 334 ALA A N 1
ATOM 2727 C CA . ALA A 1 334 ? -15.473 -18.929 -4.643 1.00 89.31 334 ALA A CA 1
ATOM 2728 C C . ALA A 1 334 ? -15.160 -17.426 -4.770 1.00 89.31 334 ALA A C 1
ATOM 2730 O O . ALA A 1 334 ? -14.116 -17.072 -5.320 1.00 89.31 334 ALA A O 1
ATOM 2731 N N . LEU A 1 335 ? -16.019 -16.544 -4.240 1.00 90.50 335 LEU A N 1
ATOM 2732 C CA . LEU A 1 335 ? -15.870 -15.096 -4.381 1.00 90.50 335 LEU A CA 1
ATOM 2733 C C . LEU A 1 335 ? -14.576 -14.574 -3.744 1.00 90.50 335 LEU A C 1
ATOM 2735 O O . LEU A 1 335 ? -13.852 -13.807 -4.377 1.00 90.50 335 LEU A O 1
ATOM 2739 N N . THR A 1 336 ? -14.241 -15.008 -2.523 1.00 90.00 336 THR A N 1
ATOM 2740 C CA . THR A 1 336 ? -13.022 -14.540 -1.837 1.00 90.00 336 THR A CA 1
ATOM 2741 C C . THR A 1 336 ? -11.764 -14.979 -2.584 1.00 90.00 336 THR A C 1
ATOM 2743 O O . THR A 1 336 ? -10.821 -14.198 -2.726 1.00 90.00 336 THR A O 1
ATOM 2746 N N . LYS A 1 337 ? -11.768 -16.192 -3.157 1.00 90.19 337 LYS A N 1
ATOM 2747 C CA . LYS A 1 337 ? -10.674 -16.690 -4.003 1.00 90.19 337 LYS A CA 1
ATOM 2748 C C . LYS A 1 337 ? -10.561 -15.888 -5.293 1.00 90.19 337 LYS A C 1
ATOM 2750 O O . LYS A 1 337 ? -9.464 -15.453 -5.627 1.00 90.19 337 LYS A O 1
ATOM 2755 N N . PHE A 1 338 ? -11.679 -15.635 -5.973 1.00 90.56 338 PHE A N 1
ATOM 2756 C CA . PHE A 1 338 ? -11.710 -14.813 -7.182 1.00 90.56 338 PHE A CA 1
ATOM 2757 C C . PHE A 1 338 ? -11.125 -13.421 -6.926 1.00 90.56 338 PHE A C 1
ATOM 2759 O O . PHE A 1 338 ? -10.216 -13.014 -7.641 1.00 90.56 338 PHE A O 1
ATOM 2766 N N . LEU A 1 339 ? -11.560 -12.734 -5.865 1.00 89.69 339 LEU A N 1
ATOM 2767 C CA . LEU A 1 339 ? -11.097 -11.382 -5.537 1.00 89.69 339 LEU A CA 1
ATOM 2768 C C . LEU A 1 339 ? -9.598 -11.315 -5.191 1.00 89.69 339 LEU A C 1
ATOM 2770 O O . LEU A 1 339 ? -8.971 -10.289 -5.456 1.00 89.69 339 LEU A O 1
ATOM 2774 N N . LYS A 1 340 ? -9.007 -12.394 -4.655 1.00 87.94 340 LYS A N 1
ATOM 2775 C CA . LYS A 1 340 ? -7.547 -12.503 -4.448 1.00 87.94 340 LYS A CA 1
ATOM 2776 C C . LYS A 1 340 ? -6.761 -12.655 -5.747 1.00 87.94 340 LYS A C 1
ATOM 2778 O O . LYS A 1 340 ? -5.592 -12.295 -5.784 1.00 87.94 340 LYS A O 1
ATOM 2783 N N . CYS A 1 341 ? -7.386 -13.190 -6.793 1.00 87.12 341 CYS A N 1
ATOM 2784 C CA . CYS A 1 341 ? -6.745 -13.380 -8.093 1.00 87.12 341 CYS A CA 1
ATOM 2785 C C . CYS A 1 341 ? -6.700 -12.086 -8.920 1.00 87.12 341 CYS A C 1
ATOM 2787 O O . CYS A 1 341 ? -5.948 -12.025 -9.890 1.00 87.12 341 CYS A O 1
ATOM 2789 N N . VAL A 1 342 ? -7.526 -11.084 -8.596 1.00 86.62 342 VAL A N 1
ATOM 2790 C CA . VAL A 1 342 ? -7.686 -9.860 -9.397 1.00 86.62 342 VAL A CA 1
ATOM 2791 C C . VAL A 1 342 ? -6.516 -8.909 -9.188 1.00 86.62 342 VAL A C 1
ATOM 2793 O O . VAL A 1 342 ? -6.188 -8.551 -8.054 1.00 86.62 342 VAL A O 1
ATOM 2796 N N . ASN A 1 343 ? -5.937 -8.408 -10.281 1.00 85.00 343 ASN A N 1
ATOM 2797 C CA . ASN A 1 343 ? -4.936 -7.358 -10.191 1.00 85.00 343 ASN A CA 1
ATOM 2798 C C . ASN A 1 343 ? -5.593 -5.971 -10.122 1.00 85.00 343 ASN A C 1
ATOM 2800 O O . ASN A 1 343 ? -5.860 -5.324 -11.136 1.00 85.00 343 ASN A O 1
ATOM 2804 N N . TRP A 1 344 ? -5.794 -5.474 -8.901 1.00 85.44 344 TRP A N 1
ATOM 2805 C CA . TRP A 1 344 ? -6.407 -4.165 -8.643 1.00 85.44 344 TRP A CA 1
ATOM 2806 C C . TRP A 1 344 ? -5.604 -2.963 -9.173 1.00 85.44 344 TRP A C 1
ATOM 2808 O O . TRP A 1 344 ? -6.161 -1.871 -9.271 1.00 85.44 344 TRP A O 1
ATOM 2818 N N . LYS A 1 345 ? -4.324 -3.133 -9.554 1.00 84.75 345 LYS A N 1
ATOM 2819 C CA . LYS A 1 345 ? -3.537 -2.074 -10.219 1.00 84.75 345 LYS A CA 1
ATOM 2820 C C . LYS A 1 345 ? -4.008 -1.832 -11.660 1.00 84.75 345 LYS A C 1
ATOM 2822 O O . LYS A 1 345 ? -3.765 -0.757 -12.206 1.00 84.75 345 LYS A O 1
ATOM 2827 N N . MET A 1 346 ? -4.656 -2.816 -12.296 1.00 83.56 346 MET A N 1
ATOM 2828 C CA . MET A 1 346 ? -5.170 -2.689 -13.660 1.00 83.56 346 MET A CA 1
ATOM 2829 C C . MET A 1 346 ? -6.645 -2.264 -13.646 1.00 83.56 346 MET A C 1
ATOM 2831 O O . MET A 1 346 ? -7.504 -3.037 -13.218 1.00 83.56 346 MET A O 1
ATOM 2835 N N . PRO A 1 347 ? -6.992 -1.076 -14.178 1.00 83.44 347 PRO A N 1
ATOM 2836 C CA . PRO A 1 347 ? -8.357 -0.553 -14.090 1.00 83.44 347 PRO A CA 1
ATOM 2837 C C . PRO A 1 347 ? -9.376 -1.403 -14.862 1.00 83.44 347 PRO A C 1
ATOM 2839 O O . PRO A 1 347 ? -10.548 -1.455 -14.498 1.00 83.44 347 PRO A O 1
ATOM 2842 N N . GLN A 1 348 ? -8.939 -2.094 -15.920 1.00 82.88 348 GLN A N 1
ATOM 2843 C CA . GLN A 1 348 ? -9.800 -2.959 -16.729 1.00 82.88 348 GLN A CA 1
ATOM 2844 C C . GLN A 1 348 ? -10.228 -4.224 -15.970 1.00 82.88 348 GLN A C 1
ATOM 2846 O O . GLN A 1 348 ? -11.411 -4.564 -15.985 1.00 82.88 348 GLN A O 1
ATOM 2851 N N . GLU A 1 349 ? -9.293 -4.889 -15.280 1.00 84.88 349 GLU A N 1
ATOM 2852 C CA . GLU A 1 349 ? -9.599 -6.059 -14.446 1.00 84.88 349 GLU A CA 1
ATOM 2853 C C . GLU A 1 349 ? -10.460 -5.665 -13.245 1.00 84.88 349 GLU A C 1
ATOM 2855 O O . 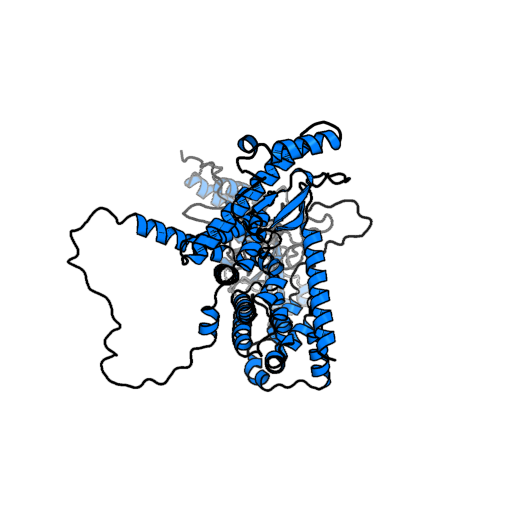GLU A 1 349 ? -11.477 -6.308 -12.983 1.00 84.88 349 GLU A O 1
ATOM 2860 N N . ALA A 1 350 ? -10.110 -4.562 -12.572 1.00 87.19 350 ALA A N 1
ATOM 2861 C CA . ALA A 1 350 ? -10.873 -4.043 -11.440 1.00 87.19 350 ALA A CA 1
ATOM 2862 C C . ALA A 1 350 ? -12.338 -3.759 -11.818 1.00 87.19 350 ALA A C 1
ATOM 2864 O O . ALA A 1 350 ? -13.251 -4.168 -11.101 1.00 87.19 350 ALA A O 1
ATOM 2865 N N . LYS A 1 351 ? -12.585 -3.129 -12.977 1.00 86.38 351 LYS A N 1
ATOM 2866 C CA . LYS A 1 351 ? -13.949 -2.848 -13.449 1.00 86.38 351 LYS A CA 1
ATOM 2867 C C . LYS A 1 351 ? -14.754 -4.127 -13.703 1.00 86.38 351 LYS A C 1
ATOM 2869 O O . LYS A 1 351 ? -15.897 -4.221 -13.261 1.00 86.38 351 LYS A O 1
ATOM 2874 N N . GLN A 1 352 ? -14.164 -5.126 -14.365 1.00 85.25 352 GLN A N 1
ATOM 2875 C CA . GLN A 1 352 ? -14.840 -6.410 -14.593 1.00 85.25 352 GLN A CA 1
ATOM 2876 C C . GLN A 1 352 ? -15.136 -7.150 -13.290 1.00 85.25 352 GLN A C 1
ATOM 2878 O O . GLN A 1 352 ? -16.219 -7.712 -13.140 1.00 85.25 352 GLN A O 1
ATOM 2883 N N . ALA A 1 353 ? -14.191 -7.147 -12.349 1.00 89.06 353 ALA A N 1
ATOM 2884 C CA . ALA A 1 353 ? -14.376 -7.783 -11.052 1.00 89.06 353 ALA A CA 1
ATOM 2885 C C . ALA A 1 353 ? -15.541 -7.151 -10.278 1.00 89.06 353 ALA A C 1
ATOM 2887 O O . ALA A 1 353 ? -16.352 -7.876 -9.708 1.00 89.06 353 ALA A O 1
ATOM 2888 N N . ILE A 1 354 ? -15.675 -5.820 -10.313 1.00 88.75 354 ILE A N 1
ATOM 2889 C CA . ILE A 1 354 ? -16.788 -5.099 -9.680 1.00 88.75 354 ILE A CA 1
ATOM 2890 C C . ILE A 1 354 ? -18.127 -5.429 -10.358 1.00 88.75 354 ILE A C 1
ATOM 2892 O O . ILE A 1 354 ? -19.101 -5.724 -9.662 1.00 88.75 354 ILE A O 1
ATOM 2896 N N . GLU A 1 355 ? -18.188 -5.431 -11.697 1.00 86.62 355 GLU A N 1
ATOM 2897 C CA . GLU A 1 355 ? -19.408 -5.813 -12.426 1.00 86.62 355 GLU A CA 1
ATOM 2898 C C . GLU A 1 355 ? -19.818 -7.253 -12.084 1.00 86.62 355 GLU A C 1
ATOM 2900 O O . GLU A 1 355 ? -20.986 -7.518 -11.791 1.00 86.62 355 GLU A O 1
ATOM 2905 N N . LEU A 1 356 ? -18.862 -8.183 -12.067 1.00 87.31 356 LEU A N 1
ATOM 2906 C CA . LEU A 1 356 ? -19.130 -9.589 -11.783 1.00 87.31 356 LEU A CA 1
ATOM 2907 C C . LEU A 1 356 ? -19.530 -9.819 -10.322 1.00 87.31 356 LEU A C 1
ATOM 2909 O O . LEU A 1 356 ? -20.432 -10.611 -10.068 1.00 87.31 356 LEU A O 1
ATOM 2913 N N . MET A 1 357 ? -18.931 -9.094 -9.375 1.00 88.75 357 MET A N 1
ATOM 2914 C CA . MET A 1 357 ? -19.291 -9.157 -7.956 1.00 88.75 357 MET A CA 1
ATOM 2915 C C . MET A 1 357 ? -20.763 -8.791 -7.729 1.00 88.75 357 MET A C 1
ATOM 2917 O O . MET A 1 357 ? -21.426 -9.429 -6.921 1.00 88.75 357 MET A O 1
ATOM 2921 N N . SER A 1 358 ? -21.307 -7.837 -8.495 1.00 84.56 358 SER A N 1
ATOM 2922 C CA . SER A 1 358 ? -22.734 -7.479 -8.417 1.00 84.56 358 SER A CA 1
ATOM 2923 C C . SER A 1 358 ? -23.688 -8.581 -8.900 1.00 84.56 358 SER A C 1
ATOM 2925 O O . SER A 1 358 ? -24.865 -8.571 -8.550 1.00 84.56 358 SER A O 1
ATOM 2927 N N . ARG A 1 359 ? -23.187 -9.527 -9.706 1.00 86.25 359 ARG A N 1
ATOM 2928 C CA . ARG A 1 359 ? -23.938 -10.680 -10.230 1.00 86.25 359 ARG A CA 1
ATOM 2929 C C . ARG A 1 359 ? -23.633 -11.979 -9.488 1.00 86.25 359 ARG A C 1
ATOM 2931 O O . ARG A 1 359 ? -24.263 -12.993 -9.775 1.00 86.25 359 ARG A O 1
ATOM 2938 N N . TRP A 1 360 ? -22.648 -11.969 -8.593 1.00 90.00 360 TRP A N 1
ATOM 2939 C CA . TRP A 1 360 ? -22.237 -13.151 -7.849 1.00 90.00 360 TRP A CA 1
ATOM 2940 C C . TRP A 1 360 ? -23.328 -13.560 -6.861 1.00 90.00 360 TRP A C 1
ATOM 2942 O O . TRP A 1 360 ? -24.036 -12.711 -6.317 1.00 90.00 360 TRP A O 1
ATOM 2952 N N . SER A 1 361 ? -23.444 -14.862 -6.596 1.00 87.12 361 SER A N 1
ATOM 2953 C CA . SER A 1 361 ? -24.309 -15.350 -5.522 1.00 87.12 361 SER A CA 1
ATOM 2954 C C . SER A 1 361 ? -23.958 -14.651 -4.200 1.00 87.12 361 SER A C 1
ATOM 2956 O O . SER A 1 361 ? -22.775 -14.591 -3.848 1.00 87.12 361 SER A O 1
ATOM 2958 N N . PRO A 1 362 ? -24.949 -14.160 -3.435 1.00 86.31 362 PRO A N 1
ATOM 2959 C CA . PRO A 1 362 ? -24.692 -13.500 -2.163 1.00 86.31 362 PRO A CA 1
ATOM 2960 C C . PRO A 1 362 ? -23.914 -14.426 -1.223 1.00 86.31 362 PRO A C 1
ATOM 2962 O O . PRO A 1 362 ? -24.224 -15.611 -1.095 1.00 86.31 362 PRO A O 1
ATOM 2965 N N . MET A 1 363 ? -22.879 -13.869 -0.601 1.00 87.81 363 MET A N 1
ATOM 2966 C CA . MET A 1 363 ? -21.967 -14.587 0.291 1.00 87.81 363 MET A CA 1
ATOM 2967 C C . MET A 1 363 ? -22.493 -14.603 1.731 1.00 87.81 363 MET A C 1
ATOM 2969 O O . MET A 1 363 ? -23.229 -13.698 2.123 1.00 87.81 363 MET A O 1
ATOM 2973 N N . ASP A 1 364 ? -22.126 -15.599 2.530 1.00 87.12 364 ASP A N 1
ATOM 2974 C CA . ASP A 1 364 ? -22.516 -15.643 3.941 1.00 87.12 364 ASP A CA 1
ATOM 2975 C C . ASP A 1 364 ? -21.768 -14.559 4.759 1.00 87.12 364 ASP A C 1
ATOM 2977 O O . ASP A 1 364 ? -20.787 -13.966 4.296 1.00 87.12 364 ASP A O 1
ATOM 2981 N N . ALA A 1 365 ? -22.281 -14.212 5.942 1.00 84.75 365 ALA A N 1
ATOM 2982 C CA . ALA A 1 365 ? -21.753 -13.100 6.740 1.00 84.75 365 ALA A CA 1
ATOM 2983 C C . ALA A 1 365 ? -20.385 -13.402 7.378 1.00 84.75 365 ALA A C 1
ATOM 2985 O O . ALA A 1 365 ? -19.550 -12.509 7.507 1.00 84.75 365 ALA A O 1
ATOM 2986 N N . ASP A 1 366 ? -20.144 -14.660 7.730 1.00 84.75 366 ASP A N 1
ATOM 2987 C CA . ASP A 1 366 ? -18.876 -15.198 8.222 1.00 84.75 366 ASP A CA 1
ATOM 2988 C C . ASP A 1 366 ? -17.777 -15.120 7.152 1.00 84.75 366 ASP A C 1
ATOM 2990 O O . ASP A 1 366 ? -16.696 -14.588 7.414 1.00 84.75 366 ASP A O 1
ATOM 2994 N N . ASP A 1 367 ? -18.080 -15.530 5.918 1.00 86.62 367 ASP A N 1
ATOM 2995 C CA . ASP A 1 367 ? -17.164 -15.397 4.777 1.00 86.62 367 ASP A CA 1
ATOM 2996 C C . ASP A 1 367 ? -16.880 -13.909 4.441 1.00 86.62 367 ASP A C 1
ATOM 2998 O O . ASP A 1 367 ? -15.791 -13.554 3.978 1.00 86.62 367 ASP A O 1
ATOM 3002 N N . ALA A 1 368 ? -17.824 -12.997 4.722 1.00 89.75 368 ALA A N 1
ATOM 3003 C CA . ALA A 1 368 ? -17.644 -11.554 4.520 1.00 89.75 368 ALA A CA 1
ATOM 3004 C C . ALA A 1 368 ? -16.578 -10.926 5.424 1.00 89.75 368 ALA A C 1
ATOM 3006 O O . ALA A 1 368 ? -15.971 -9.924 5.033 1.00 89.75 368 ALA A O 1
ATOM 3007 N N . LEU A 1 369 ? -16.280 -11.530 6.577 1.00 88.56 369 LEU A N 1
ATOM 3008 C CA . LEU A 1 369 ? -15.201 -11.074 7.457 1.00 88.56 369 LEU A CA 1
ATOM 3009 C C . LEU A 1 369 ? -13.830 -11.186 6.775 1.00 88.56 369 LEU A C 1
ATOM 3011 O O . LEU A 1 369 ? -12.957 -10.346 7.003 1.00 88.56 369 LEU A O 1
ATOM 3015 N N . GLU A 1 370 ? -13.643 -12.165 5.880 1.00 89.94 370 GLU A N 1
ATOM 3016 C CA . GLU A 1 370 ? -12.400 -12.326 5.116 1.00 89.94 370 GLU A CA 1
ATOM 3017 C C . GLU A 1 370 ? -12.137 -11.111 4.211 1.00 89.94 370 GLU A C 1
ATOM 3019 O O . GLU A 1 370 ? -10.992 -10.672 4.067 1.00 89.94 370 GLU A O 1
ATOM 3024 N N . LEU A 1 371 ? -13.194 -10.514 3.647 1.00 90.38 371 LEU A N 1
ATOM 3025 C CA . LEU A 1 371 ? -13.099 -9.346 2.765 1.00 90.38 371 LEU A CA 1
ATOM 3026 C C . LEU A 1 371 ? -12.706 -8.052 3.494 1.00 90.38 371 LEU A C 1
ATOM 3028 O O . LEU A 1 371 ? -12.328 -7.079 2.845 1.00 90.38 371 LEU A O 1
ATOM 3032 N N . LEU A 1 372 ? -12.769 -8.033 4.827 1.00 89.19 372 LEU A N 1
ATOM 3033 C CA . LEU A 1 372 ? -12.335 -6.904 5.655 1.00 89.19 372 LEU A CA 1
ATOM 3034 C C . LEU A 1 372 ? -10.869 -7.027 6.113 1.00 89.19 372 LEU A C 1
ATOM 3036 O O . LEU A 1 372 ? -10.330 -6.118 6.752 1.00 89.19 372 LEU A O 1
ATOM 3040 N N . SER A 1 373 ? -10.200 -8.126 5.755 1.00 88.69 373 SER A N 1
ATOM 3041 C CA . SER A 1 373 ? -8.782 -8.365 6.032 1.00 88.69 373 SER A CA 1
ATOM 3042 C C . SER A 1 373 ? -7.857 -7.404 5.252 1.00 88.69 373 SER A C 1
ATOM 3044 O O . SER A 1 373 ? -8.276 -6.788 4.266 1.00 88.69 373 SER A O 1
ATOM 3046 N N . PRO A 1 374 ? -6.568 -7.280 5.633 1.00 86.44 374 PRO A N 1
ATOM 3047 C CA . PRO A 1 374 ? -5.605 -6.439 4.910 1.00 86.44 374 PRO A CA 1
ATOM 3048 C C . PRO A 1 374 ? -5.332 -6.893 3.469 1.00 86.44 374 PRO A C 1
ATOM 3050 O O . PRO A 1 374 ? -4.748 -6.133 2.702 1.00 86.44 374 PRO A O 1
ATOM 3053 N N . ALA A 1 375 ? -5.744 -8.107 3.084 1.00 85.12 375 ALA A N 1
ATOM 3054 C CA . ALA A 1 375 ? -5.598 -8.592 1.713 1.00 85.12 375 ALA A CA 1
ATOM 3055 C C . ALA A 1 375 ? -6.475 -7.815 0.715 1.00 85.12 375 ALA A C 1
ATOM 3057 O O . ALA A 1 375 ? -6.156 -7.769 -0.472 1.00 85.12 375 ALA A O 1
ATOM 3058 N N . PHE A 1 376 ? -7.559 -7.189 1.187 1.00 88.00 376 PHE A N 1
ATOM 3059 C CA . PHE A 1 376 ? -8.504 -6.459 0.350 1.00 88.00 376 PHE A CA 1
ATOM 3060 C C . PHE A 1 376 ? -8.555 -4.986 0.758 1.00 88.00 376 PHE A C 1
ATOM 3062 O O . PHE A 1 376 ? -9.088 -4.611 1.805 1.00 88.00 376 PHE A O 1
ATOM 3069 N N . THR A 1 377 ? -8.012 -4.133 -0.104 1.00 85.62 377 THR A N 1
ATOM 3070 C CA . THR A 1 377 ? -7.954 -2.678 0.104 1.00 85.62 377 THR A CA 1
ATOM 3071 C C . THR A 1 377 ? -8.979 -1.918 -0.734 1.00 85.62 377 THR A C 1
ATOM 3073 O O . THR A 1 377 ? -9.241 -0.747 -0.474 1.00 85.62 377 THR A O 1
ATOM 3076 N N . HIS A 1 378 ? -9.585 -2.561 -1.738 1.00 87.75 378 HIS A N 1
ATOM 3077 C CA . HIS A 1 378 ? -10.478 -1.878 -2.667 1.00 87.75 378 HIS A CA 1
ATOM 3078 C C . HIS A 1 378 ? -11.810 -1.472 -1.990 1.00 87.75 378 HIS A C 1
ATOM 3080 O O . HIS A 1 378 ? -12.538 -2.351 -1.511 1.00 87.75 378 HIS A O 1
ATOM 3086 N N . PRO A 1 379 ? -12.209 -0.180 -2.011 1.00 85.88 379 PRO A N 1
ATOM 3087 C CA . PRO A 1 379 ? -13.373 0.312 -1.263 1.00 85.88 379 PRO A CA 1
ATOM 3088 C C . PRO A 1 379 ? -14.692 -0.382 -1.612 1.00 85.88 379 PRO A C 1
ATOM 3090 O O . PRO A 1 379 ? -15.505 -0.649 -0.734 1.00 85.88 379 PRO A O 1
ATOM 3093 N N . THR A 1 380 ? -14.920 -0.705 -2.888 1.00 86.81 380 THR A N 1
ATOM 3094 C CA . THR A 1 380 ? -16.161 -1.367 -3.332 1.00 86.81 380 THR A CA 1
ATOM 3095 C C . THR A 1 380 ? -16.296 -2.788 -2.783 1.00 86.81 380 THR A C 1
ATOM 3097 O O . THR A 1 380 ? -17.405 -3.216 -2.481 1.00 86.81 380 THR A O 1
ATOM 3100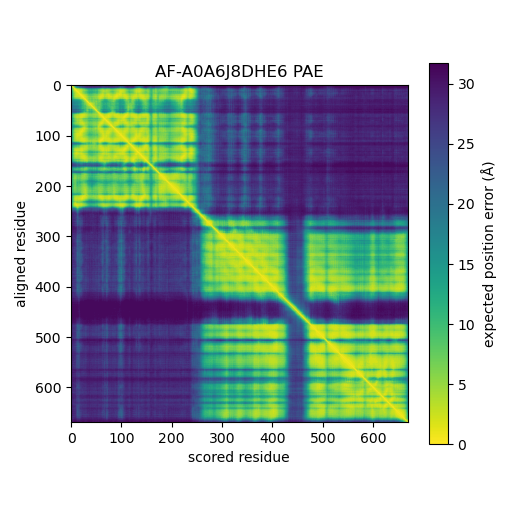 N N . VAL A 1 381 ? -15.179 -3.505 -2.608 1.00 90.44 381 VAL A N 1
ATOM 3101 C CA . VAL A 1 381 ? -15.176 -4.858 -2.024 1.00 90.44 381 VAL A CA 1
ATOM 3102 C C . VAL A 1 381 ? -15.518 -4.785 -0.538 1.00 90.44 381 VAL A C 1
ATOM 3104 O O . VAL A 1 381 ? -16.351 -5.547 -0.055 1.00 90.44 381 VAL A O 1
ATOM 3107 N N . ARG A 1 382 ? -14.941 -3.809 0.173 1.00 90.19 382 ARG A N 1
ATOM 3108 C CA . ARG A 1 382 ? -15.241 -3.563 1.590 1.00 90.19 382 ARG A CA 1
ATOM 3109 C C . ARG A 1 382 ? -16.692 -3.141 1.808 1.00 90.19 382 ARG A C 1
ATOM 3111 O O . ARG A 1 382 ? -17.350 -3.674 2.693 1.00 90.19 382 ARG A O 1
ATOM 3118 N N . LYS A 1 383 ? -17.231 -2.258 0.962 1.00 88.44 383 LYS A N 1
ATOM 3119 C CA . LYS A 1 383 ? -18.657 -1.885 0.988 1.00 88.44 383 LYS A CA 1
ATOM 3120 C C . LYS A 1 383 ? -19.574 -3.084 0.769 1.00 88.44 383 LYS A C 1
ATOM 3122 O O . LYS A 1 383 ? -20.514 -3.265 1.534 1.00 88.44 383 LYS A O 1
ATOM 3127 N N . TYR A 1 384 ? -19.249 -3.942 -0.201 1.00 90.00 384 TYR A N 1
ATOM 3128 C CA . TYR A 1 384 ? -19.984 -5.187 -0.400 1.00 90.00 384 TYR A CA 1
ATOM 3129 C C . TYR A 1 384 ? -19.958 -6.061 0.862 1.00 90.00 384 TYR A C 1
ATOM 3131 O O . TYR A 1 384 ? -21.012 -6.528 1.286 1.00 90.00 384 TYR A O 1
ATOM 3139 N N . ALA A 1 385 ? -18.807 -6.219 1.523 1.00 91.25 385 ALA A N 1
ATOM 3140 C CA . ALA A 1 385 ? -18.724 -6.945 2.793 1.00 91.25 385 ALA A CA 1
ATOM 3141 C C . ALA A 1 385 ? -19.637 -6.336 3.876 1.00 91.25 385 ALA A C 1
ATOM 3143 O O . ALA A 1 385 ? -20.388 -7.058 4.530 1.00 91.25 385 ALA A O 1
ATOM 3144 N N . VAL A 1 386 ? -19.661 -5.004 4.002 1.00 90.81 386 VAL A N 1
ATOM 3145 C CA . VAL A 1 386 ? -20.560 -4.283 4.924 1.00 90.81 386 VAL A CA 1
ATOM 3146 C C . VAL A 1 386 ? -22.037 -4.504 4.573 1.00 90.81 386 VAL A C 1
ATOM 3148 O O . VAL A 1 386 ? -22.853 -4.699 5.472 1.00 90.81 386 VAL A O 1
ATOM 3151 N N . SER A 1 387 ? -22.398 -4.546 3.287 1.00 89.69 387 SER A N 1
ATOM 3152 C CA . SER A 1 387 ? -23.771 -4.850 2.848 1.00 89.69 387 SER A CA 1
ATOM 3153 C C . SER A 1 387 ? -24.244 -6.230 3.309 1.00 89.69 387 SER A C 1
ATOM 3155 O O . SER A 1 387 ? -25.411 -6.398 3.667 1.00 89.69 387 SER A O 1
ATOM 3157 N N . ARG A 1 388 ? -23.328 -7.211 3.340 1.00 89.88 388 ARG A N 1
ATOM 3158 C CA . ARG A 1 388 ? -23.601 -8.572 3.813 1.00 89.88 388 ARG A CA 1
ATOM 3159 C C . ARG A 1 388 ? -23.744 -8.599 5.330 1.00 89.88 388 ARG A C 1
ATOM 3161 O O . ARG A 1 388 ? -24.725 -9.146 5.817 1.00 89.88 388 ARG A O 1
ATOM 3168 N N . LEU A 1 389 ? -22.852 -7.924 6.058 1.00 89.44 389 LEU A N 1
ATOM 3169 C CA . LEU A 1 389 ? -22.938 -7.786 7.519 1.00 89.44 389 LEU A CA 1
ATOM 3170 C C . LEU A 1 389 ? -24.204 -7.047 7.975 1.00 89.44 389 LEU A C 1
ATOM 3172 O O . LEU A 1 389 ? -24.739 -7.332 9.041 1.00 89.44 389 LEU A O 1
ATOM 3176 N N . ARG A 1 390 ? -24.736 -6.126 7.162 1.00 89.19 390 ARG A N 1
ATOM 3177 C CA . ARG A 1 390 ? -26.002 -5.440 7.466 1.00 89.19 390 ARG A CA 1
ATOM 3178 C C . ARG A 1 390 ? -27.213 -6.381 7.453 1.00 89.19 390 ARG A C 1
ATOM 3180 O O . ARG A 1 390 ? -28.233 -6.022 8.034 1.00 89.19 390 ARG A O 1
ATOM 3187 N N . GLN A 1 391 ? -27.119 -7.553 6.827 1.00 86.75 391 GLN A N 1
ATOM 3188 C CA . GLN A 1 391 ? -28.184 -8.563 6.845 1.00 86.75 391 GLN A CA 1
ATOM 3189 C C . GLN A 1 391 ? -28.121 -9.465 8.085 1.00 86.75 391 GLN A C 1
ATOM 3191 O O . GLN A 1 391 ? -29.072 -10.197 8.330 1.00 86.75 391 GLN A O 1
ATOM 3196 N N . SER A 1 392 ? -27.030 -9.412 8.853 1.00 86.56 392 SER A N 1
ATOM 3197 C CA . SER A 1 392 ? -26.849 -10.188 10.080 1.00 86.56 392 SER A CA 1
ATOM 3198 C C . SER A 1 392 ? -27.570 -9.562 11.272 1.00 86.56 392 SER A C 1
ATOM 3200 O O . SER A 1 392 ? -27.642 -8.328 11.403 1.00 86.56 392 SER A O 1
ATOM 3202 N N . ASP A 1 393 ? -28.037 -10.430 12.166 1.00 88.94 393 ASP A N 1
ATOM 3203 C CA . ASP A 1 393 ? -28.634 -10.056 13.444 1.00 88.94 393 ASP A CA 1
ATOM 3204 C C . ASP A 1 393 ? -27.585 -9.485 14.411 1.00 88.94 393 ASP A C 1
ATOM 3206 O O . ASP A 1 393 ? -26.381 -9.720 14.280 1.00 88.94 393 ASP A O 1
ATOM 3210 N N . ASP A 1 394 ? -28.044 -8.728 15.407 1.00 87.31 394 ASP A N 1
ATOM 3211 C CA . ASP A 1 394 ? -27.162 -8.074 16.381 1.00 87.31 394 ASP A CA 1
ATOM 3212 C C . ASP A 1 394 ? -26.386 -9.071 17.263 1.00 87.31 394 ASP A C 1
ATOM 3214 O O . ASP A 1 394 ? -25.259 -8.779 17.656 1.00 87.31 394 ASP A O 1
ATOM 3218 N N . GLU A 1 395 ? -26.947 -10.255 17.532 1.00 85.75 395 GLU A N 1
ATOM 3219 C CA . GLU A 1 395 ? -26.281 -11.331 18.288 1.00 85.75 395 GLU A CA 1
ATOM 3220 C C . GLU A 1 395 ? -25.093 -11.923 17.516 1.00 85.75 395 GLU A C 1
ATOM 3222 O O . GLU A 1 395 ? -24.027 -12.182 18.079 1.00 85.75 395 GLU A O 1
ATOM 3227 N N . ASP A 1 396 ? -25.251 -12.101 16.203 1.00 84.62 396 ASP A N 1
ATOM 3228 C CA . ASP A 1 396 ? -24.167 -12.553 15.332 1.00 84.62 396 ASP A CA 1
ATOM 3229 C C . ASP A 1 396 ? -23.123 -11.452 15.147 1.00 84.62 396 ASP A C 1
ATOM 3231 O O . ASP A 1 396 ? -21.922 -11.712 15.197 1.00 84.62 396 ASP A O 1
ATOM 3235 N N . LEU A 1 397 ? -23.563 -10.198 15.019 1.00 87.25 397 LEU A N 1
ATOM 3236 C CA . LEU A 1 397 ? -22.662 -9.052 14.949 1.00 87.25 397 LEU A CA 1
ATOM 3237 C C . LEU A 1 397 ? -21.826 -8.908 16.228 1.00 87.25 397 LEU A C 1
ATOM 3239 O O . LEU A 1 397 ? -20.634 -8.606 16.151 1.00 87.25 397 LEU A O 1
ATOM 3243 N N . PHE A 1 398 ? -22.428 -9.152 17.396 1.00 87.25 398 PHE A N 1
ATOM 3244 C CA . PHE A 1 398 ? -21.747 -9.097 18.685 1.00 87.25 398 PHE A CA 1
ATOM 3245 C C . PHE A 1 398 ? -20.583 -10.095 18.768 1.00 87.25 398 PHE A C 1
ATOM 3247 O O . PHE A 1 398 ? -19.497 -9.734 19.227 1.00 87.25 398 PHE A O 1
ATOM 3254 N N . LEU A 1 399 ? -20.761 -11.310 18.238 1.00 86.94 399 LEU A N 1
ATOM 3255 C CA . LEU A 1 399 ? -19.719 -12.344 18.213 1.00 86.94 399 LEU A CA 1
ATOM 3256 C C . LEU A 1 399 ? -18.481 -11.949 17.417 1.00 86.94 399 LEU A C 1
ATOM 3258 O O . LEU A 1 399 ? -17.396 -12.426 17.740 1.00 86.94 399 LEU A O 1
ATOM 3262 N N . TYR A 1 400 ? -18.625 -11.091 16.407 1.00 88.38 400 TYR A N 1
ATOM 3263 C CA . TYR A 1 400 ? -17.524 -10.636 15.555 1.00 88.38 400 TYR A CA 1
ATOM 3264 C C . TYR A 1 400 ? -17.109 -9.187 15.831 1.00 88.38 400 TYR A C 1
ATOM 3266 O O . TYR A 1 400 ? -16.198 -8.673 15.181 1.00 88.38 400 TYR A O 1
ATOM 3274 N N . LEU A 1 401 ? -17.751 -8.509 16.790 1.00 90.69 401 LEU A N 1
ATOM 3275 C CA . LEU A 1 401 ? -17.586 -7.073 17.023 1.00 90.69 401 LEU A CA 1
ATOM 3276 C C . LEU A 1 401 ? -16.127 -6.689 17.273 1.00 90.69 401 LEU A C 1
ATOM 3278 O O . LEU A 1 401 ? -15.654 -5.689 16.738 1.00 90.69 401 LEU A O 1
ATOM 3282 N N . PHE A 1 402 ? -15.397 -7.498 18.041 1.00 88.81 402 PHE A N 1
ATOM 3283 C CA . PHE A 1 402 ? -13.976 -7.266 18.280 1.00 88.81 402 PHE A CA 1
ATOM 3284 C C . PHE A 1 402 ? -13.169 -7.295 16.971 1.00 88.81 402 PHE A C 1
ATOM 3286 O O . PHE A 1 402 ? -12.416 -6.365 16.690 1.00 88.81 402 PHE A O 1
ATOM 3293 N N . GLN A 1 403 ? -13.372 -8.309 16.126 1.00 90.38 403 GLN A N 1
ATOM 3294 C CA . GLN A 1 403 ? -12.703 -8.443 14.828 1.00 90.38 403 GLN A CA 1
ATOM 3295 C C . GLN A 1 403 ? -13.080 -7.293 13.888 1.00 90.38 403 GLN A C 1
ATOM 3297 O O . GLN A 1 403 ? -12.219 -6.785 13.172 1.00 90.38 403 GLN A O 1
ATOM 3302 N N . LEU A 1 404 ? -14.336 -6.841 13.919 1.00 92.44 404 LEU A N 1
ATOM 3303 C CA . LEU A 1 404 ? -14.811 -5.712 13.119 1.00 92.44 404 LEU A CA 1
ATOM 3304 C C . LEU A 1 404 ? -14.184 -4.387 13.556 1.00 92.44 404 LEU A C 1
ATOM 3306 O O . LEU A 1 404 ? -13.792 -3.598 12.699 1.00 92.44 404 LEU A O 1
ATOM 3310 N N . VAL A 1 405 ? -14.025 -4.158 14.864 1.00 91.38 405 VAL A N 1
ATOM 3311 C CA . VAL A 1 405 ? -13.295 -2.987 15.374 1.00 91.38 405 VAL A CA 1
ATOM 3312 C C . VAL A 1 405 ? -11.837 -3.036 14.917 1.00 91.38 405 VAL A C 1
ATOM 3314 O O . VAL A 1 405 ? -11.333 -2.040 14.409 1.00 91.38 405 VAL A O 1
ATOM 3317 N N . GLN A 1 406 ? -11.182 -4.198 14.986 1.00 90.31 406 GLN A N 1
ATOM 3318 C CA . GLN A 1 406 ? -9.804 -4.351 14.506 1.00 90.31 406 GLN A CA 1
ATOM 3319 C C . GLN A 1 406 ? -9.672 -4.179 12.984 1.00 90.31 406 GLN A C 1
ATOM 3321 O O . GLN A 1 406 ? -8.668 -3.647 12.506 1.00 90.31 406 GLN A O 1
ATOM 3326 N N . ALA A 1 407 ? -10.688 -4.566 12.208 1.00 89.94 407 ALA A N 1
ATOM 3327 C CA . ALA A 1 407 ? -10.705 -4.391 10.757 1.00 89.94 407 ALA A CA 1
ATOM 3328 C C . ALA A 1 407 ? -10.742 -2.915 10.316 1.00 89.94 407 ALA A C 1
ATOM 3330 O O . ALA A 1 407 ? -10.314 -2.604 9.197 1.00 89.94 407 ALA A O 1
ATOM 3331 N N . LEU A 1 408 ? -11.172 -1.998 11.196 1.00 88.25 408 LEU A N 1
ATOM 3332 C CA . LEU A 1 408 ? -11.144 -0.553 10.937 1.00 88.25 408 LEU A CA 1
ATOM 3333 C C . LEU A 1 408 ? -9.721 -0.059 10.649 1.00 88.25 408 LEU A C 1
ATOM 3335 O O . LEU A 1 408 ? -9.550 0.821 9.815 1.00 88.25 408 LEU A O 1
ATOM 3339 N N . ARG A 1 409 ? -8.686 -0.688 11.227 1.00 86.38 409 ARG A N 1
ATOM 3340 C CA . ARG A 1 409 ? -7.263 -0.349 10.994 1.00 86.38 409 ARG A CA 1
ATOM 3341 C C . ARG A 1 409 ? -6.814 -0.477 9.539 1.00 86.38 409 ARG A C 1
ATOM 3343 O O . ARG A 1 409 ? -5.727 -0.016 9.199 1.00 86.38 409 ARG A O 1
ATOM 3350 N N . TYR A 1 410 ? -7.595 -1.154 8.708 1.00 85.19 410 TYR A N 1
ATOM 3351 C CA . TYR A 1 410 ? -7.285 -1.395 7.303 1.00 85.19 410 TYR A CA 1
ATOM 3352 C C . TYR A 1 410 ? -8.180 -0.588 6.349 1.00 85.19 410 TYR A C 1
ATOM 3354 O O . TYR A 1 410 ? -8.079 -0.762 5.136 1.00 85.19 410 TYR A O 1
ATOM 3362 N N . GLU A 1 411 ? -9.065 0.266 6.876 1.00 82.50 411 GLU A N 1
ATOM 3363 C CA . GLU A 1 411 ? -9.883 1.183 6.077 1.00 82.50 411 GLU A CA 1
ATOM 3364 C C . GLU A 1 411 ? -9.069 2.360 5.518 1.00 82.50 411 GLU A C 1
ATOM 3366 O O . GLU A 1 411 ? -7.963 2.660 5.968 1.00 82.50 411 GLU A O 1
ATOM 3371 N N . ASP A 1 412 ? -9.637 3.060 4.534 1.00 78.75 412 ASP A N 1
ATOM 3372 C CA . ASP A 1 412 ? -9.036 4.280 3.990 1.00 78.75 412 ASP A CA 1
ATOM 3373 C C . ASP A 1 412 ? -9.229 5.469 4.949 1.00 78.75 412 ASP A C 1
ATOM 3375 O O . ASP A 1 412 ? -10.309 6.060 5.058 1.00 78.75 412 ASP A O 1
ATOM 3379 N N . PHE A 1 413 ? -8.152 5.822 5.651 1.00 74.19 413 PHE A N 1
ATOM 3380 C CA . PHE A 1 413 ? -8.163 6.844 6.696 1.00 74.19 413 PHE A CA 1
ATOM 3381 C C . PHE A 1 413 ? -8.442 8.255 6.175 1.00 74.19 413 PHE A C 1
ATOM 3383 O O . PHE A 1 413 ? -9.075 9.039 6.884 1.00 74.19 413 PHE A O 1
ATOM 3390 N N . GLU A 1 414 ? -8.014 8.591 4.953 1.00 69.69 414 GLU A N 1
ATOM 3391 C CA . GLU A 1 414 ? -8.222 9.940 4.407 1.00 69.69 414 GLU A CA 1
ATOM 3392 C C . GLU A 1 414 ? -9.708 10.212 4.187 1.00 69.69 414 GLU A C 1
ATOM 3394 O O . GLU A 1 414 ? -10.210 11.297 4.484 1.00 69.69 414 GLU A O 1
ATOM 3399 N N . LYS A 1 415 ? -10.445 9.186 3.756 1.00 71.69 415 LYS A N 1
ATOM 3400 C CA . LYS A 1 415 ? -11.891 9.270 3.582 1.00 71.69 415 LYS A CA 1
ATOM 3401 C C . LYS A 1 415 ? -12.623 9.432 4.916 1.00 71.69 415 LYS A C 1
ATOM 3403 O O . LYS A 1 415 ? -13.477 10.304 5.041 1.00 71.69 415 LYS A O 1
ATOM 3408 N N . ILE A 1 416 ? -12.248 8.647 5.929 1.00 69.44 416 ILE A N 1
ATOM 3409 C CA . ILE A 1 416 ? -12.837 8.730 7.279 1.00 69.44 416 ILE A CA 1
ATOM 3410 C C . ILE A 1 416 ? -12.597 10.117 7.899 1.00 69.44 416 ILE A C 1
ATOM 3412 O O . ILE A 1 416 ? -13.486 10.680 8.549 1.00 69.44 416 ILE A O 1
ATOM 3416 N N . LYS A 1 417 ? -11.401 10.682 7.694 1.00 69.12 417 LYS A N 1
ATOM 3417 C CA . LYS A 1 417 ? -11.036 12.016 8.176 1.00 69.12 417 LYS A CA 1
ATOM 3418 C C . LYS A 1 417 ? -11.820 13.111 7.456 1.00 69.12 417 LYS A C 1
ATOM 3420 O O . LYS A 1 417 ? -12.447 13.931 8.120 1.00 69.12 417 LYS A O 1
ATOM 3425 N N . HIS A 1 418 ? -11.874 13.067 6.127 1.00 67.75 418 HIS A N 1
ATOM 3426 C CA . HIS A 1 418 ? -12.630 14.027 5.324 1.00 67.75 418 HIS A CA 1
ATOM 3427 C C . HIS A 1 418 ? -14.126 14.045 5.681 1.00 67.75 418 HIS A C 1
ATOM 3429 O O . HIS A 1 418 ? -14.705 15.117 5.867 1.00 67.75 418 HIS A O 1
ATOM 3435 N N . ASP A 1 419 ? -14.746 12.875 5.865 1.00 64.75 419 ASP A N 1
ATOM 3436 C CA . ASP A 1 419 ? -16.149 12.782 6.289 1.00 64.75 419 ASP A CA 1
ATOM 3437 C C . ASP A 1 419 ? -16.363 13.392 7.686 1.00 64.75 419 ASP A C 1
ATOM 3439 O O . ASP A 1 419 ? -17.401 13.995 7.965 1.00 64.75 419 ASP A O 1
ATOM 3443 N N . THR A 1 420 ? -15.363 13.302 8.564 1.00 62.44 420 THR A N 1
ATOM 3444 C CA . THR A 1 420 ? -15.399 13.932 9.891 1.00 62.44 420 THR A CA 1
ATOM 3445 C C . THR A 1 420 ? -15.252 15.446 9.803 1.00 62.44 420 THR A C 1
ATOM 3447 O O . THR A 1 420 ? -16.018 16.163 10.452 1.00 62.44 420 THR A O 1
ATOM 3450 N N . ASP A 1 421 ? -14.339 15.934 8.963 1.00 63.28 421 ASP A N 1
ATOM 3451 C CA . ASP A 1 421 ? -14.077 17.360 8.765 1.00 63.28 421 ASP A CA 1
ATOM 3452 C C . ASP A 1 421 ? -15.293 18.087 8.169 1.00 63.28 421 ASP A C 1
ATOM 3454 O O . ASP A 1 421 ? -15.640 19.182 8.628 1.00 63.28 421 ASP A O 1
ATOM 3458 N N . GLN A 1 422 ? -16.020 17.446 7.244 1.00 61.50 422 GLN A N 1
ATOM 3459 C CA . GLN A 1 422 ? -17.306 17.936 6.723 1.00 61.50 422 GLN A CA 1
ATOM 3460 C C . GLN A 1 422 ? -18.391 18.051 7.805 1.00 61.50 422 GLN A C 1
ATOM 3462 O O . GLN A 1 422 ? -19.220 18.967 7.786 1.00 61.50 422 GLN A O 1
ATOM 3467 N N . ILE A 1 423 ? -18.409 17.127 8.770 1.00 59.47 423 ILE A N 1
ATOM 3468 C CA . ILE A 1 423 ? -19.364 17.168 9.881 1.00 59.47 423 ILE A CA 1
ATOM 3469 C C . ILE A 1 423 ? -19.027 18.310 10.855 1.00 59.47 423 ILE A C 1
ATOM 3471 O O . ILE A 1 423 ? -19.949 18.919 11.407 1.00 59.47 423 ILE A O 1
ATOM 3475 N N . THR A 1 424 ? -17.744 18.629 11.058 1.00 57.91 424 THR A N 1
ATOM 3476 C CA . THR A 1 424 ? -17.302 19.772 11.879 1.00 57.91 424 THR A CA 1
ATOM 3477 C C . THR A 1 424 ? -17.530 21.127 11.207 1.00 57.91 424 THR A C 1
ATOM 3479 O O . THR A 1 424 ? -18.067 22.020 11.856 1.00 57.91 424 THR A O 1
ATOM 3482 N N . THR A 1 425 ? -17.240 21.275 9.912 1.00 52.44 425 THR A N 1
ATOM 3483 C CA . THR A 1 425 ? -17.436 22.539 9.161 1.00 52.44 425 THR A CA 1
ATOM 3484 C C . THR A 1 425 ? -18.910 22.922 8.992 1.00 52.44 425 THR A C 1
ATOM 3486 O O . THR A 1 425 ? -19.263 24.102 9.057 1.00 52.44 425 THR A O 1
ATOM 3489 N N . ARG A 1 426 ? -19.823 21.942 8.888 1.00 53.31 426 ARG A N 1
ATOM 3490 C CA . ARG A 1 426 ? -21.279 22.194 8.976 1.00 53.31 426 ARG A CA 1
ATOM 3491 C C . ARG A 1 426 ? -21.729 22.741 10.335 1.00 53.31 426 ARG A C 1
ATOM 3493 O O . ARG A 1 426 ? -22.837 23.251 10.444 1.00 53.31 426 ARG A O 1
ATOM 3500 N N . ARG A 1 427 ? -20.921 22.590 11.387 1.00 45.34 427 ARG A N 1
ATOM 3501 C CA . ARG A 1 427 ? -21.243 23.062 12.739 1.00 45.34 427 ARG A CA 1
ATOM 3502 C C . ARG A 1 427 ? -20.821 24.515 12.940 1.00 45.34 427 ARG A C 1
ATOM 3504 O O . ARG A 1 427 ? -21.580 25.257 13.548 1.00 45.34 427 ARG A O 1
ATOM 3511 N N . GLU A 1 428 ? -19.683 24.911 12.371 1.00 41.25 428 GLU A N 1
ATOM 3512 C CA . GLU A 1 428 ? -19.184 26.297 12.391 1.00 41.25 428 GLU A CA 1
ATOM 3513 C C . GLU A 1 428 ? -20.093 27.243 11.591 1.00 41.25 428 GLU A C 1
ATOM 3515 O O . GLU A 1 428 ? -20.397 28.346 12.026 1.00 41.25 428 GLU A O 1
ATOM 3520 N N . SER A 1 429 ? -20.661 26.759 10.485 1.00 38.44 429 SER A N 1
ATOM 3521 C CA . SER A 1 429 ? -21.606 27.524 9.657 1.00 38.44 429 SER A CA 1
ATOM 3522 C C . SER A 1 429 ? -23.016 27.678 10.255 1.00 38.44 429 SER A C 1
ATOM 3524 O O . SER A 1 429 ? -23.777 28.518 9.784 1.00 38.44 429 SER A O 1
ATOM 3526 N N . ILE A 1 430 ? -23.377 26.909 11.292 1.00 45.03 430 ILE A N 1
ATOM 3527 C CA . ILE A 1 430 ? -24.680 27.018 11.982 1.00 45.03 430 ILE A CA 1
ATOM 3528 C C . ILE A 1 430 ? -24.571 27.861 13.267 1.00 45.03 430 ILE A C 1
ATOM 3530 O O . ILE A 1 430 ? -25.579 28.394 13.728 1.00 45.03 430 ILE A O 1
ATOM 3534 N N . CYS A 1 431 ? -23.373 28.027 13.843 1.00 34.09 431 CYS A N 1
ATOM 3535 C CA . CYS A 1 431 ? -23.177 28.865 15.031 1.00 34.09 431 CYS A CA 1
ATOM 3536 C C . CYS A 1 431 ? -22.831 30.336 14.739 1.00 34.09 431 CYS A C 1
ATOM 3538 O O . CYS A 1 431 ? -22.893 31.132 15.670 1.00 34.09 431 CYS A O 1
ATOM 3540 N N . ASP A 1 432 ? -22.562 30.710 13.482 1.00 31.58 432 ASP A N 1
ATOM 3541 C CA . ASP A 1 432 ? -22.251 32.098 13.082 1.00 31.58 432 ASP A CA 1
ATOM 3542 C C . ASP A 1 432 ? -23.441 32.895 12.511 1.00 31.58 432 ASP A C 1
ATOM 3544 O O . ASP A 1 432 ? -23.290 34.044 12.102 1.00 31.58 432 ASP A O 1
ATOM 3548 N N . THR A 1 433 ? -24.660 32.344 12.522 1.00 34.78 433 THR A N 1
ATOM 3549 C CA . THR A 1 433 ? -25.867 33.071 12.085 1.00 34.78 433 THR A CA 1
ATOM 3550 C C . THR A 1 433 ? -26.876 33.225 13.218 1.00 34.78 433 THR A C 1
ATOM 3552 O O . THR A 1 433 ? -27.991 32.705 13.151 1.00 34.78 433 THR A O 1
ATOM 3555 N N . SER A 1 434 ? -26.503 33.939 14.280 1.00 36.94 434 SER A N 1
ATOM 3556 C CA . SER A 1 434 ? -27.487 34.467 15.235 1.00 36.94 434 SER A CA 1
ATOM 3557 C C . SER A 1 434 ? -27.310 35.939 15.581 1.00 36.94 434 SER A C 1
ATOM 3559 O O . SER A 1 434 ? -27.903 36.381 16.554 1.00 36.94 434 SER A O 1
ATOM 3561 N N . ASP A 1 435 ? -26.561 36.711 14.796 1.00 38.84 435 ASP A N 1
ATOM 3562 C CA . ASP A 1 435 ? -26.708 38.163 14.801 1.00 38.84 435 ASP A CA 1
ATOM 3563 C C . ASP A 1 435 ? -26.061 38.782 13.561 1.00 38.84 435 ASP A C 1
ATOM 3565 O O . ASP A 1 435 ? -24.896 38.529 13.272 1.00 38.84 435 ASP A O 1
ATOM 3569 N N . ARG A 1 436 ? -26.829 39.668 12.918 1.00 33.44 436 ARG A N 1
ATOM 3570 C CA . ARG A 1 436 ? -26.514 40.573 11.793 1.00 33.44 436 ARG A CA 1
ATOM 3571 C C . ARG A 1 436 ? -27.067 40.174 10.419 1.00 33.44 436 ARG A C 1
ATOM 3573 O O . ARG A 1 436 ? -26.837 39.100 9.886 1.00 33.44 436 ARG A O 1
ATOM 3580 N N . ASP A 1 437 ? -27.790 41.155 9.885 1.00 29.52 437 ASP A N 1
ATOM 3581 C CA . ASP A 1 437 ? -28.268 41.340 8.516 1.00 29.52 437 ASP A CA 1
ATOM 3582 C C . ASP A 1 437 ? -29.604 40.702 8.110 1.00 29.52 437 ASP A C 1
ATOM 3584 O O . ASP A 1 437 ? -29.780 40.065 7.074 1.00 29.52 437 ASP A O 1
ATOM 3588 N N . ARG A 1 438 ? -30.639 41.115 8.855 1.00 34.97 438 ARG A N 1
ATOM 3589 C CA . ARG A 1 438 ? -31.868 41.621 8.223 1.00 34.97 438 ARG A CA 1
ATOM 3590 C C . ARG A 1 438 ? -31.548 42.906 7.449 1.00 34.97 438 ARG A C 1
ATOM 3592 O O . ARG A 1 438 ? -31.733 43.976 8.006 1.00 34.97 438 ARG A O 1
ATOM 3599 N N . THR A 1 439 ? -31.095 42.790 6.203 1.00 35.88 439 THR A N 1
ATOM 3600 C CA . THR A 1 439 ? -31.322 43.735 5.086 1.00 35.88 439 THR A CA 1
ATOM 3601 C C . THR A 1 439 ? -30.456 43.306 3.904 1.00 35.88 439 THR A C 1
ATOM 3603 O O . THR A 1 439 ? -29.276 43.056 4.085 1.00 35.88 439 THR A O 1
ATOM 3606 N N . HIS A 1 440 ? -31.040 43.308 2.702 1.00 30.48 440 HIS A N 1
ATOM 3607 C CA . HIS A 1 440 ? -30.433 42.998 1.395 1.00 30.48 440 HIS A CA 1
ATOM 3608 C C . HIS A 1 440 ? -30.461 41.529 0.943 1.00 30.48 440 HIS A C 1
ATOM 3610 O O . HIS A 1 440 ? -29.463 40.819 0.908 1.00 30.48 440 HIS A O 1
ATOM 3616 N N . THR A 1 441 ? -31.620 41.112 0.423 1.00 26.02 441 THR A N 1
ATOM 3617 C CA . THR A 1 441 ? -31.672 40.100 -0.646 1.00 26.02 441 THR A CA 1
ATOM 3618 C C . THR A 1 441 ? -32.720 40.508 -1.681 1.00 26.02 441 THR A C 1
ATOM 3620 O O . THR A 1 441 ? -33.840 40.013 -1.726 1.00 26.02 441 THR A O 1
ATOM 3623 N N . MET A 1 442 ? -32.347 41.479 -2.507 1.00 30.19 442 MET A N 1
ATOM 3624 C CA . MET A 1 442 ? -32.907 41.704 -3.836 1.00 30.19 442 MET A CA 1
ATOM 3625 C C . MET A 1 442 ? -31.698 41.807 -4.762 1.00 30.19 442 MET A C 1
ATOM 3627 O O . MET A 1 442 ? -30.762 42.530 -4.434 1.00 30.19 442 MET A O 1
ATOM 3631 N N . LEU A 1 443 ? -31.772 41.114 -5.903 1.00 29.09 443 LEU A N 1
ATOM 3632 C CA . LEU A 1 443 ? -30.808 41.084 -7.016 1.00 29.09 443 LEU A CA 1
ATOM 3633 C C . LEU A 1 443 ? -29.711 40.011 -6.910 1.00 29.09 443 LEU A C 1
ATOM 3635 O O . LEU A 1 443 ? -28.608 40.252 -6.438 1.00 29.09 443 LEU A O 1
ATOM 3639 N N . THR A 1 444 ? -30.005 38.818 -7.432 1.00 26.75 444 THR A N 1
ATOM 3640 C CA . THR A 1 444 ? -29.399 38.271 -8.671 1.00 26.75 444 THR A CA 1
ATOM 3641 C C . THR A 1 444 ? -29.813 36.804 -8.827 1.00 26.75 444 THR A C 1
ATOM 3643 O O . THR A 1 444 ? -29.207 35.881 -8.298 1.00 26.75 444 THR A O 1
ATOM 3646 N N . ARG A 1 445 ? -30.908 36.591 -9.564 1.00 28.08 445 ARG A N 1
ATOM 3647 C CA . ARG A 1 445 ? -31.364 35.284 -10.044 1.00 28.08 445 ARG A CA 1
ATOM 3648 C C . ARG A 1 445 ? -31.086 35.250 -11.544 1.00 28.08 445 ARG A C 1
ATOM 3650 O O . ARG A 1 445 ? -31.807 35.901 -12.291 1.00 28.08 445 ARG A O 1
ATOM 3657 N N . ALA A 1 446 ? -30.051 34.534 -11.973 1.00 27.59 446 ALA A N 1
ATOM 3658 C CA . ALA A 1 446 ? -29.857 34.149 -13.370 1.00 27.59 446 ALA A CA 1
ATOM 3659 C C . ALA A 1 446 ? -28.873 32.973 -13.451 1.00 27.59 446 ALA A C 1
ATOM 3661 O O . ALA A 1 446 ? -27.735 33.102 -13.011 1.00 27.59 446 ALA A O 1
ATOM 3662 N N . GLY A 1 447 ? -29.319 31.850 -14.025 1.00 25.66 447 GLY A N 1
ATOM 3663 C CA . GLY A 1 447 ? -28.438 30.765 -14.467 1.00 25.66 447 GLY A CA 1
ATOM 3664 C C . GLY A 1 447 ? -28.770 29.365 -13.945 1.00 25.66 447 GLY A C 1
ATOM 3665 O O . GLY A 1 447 ? -27.892 28.695 -13.422 1.00 25.66 447 GLY A O 1
ATOM 3666 N N . SER A 1 448 ? -30.014 28.902 -14.103 1.00 29.02 448 SER A N 1
ATOM 3667 C CA . SER A 1 448 ? -30.366 27.475 -14.026 1.00 29.02 448 SER A CA 1
ATOM 3668 C C . SER A 1 448 ? -31.000 27.066 -15.353 1.00 29.02 448 SER A C 1
ATOM 3670 O O . SER A 1 448 ? -32.090 27.538 -15.676 1.00 29.02 448 SER A O 1
ATOM 3672 N N . HIS A 1 449 ? -30.316 26.226 -16.125 1.00 31.70 449 HIS A N 1
ATOM 3673 C CA . HIS A 1 449 ? -30.810 25.690 -17.389 1.00 31.70 449 HIS A CA 1
ATOM 3674 C C . HIS A 1 449 ? -31.001 24.183 -17.216 1.00 31.70 449 HIS A C 1
ATOM 3676 O O . HIS A 1 449 ? -30.095 23.435 -17.541 1.00 31.70 449 HIS A O 1
ATOM 3682 N N . ASP A 1 450 ? -32.130 23.765 -16.630 1.00 31.56 450 ASP A N 1
ATOM 3683 C CA . ASP A 1 450 ? -32.563 22.352 -16.650 1.00 31.56 450 ASP A CA 1
ATOM 3684 C C . ASP A 1 450 ? -34.054 22.140 -16.308 1.00 31.56 450 ASP A C 1
ATOM 3686 O O . ASP A 1 450 ? -34.467 21.101 -15.805 1.00 31.56 450 ASP A O 1
ATOM 3690 N N . SER A 1 451 ? -34.920 23.116 -16.595 1.00 34.31 451 SER A N 1
ATOM 3691 C CA . SER A 1 451 ? -36.350 23.006 -16.260 1.00 34.31 451 SER A CA 1
ATOM 3692 C C . SER A 1 451 ? -37.280 23.507 -17.367 1.00 34.31 451 SER A C 1
ATOM 3694 O O . SER A 1 451 ? -38.093 24.401 -17.153 1.00 34.31 451 SER A O 1
ATOM 3696 N N . ILE A 1 452 ? -37.175 22.905 -18.564 1.00 35.09 452 ILE A N 1
ATOM 3697 C CA . ILE A 1 452 ? -38.168 23.048 -19.658 1.00 35.09 452 ILE A CA 1
ATOM 3698 C C . ILE A 1 452 ? -38.523 21.681 -20.311 1.00 35.09 452 ILE A C 1
ATOM 3700 O O . ILE A 1 452 ? -38.944 21.629 -21.458 1.00 35.09 452 ILE A O 1
ATOM 3704 N N . ILE A 1 453 ? -38.406 20.540 -19.613 1.00 35.84 453 ILE A N 1
ATOM 3705 C CA . ILE A 1 453 ? -38.853 19.227 -20.160 1.00 35.84 453 ILE A CA 1
ATOM 3706 C C . ILE A 1 453 ? -39.830 18.492 -19.221 1.00 35.84 453 ILE A C 1
ATOM 3708 O O . ILE A 1 453 ? -39.937 17.278 -19.262 1.00 35.84 453 ILE A O 1
ATOM 3712 N N . ASP A 1 454 ? -40.591 19.216 -18.394 1.00 32.62 454 ASP A N 1
ATOM 3713 C CA . ASP A 1 454 ? -41.577 18.598 -17.479 1.00 32.62 454 ASP A CA 1
ATOM 3714 C C . ASP A 1 454 ? -43.036 19.003 -17.771 1.00 32.62 454 ASP A C 1
ATOM 3716 O O . ASP A 1 454 ? -43.944 18.743 -16.987 1.00 32.62 454 ASP A O 1
ATOM 3720 N N . ALA A 1 455 ? -43.290 19.632 -18.927 1.00 35.97 455 ALA A N 1
ATOM 3721 C CA . ALA A 1 455 ? -44.619 20.131 -19.310 1.00 35.97 455 ALA A CA 1
ATOM 3722 C C . ALA A 1 455 ? -45.284 19.387 -20.488 1.00 35.97 455 ALA A C 1
ATOM 3724 O O . ALA A 1 455 ? -46.328 19.821 -20.970 1.00 35.97 455 ALA A O 1
ATOM 3725 N N . LEU A 1 456 ? -44.731 18.263 -20.956 1.00 31.48 456 LEU A N 1
ATOM 3726 C CA . LEU A 1 456 ? -45.363 17.430 -21.986 1.00 31.48 456 LEU A CA 1
ATOM 3727 C C . LEU A 1 456 ? -45.299 15.963 -21.561 1.00 31.48 456 LEU A C 1
ATOM 3729 O O . LEU A 1 456 ? -44.228 15.367 -21.520 1.00 31.48 456 LEU A O 1
ATOM 3733 N N . GLY A 1 457 ? -46.464 15.409 -21.213 1.00 37.25 457 GLY A N 1
ATOM 3734 C CA . GLY A 1 457 ? -46.644 14.070 -20.656 1.00 37.25 457 GLY A CA 1
ATOM 3735 C C . GLY A 1 457 ? -46.142 12.939 -21.553 1.00 37.25 457 GLY A C 1
ATOM 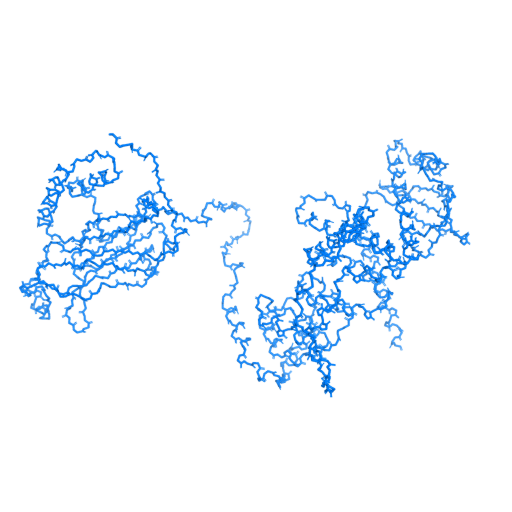3736 O O . GLY A 1 457 ? -46.912 12.333 -22.294 1.00 37.25 457 GLY A O 1
ATOM 3737 N N . GLY A 1 458 ? -44.857 12.619 -21.426 1.00 28.03 458 GLY A N 1
ATOM 3738 C CA . GLY A 1 458 ? -44.242 11.399 -21.927 1.00 28.03 458 GLY A CA 1
ATOM 3739 C C . GLY A 1 458 ? -43.931 10.460 -20.767 1.00 28.03 458 GLY A C 1
ATOM 3740 O O . GLY A 1 458 ? -43.110 10.771 -19.909 1.00 28.03 458 GLY A O 1
ATOM 3741 N N . VAL A 1 459 ? -44.581 9.298 -20.736 1.00 32.50 459 VAL A N 1
ATOM 3742 C CA . VAL A 1 459 ? -44.203 8.198 -19.843 1.00 32.50 459 VAL A CA 1
ATOM 3743 C C . VAL A 1 459 ? -42.822 7.703 -20.277 1.00 32.50 459 VAL A C 1
ATOM 3745 O O . VAL A 1 459 ? -42.702 7.002 -21.280 1.00 32.50 459 VAL A O 1
ATOM 3748 N N . SER A 1 460 ? -41.776 8.088 -19.546 1.00 27.23 460 SER A N 1
ATOM 3749 C CA . SER A 1 460 ? -40.435 7.532 -19.739 1.00 27.23 460 SER A CA 1
ATOM 3750 C C . SER A 1 460 ? -40.369 6.114 -19.151 1.00 27.23 460 SER A C 1
ATOM 3752 O O . SER A 1 460 ? -40.877 5.883 -18.048 1.00 27.23 460 SER A O 1
ATOM 3754 N N . PRO A 1 461 ? -39.769 5.142 -19.859 1.00 31.36 461 PRO A N 1
ATOM 3755 C CA . PRO A 1 461 ? -39.667 3.769 -19.385 1.00 31.36 461 PRO A CA 1
ATOM 3756 C C . PRO A 1 461 ? -38.740 3.715 -18.165 1.00 31.36 461 PRO A C 1
ATOM 3758 O O . PRO A 1 461 ? -37.711 4.389 -18.136 1.00 31.36 461 PRO A O 1
ATOM 3761 N N . LYS A 1 462 ? -39.096 2.905 -17.158 1.00 29.05 462 LYS A N 1
ATOM 3762 C CA . LYS A 1 462 ? -38.246 2.614 -15.992 1.00 29.05 462 LYS A CA 1
ATOM 3763 C C . LYS A 1 462 ? -36.867 2.144 -16.477 1.00 29.05 462 LYS A C 1
ATOM 3765 O O . LYS A 1 462 ? -36.724 0.994 -16.880 1.00 29.05 462 LYS A O 1
ATOM 3770 N N . GLN A 1 463 ? -35.870 3.024 -16.451 1.00 30.84 463 GLN A N 1
ATOM 3771 C CA . GLN A 1 463 ? -34.476 2.634 -16.621 1.00 30.84 463 GLN A CA 1
ATOM 3772 C C . GLN A 1 463 ? -34.049 1.883 -15.357 1.00 30.84 463 GLN A C 1
ATOM 3774 O O . GLN A 1 463 ? -34.107 2.425 -14.253 1.00 30.84 463 GLN A O 1
ATOM 3779 N N . GLU A 1 464 ? -33.667 0.617 -15.510 1.00 36.72 464 GLU A N 1
ATOM 3780 C CA . GLU A 1 464 ? -32.988 -0.141 -14.462 1.00 36.72 464 GLU A CA 1
ATOM 3781 C C . GLU A 1 464 ? -31.671 0.571 -14.116 1.00 36.72 464 GLU A C 1
ATOM 3783 O O . GLU A 1 464 ? -30.787 0.709 -14.961 1.00 36.72 464 GLU A O 1
ATOM 3788 N N . GLU A 1 465 ? -31.549 1.069 -12.880 1.00 35.84 465 GLU A N 1
ATOM 3789 C CA . GLU A 1 465 ? -30.306 1.661 -12.373 1.00 35.84 465 GLU A CA 1
ATOM 3790 C C . GLU A 1 465 ? -29.143 0.665 -12.509 1.00 35.84 465 GLU A C 1
ATOM 3792 O O . GLU A 1 465 ? -29.249 -0.495 -12.096 1.00 35.84 465 GLU A O 1
ATOM 3797 N N . SER A 1 466 ? -28.010 1.125 -13.046 1.00 37.03 466 SER A N 1
ATOM 3798 C CA . SER A 1 466 ? -26.810 0.305 -13.202 1.00 37.03 466 SER A CA 1
ATOM 3799 C C . SER A 1 466 ? -26.245 -0.153 -11.839 1.00 37.03 466 SER A C 1
ATOM 3801 O O . SER A 1 466 ? -26.251 0.606 -10.865 1.00 37.03 466 SER A O 1
ATOM 3803 N N . PRO A 1 467 ? -25.721 -1.391 -11.735 1.00 42.41 467 PRO A N 1
ATOM 3804 C CA . PRO A 1 467 ? -25.296 -1.988 -10.462 1.00 42.41 467 PRO A CA 1
ATOM 3805 C C . PRO A 1 467 ? -24.146 -1.242 -9.757 1.00 42.41 467 PRO A C 1
ATOM 3807 O O . PRO A 1 467 ? -24.081 -1.250 -8.528 1.00 42.41 467 PRO A O 1
ATOM 3810 N N . GLU A 1 468 ? -23.287 -0.528 -10.498 1.00 42.16 468 GLU A N 1
ATOM 3811 C CA . GLU A 1 468 ? -22.233 0.339 -9.935 1.00 42.16 468 GLU A CA 1
ATOM 3812 C C . GLU A 1 468 ? -22.814 1.474 -9.058 1.00 42.16 468 GLU A C 1
ATOM 3814 O O . GLU A 1 468 ? -22.217 1.870 -8.051 1.00 42.16 468 GLU A O 1
ATOM 3819 N N . ILE A 1 469 ? -24.015 1.969 -9.382 1.00 43.34 469 ILE A N 1
ATOM 3820 C CA . ILE A 1 469 ? -24.674 3.062 -8.649 1.00 43.34 469 ILE A CA 1
ATOM 3821 C C . ILE A 1 469 ? -25.314 2.560 -7.342 1.00 43.34 469 ILE A C 1
ATOM 3823 O O . ILE A 1 469 ? -25.366 3.302 -6.362 1.00 43.34 469 ILE A O 1
ATOM 3827 N N . LYS A 1 470 ? -25.739 1.291 -7.270 1.00 48.31 470 LYS A N 1
ATOM 3828 C CA . LYS A 1 470 ? -26.311 0.713 -6.039 1.00 48.31 470 LYS A CA 1
ATOM 3829 C C . LYS A 1 470 ? -25.252 0.447 -4.966 1.00 48.31 470 LYS A C 1
ATOM 3831 O O . LYS A 1 470 ? -25.439 0.877 -3.833 1.00 48.31 470 LYS A O 1
ATOM 3836 N N . LEU A 1 471 ? -24.115 -0.159 -5.325 1.00 51.72 471 LEU A N 1
ATOM 3837 C CA . LEU A 1 471 ? -23.022 -0.428 -4.372 1.00 51.72 471 LEU A CA 1
ATOM 3838 C C . LEU A 1 471 ? -22.284 0.848 -3.928 1.00 51.72 471 LEU A C 1
ATOM 3840 O O . LEU A 1 471 ? -21.766 0.932 -2.814 1.00 51.72 471 LEU A O 1
ATOM 3844 N N . SER A 1 472 ? -22.224 1.876 -4.780 1.00 46.50 472 SER A N 1
ATOM 3845 C CA . SER A 1 472 ? -21.550 3.134 -4.427 1.00 46.50 472 SER A CA 1
ATOM 3846 C C . SER A 1 472 ? -22.260 3.917 -3.316 1.00 46.50 472 SER A C 1
ATOM 3848 O O . SER A 1 472 ? -21.579 4.632 -2.574 1.00 46.50 472 SER A O 1
ATOM 3850 N N . LYS A 1 473 ? -23.577 3.726 -3.137 1.00 50.38 473 LYS A N 1
ATOM 3851 C CA . LYS A 1 473 ? -24.391 4.354 -2.080 1.00 50.38 473 LYS A CA 1
ATOM 3852 C C . LYS A 1 473 ? -24.235 3.709 -0.697 1.00 50.38 473 LYS A C 1
ATOM 3854 O O . LYS A 1 473 ? -24.718 4.271 0.280 1.00 50.38 473 LYS A O 1
ATOM 3859 N N . GLU A 1 474 ? -23.564 2.564 -0.584 1.00 63.34 474 GLU A N 1
ATOM 3860 C CA . GLU A 1 474 ? -23.411 1.880 0.703 1.00 63.34 474 GLU A CA 1
ATOM 3861 C C . GLU A 1 474 ? -22.351 2.539 1.595 1.00 63.34 474 GLU A C 1
ATOM 3863 O O . GLU A 1 474 ? -21.345 3.086 1.118 1.00 63.34 474 GLU A O 1
ATOM 3868 N N . SER A 1 475 ? -22.621 2.511 2.900 1.00 72.94 475 SER A N 1
ATOM 3869 C CA . SER A 1 475 ? -21.818 3.125 3.953 1.00 72.94 475 SER A CA 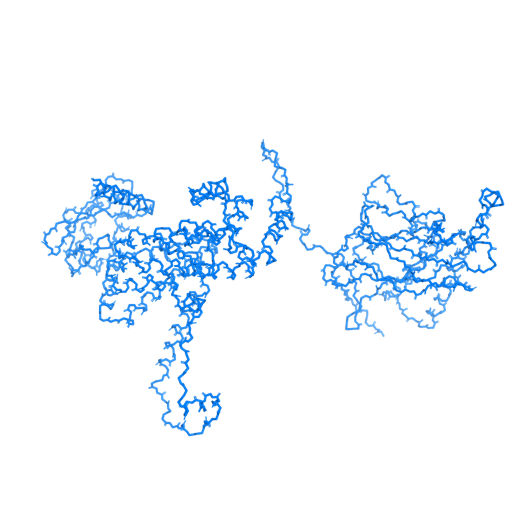1
ATOM 3870 C C . SER A 1 475 ? -20.527 2.344 4.219 1.00 72.94 475 SER A C 1
ATOM 3872 O O . SER A 1 475 ? -20.474 1.129 4.057 1.00 72.94 475 SER A O 1
ATOM 3874 N N . ASP A 1 476 ? -19.482 3.054 4.634 1.00 85.19 476 ASP A N 1
ATOM 3875 C CA . ASP A 1 476 ? -18.239 2.490 5.170 1.00 85.19 476 ASP A CA 1
ATOM 3876 C C . ASP A 1 476 ? -18.481 1.687 6.461 1.00 85.19 476 ASP A C 1
ATOM 3878 O O . ASP A 1 476 ? -19.481 1.886 7.160 1.00 85.19 476 ASP A O 1
ATOM 3882 N N . LEU A 1 477 ? -17.534 0.800 6.795 1.00 89.12 477 LEU A N 1
ATOM 3883 C CA . LEU A 1 477 ? -17.599 -0.053 7.987 1.00 89.12 477 LEU A CA 1
ATOM 3884 C C . LEU A 1 477 ? -17.766 0.775 9.271 1.00 89.12 477 LEU A C 1
ATOM 3886 O O . LEU A 1 477 ? -18.574 0.425 10.128 1.00 89.12 477 LEU A O 1
ATOM 3890 N N . ALA A 1 478 ? -17.061 1.907 9.380 1.00 89.19 478 ALA A N 1
ATOM 3891 C CA . ALA A 1 478 ? -17.161 2.792 10.537 1.00 89.19 478 ALA A CA 1
ATOM 3892 C C . ALA A 1 478 ? -18.577 3.368 10.707 1.00 89.19 478 ALA A C 1
ATOM 3894 O O . ALA A 1 478 ? -19.123 3.323 11.807 1.00 89.19 478 ALA A O 1
ATOM 3895 N N . SER A 1 479 ? -19.201 3.871 9.634 1.00 89.00 479 SER A N 1
ATOM 3896 C CA . SER A 1 479 ? -20.587 4.359 9.704 1.00 89.00 479 SER A CA 1
ATOM 3897 C C . SER A 1 479 ? -21.571 3.248 10.049 1.00 89.00 479 SER A C 1
ATOM 3899 O O . SER A 1 479 ? -22.466 3.482 10.852 1.00 89.00 479 SER A O 1
ATOM 3901 N N . PHE A 1 480 ? -21.397 2.052 9.477 1.00 91.06 480 PHE A N 1
ATOM 3902 C CA . PHE A 1 480 ? -22.254 0.901 9.762 1.00 91.06 480 PHE A CA 1
ATOM 3903 C C . PHE A 1 480 ? -22.208 0.499 11.243 1.00 91.06 480 PHE A C 1
ATOM 3905 O O . PHE A 1 480 ? -23.255 0.344 11.871 1.00 91.06 480 PHE A O 1
ATOM 3912 N N . LEU A 1 481 ? -21.008 0.386 11.823 1.00 91.94 481 LEU A N 1
ATOM 3913 C CA . LEU A 1 481 ? -20.850 0.056 13.241 1.00 91.94 481 LEU A CA 1
ATOM 3914 C C . LEU A 1 481 ? -21.426 1.152 14.145 1.00 91.94 481 LEU A C 1
ATOM 3916 O O . LEU A 1 481 ? -22.077 0.841 15.138 1.00 91.94 481 LEU A O 1
ATOM 3920 N N . ILE A 1 482 ? -21.238 2.428 13.787 1.00 91.31 482 ILE A N 1
ATOM 3921 C CA . ILE A 1 482 ? -21.805 3.561 14.531 1.00 91.31 482 ILE A CA 1
ATOM 3922 C C . ILE A 1 482 ? -23.338 3.554 14.475 1.00 91.31 482 ILE A C 1
ATOM 3924 O O . ILE A 1 482 ? -23.969 3.798 15.500 1.00 91.31 482 ILE A O 1
ATOM 3928 N N . GLU A 1 483 ? -23.931 3.282 13.311 1.00 90.62 483 GLU A N 1
ATOM 3929 C CA . GLU A 1 483 ? -25.383 3.186 13.114 1.00 90.62 483 GLU A CA 1
ATOM 3930 C C . GLU A 1 483 ? -25.972 2.075 13.996 1.00 90.62 483 GLU A C 1
ATOM 3932 O O . GLU A 1 483 ? -26.790 2.358 14.870 1.00 90.62 483 GLU A O 1
ATOM 3937 N N . ARG A 1 484 ? -25.453 0.845 13.880 1.00 90.75 484 ARG A N 1
ATOM 3938 C CA . ARG A 1 484 ? -25.892 -0.299 14.699 1.00 90.75 484 ARG A CA 1
ATOM 3939 C C . ARG A 1 484 ? -25.685 -0.073 16.199 1.00 90.75 484 ARG A C 1
ATOM 3941 O O . ARG A 1 484 ? -26.552 -0.406 17.004 1.00 90.75 484 ARG A O 1
ATOM 3948 N N . ALA A 1 485 ? -24.564 0.534 16.592 1.00 91.06 485 ALA A N 1
ATOM 3949 C CA . ALA A 1 485 ? -24.312 0.892 17.985 1.00 91.06 485 ALA A CA 1
ATOM 3950 C C . ALA A 1 485 ? -25.283 1.973 18.491 1.00 91.06 485 ALA A C 1
ATOM 3952 O O . ALA A 1 485 ? -25.662 1.966 19.658 1.00 91.06 485 ALA A O 1
ATOM 3953 N N . CYS A 1 486 ? -25.721 2.911 17.648 1.00 90.31 486 CYS A N 1
ATOM 3954 C CA . CYS A 1 486 ? -26.724 3.894 18.059 1.00 90.31 486 CYS A CA 1
ATOM 3955 C C . CYS A 1 486 ? -28.078 3.239 18.356 1.00 90.31 486 CYS A C 1
ATOM 3957 O O . CYS A 1 486 ? -28.759 3.685 19.284 1.00 90.31 486 CYS A O 1
ATOM 3959 N N . ASP A 1 487 ? -28.427 2.164 17.653 1.00 89.62 487 ASP A N 1
ATOM 3960 C CA . ASP A 1 487 ? -29.691 1.449 17.833 1.00 89.62 487 ASP A CA 1
ATOM 3961 C C . ASP A 1 487 ? -29.648 0.508 19.050 1.00 89.62 487 ASP A C 1
ATOM 3963 O O . ASP A 1 487 ? -30.533 0.563 19.911 1.00 89.62 487 ASP A O 1
ATOM 3967 N N . ASN A 1 488 ? -28.564 -0.249 19.237 1.00 90.88 488 ASN A N 1
ATOM 3968 C CA . ASN A 1 488 ? -28.453 -1.257 20.296 1.00 90.88 488 ASN A CA 1
ATOM 3969 C C . ASN A 1 488 ? -27.535 -0.824 21.460 1.00 90.88 488 ASN A C 1
ATOM 3971 O O . ASN A 1 488 ? -26.337 -0.597 21.302 1.00 90.88 488 ASN A O 1
ATOM 3975 N N . SER A 1 489 ? -28.093 -0.766 22.676 1.00 88.62 489 SER A N 1
ATOM 3976 C CA . SER A 1 489 ? -27.375 -0.356 23.898 1.00 88.62 489 SER A CA 1
ATOM 3977 C C . SER A 1 489 ? -26.223 -1.288 24.296 1.00 88.62 489 SER A C 1
ATOM 3979 O O . SER A 1 489 ? -25.224 -0.817 24.838 1.00 88.62 489 SER A O 1
ATOM 3981 N N . ILE A 1 490 ? -26.359 -2.595 24.054 1.00 91.44 490 ILE A N 1
ATOM 3982 C CA . ILE A 1 490 ? -25.335 -3.593 24.389 1.00 91.44 490 ILE A CA 1
ATOM 3983 C C . ILE A 1 490 ? -24.153 -3.421 23.434 1.00 91.44 490 ILE A C 1
ATOM 3985 O O . ILE A 1 490 ? -23.014 -3.264 23.879 1.00 91.44 490 ILE A O 1
ATOM 3989 N N . LEU A 1 491 ? -24.434 -3.336 22.129 1.00 91.62 491 LEU A N 1
ATOM 3990 C CA . LEU A 1 491 ? -23.415 -3.078 21.111 1.00 91.62 491 LEU A CA 1
ATOM 3991 C C . LEU A 1 491 ? -22.713 -1.734 21.338 1.00 91.62 491 LEU A C 1
ATOM 3993 O O . LEU A 1 491 ? -21.489 -1.685 21.267 1.00 91.62 491 LEU A O 1
ATOM 3997 N N . ALA A 1 492 ? -23.447 -0.668 21.690 1.00 92.44 492 ALA A N 1
ATOM 3998 C CA . ALA A 1 492 ? -22.858 0.626 22.051 1.00 92.44 492 ALA A CA 1
ATOM 3999 C C . ALA A 1 492 ? -21.824 0.521 23.172 1.00 92.44 492 ALA A C 1
ATOM 4001 O O . ALA A 1 492 ? -20.767 1.144 23.077 1.00 92.44 492 ALA A O 1
ATOM 4002 N N . ASN A 1 493 ? -22.128 -0.242 24.227 1.00 93.81 493 ASN A N 1
ATOM 4003 C CA . ASN A 1 493 ? -21.215 -0.432 25.348 1.00 93.81 493 ASN A CA 1
ATOM 4004 C C . ASN A 1 493 ? -19.912 -1.089 24.883 1.00 93.81 493 ASN A C 1
ATOM 4006 O O . ASN A 1 493 ? -18.838 -0.524 25.082 1.00 93.81 493 ASN A O 1
ATOM 4010 N N . TYR A 1 494 ? -19.995 -2.249 24.231 1.00 93.38 494 TYR A N 1
ATOM 4011 C CA . TYR A 1 494 ? -18.795 -2.967 23.804 1.00 93.38 494 TYR A CA 1
ATOM 4012 C C . TYR A 1 494 ? -18.012 -2.207 22.731 1.00 93.38 494 TYR A C 1
ATOM 4014 O O . TYR A 1 494 ? -16.793 -2.102 22.835 1.00 93.38 494 TYR A O 1
ATOM 4022 N N . PHE A 1 495 ? -18.696 -1.601 21.756 1.00 94.44 495 PHE A N 1
ATOM 4023 C CA . PHE A 1 495 ? -18.065 -0.774 20.728 1.00 94.44 495 PHE A CA 1
ATOM 4024 C C . PHE A 1 495 ? -17.296 0.402 21.340 1.00 94.44 495 PHE A C 1
ATOM 4026 O O . PHE A 1 495 ? -16.136 0.622 20.996 1.00 94.44 495 PHE A O 1
ATOM 4033 N N . TYR A 1 496 ? -17.907 1.121 22.289 1.00 94.25 496 TYR A N 1
ATOM 4034 C CA . TYR A 1 496 ? -17.253 2.222 22.992 1.00 94.25 496 TYR A CA 1
ATOM 4035 C C . TYR A 1 496 ? -15.980 1.760 23.709 1.00 94.25 496 TYR A C 1
ATOM 4037 O O . TYR A 1 496 ? -14.922 2.357 23.513 1.00 94.25 496 TYR A O 1
ATOM 4045 N N . TRP A 1 497 ? -16.058 0.684 24.498 1.00 93.44 497 TRP A N 1
ATOM 4046 C CA . TRP A 1 497 ? -14.909 0.191 25.259 1.00 93.44 497 TRP A CA 1
ATOM 4047 C C . TRP A 1 497 ? -13.802 -0.372 24.360 1.00 93.44 497 TRP A C 1
ATOM 4049 O O . TRP A 1 497 ? -12.632 -0.103 24.621 1.00 93.44 497 TRP A O 1
ATOM 4059 N N . TYR A 1 498 ? -14.138 -1.073 23.272 1.00 92.62 498 TYR A N 1
ATOM 4060 C CA . TYR A 1 498 ? -13.141 -1.573 22.318 1.00 92.62 498 TYR A CA 1
ATOM 4061 C C . TYR A 1 498 ? -12.404 -0.438 21.606 1.00 92.62 498 TYR A C 1
ATOM 4063 O O . TYR A 1 498 ? -11.181 -0.473 21.526 1.00 92.62 498 TYR A O 1
ATOM 4071 N N . VAL A 1 499 ? -13.114 0.594 21.140 1.00 92.12 499 VAL A N 1
ATOM 4072 C CA . VAL A 1 499 ? -12.469 1.746 20.489 1.00 92.12 499 VAL A CA 1
ATOM 4073 C C . VAL A 1 499 ? -11.679 2.582 21.501 1.00 92.12 499 VAL A C 1
ATOM 4075 O O . VAL A 1 499 ? -10.582 3.029 21.185 1.00 92.12 499 VAL A O 1
ATOM 4078 N N . SER A 1 500 ? -12.195 2.773 22.722 1.00 89.69 500 SER A N 1
ATOM 4079 C CA . SER A 1 500 ? -11.522 3.570 23.758 1.00 89.69 500 SER A CA 1
ATOM 4080 C C . SER A 1 500 ? -10.155 3.003 24.133 1.00 89.69 500 SER A C 1
ATOM 4082 O O . SER A 1 500 ? -9.209 3.770 24.273 1.00 89.69 500 SER A O 1
ATOM 4084 N N . VAL A 1 501 ? -10.035 1.678 24.264 1.00 88.00 501 VAL A N 1
ATOM 4085 C CA . VAL A 1 501 ? -8.755 1.021 24.583 1.00 88.00 501 VAL A CA 1
ATOM 4086 C C . VAL A 1 501 ? -7.732 1.230 23.463 1.00 88.00 501 VAL A C 1
ATOM 4088 O O . VAL A 1 501 ? -6.565 1.486 23.738 1.00 88.00 501 VAL A O 1
ATOM 4091 N N . GLU A 1 502 ? -8.160 1.196 22.199 1.00 86.94 502 GLU A N 1
ATOM 4092 C CA . GLU A 1 502 ? -7.260 1.425 21.060 1.00 86.94 502 GLU A CA 1
ATOM 4093 C C . GLU A 1 502 ? -6.803 2.891 20.931 1.00 86.94 502 GLU A C 1
ATOM 4095 O O . GLU A 1 502 ? -5.749 3.155 20.348 1.00 86.94 502 GLU A O 1
ATOM 4100 N N . CYS A 1 503 ? -7.550 3.847 21.501 1.00 84.69 503 CYS A N 1
ATOM 4101 C CA . CYS A 1 503 ? -7.147 5.255 21.583 1.00 84.69 503 CYS A CA 1
ATOM 4102 C C . CYS A 1 503 ? -6.035 5.514 22.618 1.00 84.69 503 CYS A C 1
ATOM 4104 O O . CYS A 1 503 ? -5.328 6.512 22.500 1.00 84.69 503 CYS A O 1
ATOM 4106 N N . GLU A 1 504 ? -5.871 4.645 23.620 1.00 76.75 504 GLU A N 1
ATOM 4107 C CA . GLU A 1 504 ? -4.890 4.805 24.709 1.00 76.75 504 GLU A CA 1
ATOM 4108 C C . GLU A 1 504 ? -3.489 4.250 24.369 1.00 76.75 504 GLU A C 1
ATOM 4110 O O . GLU A 1 504 ? -2.573 4.359 25.183 1.00 76.75 504 GLU A O 1
ATOM 4115 N N . ASN A 1 505 ? -3.293 3.665 23.180 1.00 66.31 505 ASN A N 1
ATOM 4116 C CA . ASN A 1 505 ? -2.002 3.111 22.757 1.00 66.31 505 ASN A CA 1
ATOM 4117 C C . ASN A 1 505 ? -0.955 4.226 22.528 1.00 66.31 505 ASN A C 1
ATOM 4119 O O . ASN A 1 505 ? -1.072 4.995 21.573 1.00 66.31 505 ASN A O 1
ATOM 4123 N N . ASP A 1 506 ? 0.080 4.258 23.375 1.00 54.44 506 ASP A N 1
ATOM 4124 C CA . ASP A 1 506 ? 1.124 5.303 23.465 1.00 54.44 506 ASP A CA 1
ATOM 4125 C C . ASP A 1 506 ? 2.449 4.917 22.748 1.00 54.44 506 ASP A C 1
ATOM 4127 O O . ASP A 1 506 ? 3.528 5.411 23.084 1.00 54.44 506 ASP A O 1
ATOM 4131 N N . GLU A 1 507 ? 2.411 3.986 21.784 1.00 55.78 507 GLU A N 1
ATOM 4132 C CA . GLU A 1 507 ? 3.625 3.455 21.135 1.00 55.78 507 GLU A CA 1
ATOM 4133 C C . GLU A 1 507 ? 4.134 4.290 19.941 1.00 55.78 507 GLU A C 1
ATOM 4135 O O . GLU A 1 507 ? 3.398 4.955 19.214 1.00 55.78 507 GLU A O 1
ATOM 4140 N N . SER A 1 508 ? 5.459 4.277 19.770 1.00 54.31 508 SER A N 1
ATOM 4141 C CA . SER A 1 508 ? 6.283 5.343 19.185 1.00 54.31 508 SER A CA 1
ATOM 4142 C C . SER A 1 508 ? 6.526 5.266 17.668 1.00 54.31 508 SER A C 1
ATOM 4144 O O . SER A 1 508 ? 7.414 5.957 17.158 1.00 54.31 508 SER A O 1
ATOM 4146 N N . THR A 1 509 ? 5.760 4.469 16.909 1.00 68.19 509 THR A N 1
ATOM 4147 C CA . THR A 1 509 ? 5.916 4.408 15.442 1.00 68.19 509 THR A CA 1
ATOM 4148 C C . THR A 1 509 ? 4.902 5.266 14.678 1.00 68.19 509 THR A C 1
ATOM 4150 O O . THR A 1 509 ? 3.704 5.271 14.949 1.00 68.19 509 THR A O 1
ATOM 4153 N N . ALA A 1 510 ? 5.366 5.951 13.625 1.00 64.94 510 ALA A N 1
ATOM 4154 C CA . ALA A 1 510 ? 4.535 6.836 12.795 1.00 64.94 510 ALA A CA 1
ATOM 4155 C C . ALA A 1 510 ? 3.314 6.134 12.155 1.00 64.94 510 ALA A C 1
ATOM 4157 O O . ALA A 1 510 ? 2.276 6.756 11.927 1.00 64.94 510 ALA A O 1
ATOM 4158 N N . LYS A 1 511 ? 3.416 4.827 11.869 1.00 64.81 511 LYS A N 1
ATOM 4159 C CA . LYS A 1 511 ? 2.305 4.026 11.327 1.00 64.81 511 LYS A CA 1
ATOM 4160 C C . LYS A 1 511 ? 1.208 3.799 12.370 1.00 64.81 511 LYS A C 1
ATOM 4162 O O . LYS A 1 511 ? 0.032 3.828 12.021 1.00 64.81 511 LYS A O 1
ATOM 4167 N N . GLU A 1 512 ? 1.581 3.586 13.626 1.00 71.88 512 GLU A N 1
ATOM 4168 C CA . GLU A 1 512 ? 0.646 3.379 14.736 1.00 71.88 512 GLU A CA 1
ATOM 4169 C C . GLU A 1 512 ? -0.010 4.688 15.167 1.00 71.88 512 GLU A C 1
ATOM 4171 O O . GLU A 1 512 ? -1.207 4.699 15.442 1.00 71.88 512 GLU A O 1
ATOM 4176 N N . GLN A 1 513 ? 0.711 5.807 15.073 1.00 76.56 513 GLN A N 1
ATOM 4177 C CA . GLN A 1 513 ? 0.145 7.135 15.303 1.00 76.56 513 GLN A CA 1
ATOM 4178 C C . GLN A 1 513 ? -1.015 7.444 14.341 1.00 76.56 513 GLN A C 1
ATOM 4180 O O . GLN A 1 513 ? -2.074 7.897 14.769 1.00 76.56 513 GLN A O 1
ATOM 4185 N N . ARG A 1 514 ? -0.872 7.096 13.053 1.00 78.88 514 ARG A N 1
ATOM 4186 C CA . ARG A 1 514 ? -1.952 7.248 12.060 1.00 78.88 514 ARG A CA 1
ATOM 4187 C C . ARG A 1 514 ? -3.184 6.392 12.393 1.00 78.88 514 ARG A C 1
ATOM 4189 O O . ARG A 1 514 ? -4.314 6.814 12.162 1.00 78.88 514 ARG A O 1
ATOM 4196 N N . VAL A 1 515 ? -2.974 5.191 12.935 1.00 81.12 515 VAL A N 1
ATOM 4197 C CA . VAL A 1 515 ? -4.057 4.288 13.364 1.00 81.12 515 VAL A CA 1
ATOM 4198 C C . VAL A 1 515 ? -4.751 4.820 14.624 1.00 81.12 515 VAL A C 1
ATOM 4200 O O . VAL A 1 515 ? -5.977 4.774 14.704 1.00 81.12 515 VAL A O 1
ATOM 4203 N N . ASN A 1 516 ? -3.997 5.362 15.584 1.00 84.25 516 ASN A N 1
ATOM 4204 C CA . ASN A 1 516 ? -4.555 5.990 16.783 1.00 84.25 516 ASN A CA 1
ATOM 4205 C C . ASN A 1 516 ? -5.438 7.197 16.403 1.00 84.25 516 ASN A C 1
ATOM 4207 O O . ASN A 1 516 ? -6.603 7.266 16.802 1.00 84.25 516 ASN A O 1
ATOM 4211 N N . GLU A 1 517 ? -4.943 8.081 15.527 1.00 84.44 517 GLU A N 1
ATOM 4212 C CA . GLU A 1 517 ? -5.719 9.212 14.997 1.00 84.44 517 GLU A CA 1
ATOM 4213 C C . GLU A 1 517 ? -7.036 8.768 14.343 1.00 84.44 517 GLU A C 1
ATOM 4215 O O . GLU A 1 517 ? -8.077 9.402 14.539 1.00 84.44 517 GLU A O 1
ATOM 4220 N N . MET A 1 518 ? -7.020 7.655 13.603 1.00 87.25 518 MET A N 1
ATOM 4221 C CA . MET A 1 518 ? -8.228 7.076 13.017 1.00 87.25 518 MET A CA 1
ATOM 4222 C C . MET A 1 518 ? -9.234 6.637 14.097 1.00 87.25 518 MET A C 1
ATOM 4224 O O . MET A 1 518 ? -10.414 6.984 13.996 1.00 87.25 518 MET A O 1
ATOM 4228 N N . TYR A 1 519 ? -8.811 5.916 15.139 1.00 90.00 519 TYR A N 1
ATOM 4229 C CA . TYR A 1 519 ? -9.719 5.506 16.219 1.00 90.00 519 TYR A CA 1
ATOM 4230 C C . TYR A 1 519 ? -10.280 6.700 17.001 1.00 90.00 519 TYR A C 1
ATOM 4232 O O . TYR A 1 519 ? -11.478 6.731 17.289 1.00 90.00 519 TYR A O 1
ATOM 4240 N N . LEU A 1 520 ? -9.469 7.732 17.259 1.00 88.38 520 LEU A N 1
ATOM 4241 C CA . LEU A 1 520 ? -9.938 8.992 17.852 1.00 88.38 520 LEU A CA 1
ATOM 4242 C C . LEU A 1 520 ? -10.999 9.671 16.975 1.00 88.38 520 LEU A C 1
ATOM 4244 O O . LEU A 1 520 ? -12.013 10.169 17.473 1.00 88.38 520 LEU A O 1
ATOM 4248 N N . CYS A 1 521 ? -10.792 9.660 15.658 1.00 87.19 521 CYS A N 1
ATOM 4249 C CA . CYS A 1 521 ? -11.741 10.172 14.678 1.00 87.19 521 CYS A CA 1
ATOM 4250 C C . CYS A 1 521 ? -13.078 9.408 14.738 1.00 87.19 521 CYS A C 1
ATOM 4252 O O . CYS A 1 521 ? -14.145 10.018 14.847 1.00 87.19 521 CYS A O 1
ATOM 4254 N N . ILE A 1 522 ? -13.031 8.073 14.777 1.00 89.50 522 ILE A N 1
ATOM 4255 C CA . ILE A 1 522 ? -14.212 7.205 14.912 1.00 89.50 522 ILE A CA 1
ATOM 4256 C C . ILE A 1 522 ? -14.940 7.461 16.238 1.00 89.50 522 ILE A C 1
ATOM 4258 O O . ILE A 1 522 ? -16.160 7.638 16.242 1.00 89.50 522 ILE A O 1
ATOM 4262 N N . MET A 1 523 ? -14.212 7.570 17.352 1.00 90.38 523 MET A N 1
ATOM 4263 C CA . MET A 1 523 ? -14.784 7.889 18.663 1.00 90.38 523 MET A CA 1
ATOM 4264 C C . MET A 1 523 ? -15.493 9.254 18.653 1.00 90.38 523 MET A C 1
ATOM 4266 O O . MET A 1 523 ? -16.601 9.406 19.179 1.00 90.38 523 MET A O 1
ATOM 4270 N N . LYS A 1 524 ? -14.904 10.255 17.985 1.00 88.62 524 LYS A N 1
ATOM 4271 C CA . LYS A 1 524 ? -15.522 11.574 17.790 1.00 88.62 524 LYS A CA 1
ATOM 4272 C C . LYS A 1 524 ? -16.811 11.471 16.969 1.00 88.62 524 LYS A C 1
ATOM 4274 O O . LYS A 1 524 ? -17.818 12.060 17.370 1.00 88.62 524 LYS A O 1
ATOM 4279 N N . ARG A 1 525 ? -16.814 10.706 15.868 1.00 88.81 525 ARG A N 1
ATOM 4280 C CA . ARG A 1 525 ? -18.013 10.452 15.044 1.00 88.81 525 ARG A CA 1
ATOM 4281 C C . ARG A 1 525 ? -19.112 9.761 15.853 1.00 88.81 525 ARG A C 1
ATOM 4283 O O . ARG A 1 525 ? -20.254 10.211 15.812 1.00 88.81 525 ARG A O 1
ATOM 4290 N N . PHE A 1 526 ? -18.773 8.738 16.636 1.00 91.38 526 PHE A N 1
ATOM 4291 C CA . PHE A 1 526 ? -19.716 8.024 17.499 1.00 91.38 526 PHE A CA 1
ATOM 4292 C C . PHE A 1 526 ? -20.342 8.951 18.551 1.00 91.38 526 PHE A C 1
ATOM 4294 O O . PHE A 1 526 ? -21.564 9.047 18.659 1.00 91.38 526 PHE A O 1
ATOM 4301 N N . SER A 1 527 ? -19.522 9.733 19.260 1.00 88.81 527 SER A N 1
ATOM 4302 C CA . SER A 1 527 ? -20.001 10.724 20.233 1.00 88.81 527 SER A CA 1
ATOM 4303 C C . SER A 1 527 ? -20.938 11.756 19.592 1.00 88.81 527 SER A C 1
ATOM 4305 O O . SER A 1 527 ? -21.975 12.098 20.161 1.00 88.81 527 SER A O 1
ATOM 4307 N N . GLN A 1 528 ? -20.624 12.222 18.378 1.00 86.94 528 GLN A N 1
ATOM 4308 C CA . GLN A 1 528 ? -21.480 13.138 17.621 1.00 86.94 528 GLN A CA 1
ATOM 4309 C C . GLN A 1 528 ? -22.790 12.493 17.157 1.00 86.94 528 GLN A C 1
ATOM 4311 O O . GLN A 1 528 ? -23.830 13.149 17.239 1.00 86.94 528 GLN A O 1
ATOM 4316 N N . ALA A 1 529 ? -22.759 11.242 16.694 1.00 87.12 529 ALA A N 1
ATOM 4317 C CA . ALA A 1 529 ? -23.957 10.492 16.324 1.00 87.12 529 ALA A CA 1
ATOM 4318 C C . ALA A 1 529 ? -24.898 10.350 17.529 1.00 87.12 529 ALA A C 1
ATOM 4320 O O . ALA A 1 529 ? -26.087 10.646 17.423 1.00 87.12 529 ALA A O 1
ATOM 4321 N N . LEU A 1 530 ? -24.348 10.055 18.712 1.00 88.12 530 LEU A N 1
ATOM 4322 C CA . LEU A 1 530 ? -25.129 9.988 19.945 1.00 88.12 530 LEU A CA 1
ATOM 4323 C C . LEU A 1 530 ? -25.707 11.346 20.386 1.00 88.12 530 LEU A C 1
ATOM 4325 O O . LEU A 1 530 ? -26.802 11.393 20.943 1.00 88.12 530 LEU A O 1
ATOM 4329 N N . VAL A 1 531 ? -24.994 12.456 20.144 1.00 86.62 531 VAL A N 1
ATOM 4330 C CA . VAL A 1 531 ? -25.497 13.818 20.429 1.00 86.62 531 VAL A CA 1
ATOM 4331 C C . VAL A 1 531 ? -26.666 14.180 19.517 1.00 86.62 531 VAL A C 1
ATOM 4333 O O . VAL A 1 531 ? -27.655 14.740 19.987 1.00 86.62 531 VAL A O 1
ATOM 4336 N N . LYS A 1 532 ? -26.515 13.912 18.215 1.00 82.94 532 LYS A N 1
ATOM 4337 C CA . LYS A 1 532 ? -27.504 14.249 17.181 1.00 82.94 532 LYS A CA 1
ATOM 4338 C C . LYS A 1 532 ? -28.721 13.327 17.211 1.00 82.94 532 LYS A C 1
ATOM 4340 O O . LYS A 1 532 ? -29.778 13.725 16.735 1.00 82.94 532 LYS A O 1
ATOM 4345 N N . GLY A 1 533 ? -28.562 12.118 17.744 1.00 80.38 533 GLY A N 1
ATOM 4346 C CA . GLY A 1 533 ? -29.633 11.145 17.881 1.00 80.38 533 GLY A CA 1
ATOM 4347 C C . GLY A 1 533 ? -30.763 11.594 18.812 1.00 80.38 533 GLY A C 1
ATOM 4348 O O . GLY A 1 533 ? -30.735 12.664 19.432 1.00 80.38 533 GLY A O 1
ATOM 4349 N N . GLY A 1 534 ? -31.784 10.743 18.908 1.00 85.44 534 GLY A N 1
ATOM 4350 C CA . GLY A 1 534 ? -32.946 10.958 19.767 1.00 85.44 534 GLY A CA 1
ATOM 4351 C C . GLY A 1 534 ? -32.621 10.944 21.266 1.00 85.44 534 GLY A C 1
ATOM 4352 O O . GLY A 1 534 ? -31.467 10.953 21.701 1.00 85.44 534 GLY A O 1
ATOM 4353 N N . GLN A 1 535 ? -33.668 10.919 22.090 1.00 85.12 535 GLN A N 1
ATOM 4354 C CA . GLN A 1 535 ? -33.525 10.886 23.548 1.00 85.12 535 GLN A CA 1
ATOM 4355 C C . GLN A 1 535 ? -32.754 9.649 24.033 1.00 85.12 535 GLN A C 1
ATOM 4357 O O . GLN A 1 535 ? -31.904 9.776 24.913 1.00 85.12 535 GLN A O 1
ATOM 4362 N N . GLU A 1 536 ? -32.979 8.484 23.422 1.00 86.62 536 GLU A N 1
ATOM 4363 C CA . GLU A 1 536 ? -32.280 7.243 23.777 1.00 86.62 536 GLU A CA 1
ATOM 4364 C C . GLU A 1 536 ? -30.769 7.319 23.551 1.00 86.62 536 GLU A C 1
ATOM 4366 O O . GLU A 1 536 ? -29.998 6.929 24.424 1.00 86.62 536 GLU A O 1
ATOM 4371 N N . CYS A 1 537 ? -30.322 7.885 22.428 1.00 87.06 537 CYS A N 1
ATOM 4372 C CA . CYS A 1 537 ? -28.897 8.052 22.140 1.00 87.06 537 CYS A CA 1
ATOM 4373 C C . CYS A 1 537 ? -28.212 8.979 23.154 1.00 87.06 537 CYS A C 1
ATOM 4375 O O . CYS A 1 537 ? -27.084 8.724 23.585 1.00 87.06 537 CYS A O 1
ATOM 4377 N N . ARG A 1 538 ? -28.912 10.030 23.601 1.00 87.44 538 ARG A N 1
ATOM 4378 C CA . ARG A 1 538 ? -28.412 10.925 24.654 1.00 87.44 538 ARG A CA 1
ATOM 4379 C C . ARG A 1 538 ? -28.327 10.228 26.010 1.00 87.44 538 ARG A C 1
ATOM 4381 O O . ARG A 1 538 ? -27.348 10.441 26.724 1.00 87.44 538 ARG A O 1
ATOM 4388 N N . LEU A 1 539 ? -29.297 9.374 26.343 1.00 87.81 539 LEU A N 1
ATOM 4389 C CA . LEU A 1 539 ? -29.247 8.539 27.547 1.00 87.81 539 LEU A CA 1
ATOM 4390 C C . LEU A 1 539 ? -28.085 7.541 27.480 1.00 87.81 539 LEU A C 1
ATOM 4392 O O . LEU A 1 539 ? -27.308 7.466 28.427 1.00 87.81 539 LEU A O 1
ATOM 4396 N N . LYS A 1 540 ? -27.899 6.849 26.347 1.00 89.38 540 LYS A N 1
ATOM 4397 C CA . LYS A 1 540 ? -26.752 5.958 26.096 1.00 89.38 540 LYS A CA 1
ATOM 4398 C C . LYS A 1 540 ? -25.427 6.698 26.313 1.00 89.38 540 LYS A C 1
ATOM 4400 O O . LYS A 1 540 ? -24.593 6.241 27.089 1.00 89.38 540 LYS A O 1
ATOM 4405 N N . ARG A 1 541 ? -25.263 7.894 25.733 1.00 90.06 541 ARG A N 1
ATOM 4406 C CA . ARG A 1 541 ? -24.070 8.740 25.931 1.00 90.06 541 ARG A CA 1
ATOM 4407 C C . ARG A 1 541 ? -23.837 9.115 27.394 1.00 90.06 541 ARG A C 1
ATOM 4409 O O . ARG A 1 541 ? -22.700 9.068 27.854 1.00 90.06 541 ARG A O 1
ATOM 4416 N N . ALA A 1 542 ? -24.890 9.496 28.116 1.00 89.88 542 ALA A N 1
ATOM 4417 C CA . ALA A 1 542 ? -24.791 9.822 29.536 1.00 89.88 542 ALA A CA 1
ATOM 4418 C C . ALA A 1 542 ? -24.374 8.596 30.366 1.00 89.88 542 ALA A C 1
ATOM 4420 O O . ALA A 1 542 ? -23.515 8.710 31.238 1.00 89.88 542 ALA A O 1
ATOM 4421 N N . THR A 1 543 ? -24.923 7.420 30.057 1.00 91.00 543 THR A N 1
ATOM 4422 C CA . THR A 1 543 ? -24.552 6.148 30.690 1.00 91.00 543 THR A CA 1
ATOM 4423 C C . THR A 1 543 ? -23.089 5.790 30.436 1.00 91.00 543 THR A C 1
ATOM 4425 O O . THR A 1 543 ? -22.376 5.506 31.394 1.00 91.00 543 THR A O 1
ATOM 4428 N N . LEU A 1 544 ? -22.613 5.875 29.188 1.00 92.88 544 LEU A N 1
ATOM 4429 C CA . LEU A 1 544 ? -21.206 5.625 28.840 1.00 92.88 544 LEU A CA 1
ATOM 4430 C C . LEU A 1 544 ? -20.263 6.593 29.567 1.00 92.88 544 LEU A C 1
ATOM 4432 O O . LEU A 1 544 ? -19.269 6.168 30.142 1.00 92.88 544 LEU A O 1
ATOM 4436 N N . ALA A 1 545 ? -20.609 7.883 29.633 1.00 91.25 545 ALA A N 1
ATOM 4437 C CA . ALA A 1 545 ? -19.821 8.866 30.379 1.00 91.25 545 ALA A CA 1
ATOM 4438 C C . ALA A 1 545 ? -19.771 8.547 31.885 1.00 91.25 545 ALA A C 1
ATOM 4440 O O . ALA A 1 545 ? -18.722 8.676 32.516 1.00 91.25 545 ALA A O 1
ATOM 4441 N N . ARG A 1 546 ? -20.887 8.089 32.473 1.00 91.62 546 ARG A N 1
ATOM 4442 C CA . ARG A 1 546 ? -20.921 7.622 33.869 1.00 91.62 546 ARG A CA 1
ATOM 4443 C C . ARG A 1 546 ? -20.050 6.381 34.072 1.00 91.62 546 ARG A C 1
ATOM 4445 O O . ARG A 1 546 ? -19.329 6.330 35.065 1.00 91.62 546 ARG A O 1
ATOM 4452 N N . GLN A 1 547 ? -20.078 5.420 33.146 1.00 93.00 547 GLN A N 1
ATOM 4453 C CA . GLN A 1 547 ? -19.206 4.243 33.190 1.00 93.00 547 GLN A CA 1
ATOM 4454 C C . GLN A 1 547 ? -17.725 4.627 33.074 1.00 93.00 547 GLN A C 1
ATOM 4456 O O . GLN A 1 547 ? -16.920 4.146 33.867 1.00 93.00 547 GLN A O 1
ATOM 4461 N N . GLN A 1 548 ? -17.371 5.519 32.144 1.00 91.69 548 GLN A N 1
ATOM 4462 C CA . GLN A 1 548 ? -16.007 6.020 31.976 1.00 91.69 548 GLN A CA 1
ATOM 4463 C C . GLN A 1 548 ? -15.498 6.654 33.276 1.00 91.69 548 GLN A C 1
ATOM 4465 O O . GLN A 1 548 ? -14.480 6.223 33.814 1.00 91.69 548 GLN A O 1
ATOM 4470 N N . MET A 1 549 ? -16.254 7.603 33.844 1.00 90.31 549 MET A N 1
ATOM 4471 C CA . MET A 1 549 ? -15.903 8.225 35.126 1.00 90.31 549 MET A CA 1
ATOM 4472 C C . MET A 1 549 ? -15.755 7.183 36.239 1.00 90.31 549 MET A C 1
ATOM 4474 O O . MET A 1 549 ? -14.817 7.250 37.031 1.00 90.31 549 MET A O 1
ATOM 4478 N N . PHE A 1 550 ? -16.660 6.207 36.304 1.00 90.69 550 PHE A N 1
ATOM 4479 C CA . PHE A 1 550 ? -16.617 5.142 37.300 1.00 90.69 550 PHE A CA 1
ATOM 4480 C C . PHE A 1 550 ? -15.334 4.296 37.196 1.00 90.69 550 PHE A C 1
ATOM 4482 O O . PHE A 1 550 ? -14.651 4.085 38.203 1.00 90.69 550 PHE A O 1
ATOM 4489 N N . ILE A 1 551 ? -14.956 3.869 35.986 1.00 91.19 551 ILE A N 1
ATOM 4490 C CA . ILE A 1 551 ? -13.728 3.100 35.741 1.00 91.19 551 ILE A CA 1
ATOM 4491 C C . ILE A 1 551 ? -12.475 3.938 36.008 1.00 91.19 551 ILE A C 1
ATOM 4493 O O . ILE A 1 551 ? -11.572 3.458 36.690 1.00 91.19 551 ILE A O 1
ATOM 4497 N N . GLU A 1 552 ? -12.418 5.196 35.568 1.00 90.06 552 GLU A N 1
ATOM 4498 C CA . GLU A 1 552 ? -11.285 6.091 35.844 1.00 90.06 552 GLU A CA 1
ATOM 4499 C C . GLU A 1 552 ? -11.039 6.257 37.353 1.00 90.06 552 GLU A C 1
ATOM 4501 O O . GLU A 1 552 ? -9.892 6.220 37.819 1.00 90.06 552 GLU A O 1
ATOM 4506 N N . ARG A 1 553 ? -12.112 6.384 38.150 1.00 89.31 553 ARG A N 1
ATOM 4507 C CA . ARG A 1 553 ? -12.011 6.431 39.618 1.00 89.31 553 ARG A CA 1
ATOM 4508 C C . ARG A 1 553 ? -11.552 5.101 40.207 1.00 89.31 553 ARG A C 1
ATOM 4510 O O . ARG A 1 553 ? -10.693 5.119 41.090 1.00 89.31 553 ARG A O 1
ATOM 4517 N N . LEU A 1 554 ? -12.043 3.963 39.708 1.00 89.19 554 LEU A N 1
ATOM 4518 C CA . LEU A 1 554 ? -11.549 2.644 40.124 1.00 89.19 554 LEU A CA 1
ATOM 4519 C C . LEU A 1 554 ? -10.057 2.465 39.804 1.00 89.19 554 LEU A C 1
ATOM 4521 O O . LEU A 1 554 ? -9.303 2.028 40.671 1.00 89.19 554 LEU A O 1
ATOM 4525 N N . VAL A 1 555 ? -9.600 2.856 38.610 1.00 90.12 555 VAL A N 1
ATOM 4526 C CA . VAL A 1 555 ? -8.178 2.820 38.224 1.00 90.12 555 VAL A CA 1
ATOM 4527 C C . VAL A 1 555 ? -7.346 3.700 39.158 1.00 90.12 555 VAL A C 1
ATOM 4529 O O . VAL A 1 555 ? -6.311 3.259 39.654 1.00 90.12 555 VAL A O 1
ATOM 4532 N N . SER A 1 556 ? -7.790 4.931 39.435 1.00 89.00 556 SER A N 1
ATOM 4533 C CA . SER A 1 556 ? -7.105 5.850 40.355 1.00 89.00 556 SER A CA 1
ATOM 4534 C C . SER A 1 556 ? -6.990 5.269 41.770 1.00 89.00 556 SER A C 1
ATOM 4536 O O . SER A 1 556 ? -5.907 5.276 42.361 1.00 89.00 556 SER A O 1
ATOM 4538 N N . MET A 1 557 ? -8.076 4.677 42.276 1.00 88.75 557 MET A N 1
ATOM 4539 C CA . MET A 1 557 ? -8.105 3.991 43.566 1.00 88.75 557 MET A CA 1
ATOM 4540 C C . MET A 1 557 ? -7.132 2.806 43.595 1.00 88.75 557 MET A C 1
ATOM 4542 O O . MET A 1 557 ? -6.331 2.692 44.521 1.00 88.75 557 MET A O 1
ATOM 4546 N N . VAL A 1 558 ? -7.150 1.936 42.582 1.00 88.75 558 VAL A N 1
ATOM 4547 C CA . VAL A 1 558 ? -6.254 0.771 42.527 1.00 88.75 558 VAL A CA 1
ATOM 4548 C C . VAL A 1 558 ? -4.794 1.206 42.413 1.00 88.75 558 VAL A C 1
ATOM 4550 O O . VAL A 1 558 ? -3.956 0.655 43.123 1.00 88.75 558 VAL A O 1
ATOM 4553 N N . LYS A 1 559 ? -4.484 2.255 41.638 1.00 89.06 559 LYS A N 1
ATOM 4554 C CA . LYS A 1 559 ? -3.147 2.877 41.600 1.00 89.06 559 LYS A CA 1
ATOM 4555 C C . LYS A 1 559 ? -2.707 3.398 42.975 1.00 89.06 559 LYS A C 1
ATOM 4557 O O . LYS A 1 559 ? -1.534 3.287 43.324 1.00 89.06 559 LYS A O 1
ATOM 4562 N N . ALA A 1 560 ? -3.617 3.953 43.776 1.00 87.69 560 ALA A N 1
ATOM 4563 C CA . ALA A 1 560 ? -3.306 4.378 45.141 1.00 87.69 560 ALA A CA 1
ATOM 4564 C C . ALA A 1 560 ? -3.027 3.180 46.072 1.00 87.69 560 ALA A C 1
ATOM 4566 O O . ALA A 1 560 ? -2.078 3.218 46.854 1.00 87.69 560 ALA A O 1
ATOM 4567 N N . VAL A 1 561 ? -3.798 2.093 45.953 1.00 87.69 561 VAL A N 1
ATOM 4568 C CA . VAL A 1 561 ? -3.599 0.856 46.734 1.00 87.69 561 VAL A CA 1
ATOM 4569 C C . VAL A 1 561 ? -2.297 0.142 46.357 1.00 87.69 561 VAL A C 1
ATOM 4571 O O . VAL A 1 561 ? -1.616 -0.407 47.226 1.00 87.69 561 VAL A O 1
ATOM 4574 N N . THR A 1 562 ? -1.915 0.142 45.078 1.00 85.88 562 THR A N 1
ATOM 4575 C CA . THR A 1 562 ? -0.662 -0.485 44.635 1.00 85.88 562 THR A CA 1
ATOM 4576 C C . THR A 1 562 ? 0.564 0.291 45.110 1.00 85.88 562 THR A C 1
ATOM 4578 O O . THR A 1 562 ? 1.520 -0.355 45.549 1.00 85.88 562 THR A O 1
ATOM 4581 N N . ARG A 1 563 ? 0.509 1.634 45.115 1.00 86.25 563 ARG A N 1
ATOM 4582 C CA . ARG A 1 563 ? 1.566 2.533 45.628 1.00 86.25 563 ARG A CA 1
ATOM 4583 C C . ARG A 1 563 ? 1.791 2.440 47.140 1.00 86.25 563 ARG A C 1
ATOM 4585 O O . ARG A 1 563 ? 2.893 2.733 47.595 1.00 86.25 563 ARG A O 1
ATOM 4592 N N . GLU A 1 564 ? 0.784 2.039 47.915 1.00 85.69 564 GLU A N 1
ATOM 4593 C CA . GLU A 1 564 ? 0.918 1.861 49.366 1.00 85.69 564 GLU A CA 1
ATOM 4594 C C . GLU A 1 564 ? 2.002 0.816 49.691 1.00 85.69 564 GLU A C 1
ATOM 4596 O O . GLU A 1 564 ? 1.985 -0.311 49.177 1.00 85.69 564 GLU A O 1
ATOM 4601 N N . SER A 1 565 ? 2.939 1.167 50.574 1.00 76.62 565 SER A N 1
ATOM 4602 C CA . SER A 1 565 ? 3.980 0.254 51.045 1.00 76.62 565 SER A CA 1
ATOM 4603 C C . SER A 1 565 ? 3.467 -0.603 52.210 1.00 76.62 565 SER A C 1
ATOM 4605 O O . SER A 1 565 ? 2.875 -0.117 53.182 1.00 76.62 565 SER A O 1
ATOM 4607 N N . GLY A 1 566 ? 3.682 -1.917 52.115 1.00 79.62 566 GLY A N 1
ATOM 4608 C CA . GLY A 1 566 ? 3.361 -2.868 53.179 1.00 79.62 566 GLY A CA 1
ATOM 4609 C C . GLY A 1 566 ? 2.761 -4.187 52.698 1.00 79.62 566 GLY A C 1
ATOM 4610 O O . GLY A 1 566 ? 2.565 -4.428 51.506 1.00 79.62 566 GLY A O 1
ATOM 4611 N N . ASN A 1 567 ? 2.463 -5.050 53.671 1.00 83.94 567 ASN A N 1
ATOM 4612 C CA . ASN A 1 567 ? 1.919 -6.386 53.443 1.00 83.94 567 ASN A CA 1
ATOM 4613 C C . ASN A 1 567 ? 0.486 -6.340 52.889 1.00 83.94 567 ASN A C 1
ATOM 4615 O O . ASN A 1 567 ? -0.267 -5.399 53.137 1.00 83.94 567 ASN A O 1
ATOM 4619 N N . ARG A 1 568 ? 0.062 -7.421 52.219 1.00 85.62 568 ARG A N 1
ATOM 4620 C CA . ARG A 1 568 ? -1.273 -7.552 51.598 1.00 85.62 568 ARG A CA 1
ATOM 4621 C C . ARG A 1 568 ? -2.436 -7.155 52.520 1.00 85.62 568 ARG A C 1
ATOM 4623 O O . ARG A 1 568 ? -3.394 -6.562 52.044 1.00 85.62 568 ARG A O 1
ATOM 4630 N N . LYS A 1 569 ? -2.355 -7.446 53.826 1.00 87.31 569 LYS A N 1
ATOM 4631 C CA . LYS A 1 569 ? -3.381 -7.048 54.813 1.00 87.31 569 LYS A CA 1
ATOM 4632 C C . LYS A 1 569 ? -3.557 -5.524 54.884 1.00 87.31 569 LYS A C 1
ATOM 4634 O O . LYS A 1 569 ? -4.672 -5.049 54.715 1.00 87.31 569 LYS A O 1
ATOM 4639 N N . LYS A 1 570 ? -2.454 -4.778 55.000 1.00 88.38 570 LYS A N 1
ATOM 4640 C CA . LYS A 1 570 ? -2.449 -3.307 55.023 1.00 88.38 570 LYS A CA 1
ATOM 4641 C C . LYS A 1 570 ? -3.003 -2.721 53.718 1.00 88.38 570 LYS A C 1
ATOM 4643 O O . LYS A 1 570 ? -3.770 -1.766 53.737 1.00 88.38 570 LYS A O 1
ATOM 4648 N N . LYS A 1 571 ? -2.685 -3.343 52.574 1.00 88.38 571 LYS A N 1
ATOM 4649 C CA . LYS A 1 571 ? -3.254 -2.951 51.271 1.00 88.38 571 LYS A CA 1
ATOM 4650 C C . LYS A 1 571 ? -4.765 -3.206 51.177 1.00 88.38 571 LYS A C 1
ATOM 4652 O O . LYS A 1 571 ? -5.475 -2.392 50.599 1.00 88.38 571 LYS A O 1
ATOM 4657 N N . ILE A 1 572 ? -5.271 -4.295 51.766 1.00 89.25 572 ILE A N 1
ATOM 4658 C CA . ILE A 1 572 ? -6.719 -4.576 51.847 1.00 89.25 572 ILE A CA 1
ATOM 4659 C C . ILE A 1 572 ? -7.424 -3.555 52.749 1.00 89.25 572 ILE A C 1
ATOM 4661 O O . ILE A 1 572 ? -8.487 -3.062 52.385 1.00 89.25 572 ILE A O 1
ATOM 4665 N N . GLU A 1 573 ? -6.843 -3.213 53.900 1.00 89.56 573 GLU A N 1
ATOM 4666 C CA . GLU A 1 573 ? -7.377 -2.168 54.787 1.00 89.56 573 GLU A CA 1
ATOM 4667 C C . GLU A 1 573 ? -7.437 -0.816 54.072 1.00 89.56 573 GLU A C 1
ATOM 4669 O O . GLU A 1 573 ? -8.474 -0.157 54.094 1.00 89.56 573 GLU A O 1
ATOM 4674 N N . ARG A 1 574 ? -6.374 -0.449 53.342 1.00 87.81 574 ARG A N 1
ATOM 4675 C CA . ARG A 1 574 ? -6.347 0.768 52.523 1.00 87.81 574 ARG A CA 1
ATOM 4676 C C . ARG A 1 574 ? -7.402 0.751 51.416 1.00 87.81 574 ARG A C 1
ATOM 4678 O O . ARG A 1 574 ? -8.075 1.758 51.230 1.00 87.81 574 ARG A O 1
ATOM 4685 N N . LEU A 1 575 ? -7.577 -0.372 50.713 1.00 88.62 575 LEU A N 1
ATOM 4686 C CA . LEU A 1 575 ? -8.628 -0.541 49.702 1.00 88.62 575 LEU A CA 1
ATOM 4687 C C . LEU A 1 575 ? -10.020 -0.309 50.304 1.00 88.62 575 LEU A C 1
ATOM 4689 O O . LEU A 1 575 ? -10.817 0.432 49.739 1.00 88.62 575 LEU A O 1
ATOM 4693 N N . ARG A 1 576 ? -10.305 -0.914 51.462 1.00 89.88 576 ARG A N 1
ATOM 4694 C CA . ARG A 1 576 ? -11.596 -0.757 52.146 1.00 89.88 576 ARG A CA 1
ATOM 4695 C C . ARG A 1 576 ? -11.824 0.669 52.638 1.00 89.88 576 ARG A C 1
ATOM 4697 O O . ARG A 1 576 ? -12.923 1.181 52.467 1.00 89.88 576 ARG A O 1
ATOM 4704 N N . ALA A 1 577 ? -10.788 1.313 53.177 1.00 87.62 577 ALA A N 1
ATOM 4705 C CA . ALA A 1 577 ? -10.849 2.711 53.589 1.00 87.62 577 ALA A CA 1
ATOM 4706 C C . ALA A 1 577 ? -11.150 3.637 52.399 1.00 87.62 577 ALA A C 1
ATOM 4708 O O . ALA A 1 577 ? -12.031 4.481 52.492 1.00 87.62 577 ALA A O 1
ATOM 4709 N N . LEU A 1 578 ? -10.483 3.438 51.256 1.00 86.25 578 LEU A N 1
ATOM 4710 C CA . LEU A 1 578 ? -10.728 4.232 50.046 1.00 86.25 578 LEU A CA 1
ATOM 4711 C C . LEU A 1 578 ? -12.128 4.005 49.460 1.00 86.25 578 LEU A C 1
ATOM 4713 O O . LEU A 1 578 ? -12.726 4.947 48.959 1.00 86.25 578 LEU A O 1
ATOM 4717 N N . LEU A 1 579 ? -12.671 2.787 49.542 1.00 84.62 579 LEU A N 1
ATOM 4718 C CA . LEU A 1 579 ? -14.046 2.506 49.112 1.00 84.62 579 LEU A CA 1
ATOM 4719 C C . LEU A 1 579 ? -15.108 3.159 50.014 1.00 84.62 579 LEU A C 1
ATOM 4721 O O . LEU A 1 579 ? -16.231 3.371 49.561 1.00 84.62 579 LEU A O 1
ATOM 4725 N N . GLN A 1 580 ? -14.776 3.440 51.277 1.00 83.38 580 GLN A N 1
ATOM 4726 C CA . GLN A 1 580 ? -15.663 4.109 52.233 1.00 83.38 580 GLN A CA 1
ATOM 4727 C C . GLN A 1 580 ? -15.556 5.632 52.196 1.00 83.38 580 GLN A C 1
ATOM 4729 O O . GLN A 1 580 ? -16.484 6.286 52.657 1.00 83.38 580 GLN A O 1
ATOM 4734 N N . ASP A 1 581 ? -14.455 6.178 51.678 1.00 80.38 581 ASP A N 1
ATOM 4735 C CA . ASP A 1 581 ? -14.157 7.608 51.667 1.00 80.38 581 ASP A CA 1
ATOM 4736 C C . ASP A 1 581 ? -14.635 8.269 50.355 1.00 80.38 581 ASP A C 1
ATOM 4738 O O . ASP A 1 581 ? -13.969 8.145 49.313 1.00 80.38 581 ASP A O 1
ATOM 4742 N N . PRO A 1 582 ? -15.780 8.983 50.367 1.00 72.69 582 PRO A N 1
ATOM 4743 C CA . PRO A 1 582 ? -16.343 9.590 49.166 1.00 72.69 582 PRO A CA 1
ATOM 4744 C C . PRO A 1 582 ? -15.581 10.853 48.742 1.00 72.69 582 PRO A C 1
ATOM 4746 O O . PRO A 1 582 ? -15.654 11.234 47.573 1.00 72.69 582 PRO A O 1
ATOM 4749 N N . GLU A 1 583 ? -14.839 11.501 49.649 1.00 66.06 583 GLU A N 1
ATOM 4750 C CA . GLU A 1 583 ? -14.089 12.728 49.345 1.00 66.06 583 GLU A CA 1
ATOM 4751 C C . GLU A 1 583 ? -12.868 12.424 48.478 1.00 66.06 583 GLU A C 1
ATOM 4753 O O . GLU A 1 583 ? -12.594 13.116 47.493 1.00 66.06 583 GLU A O 1
ATOM 4758 N N . VAL A 1 584 ? -12.158 11.340 48.796 1.00 64.56 584 VAL A N 1
ATOM 4759 C CA . VAL A 1 584 ? -10.956 10.930 48.058 1.00 64.56 584 VAL A CA 1
ATOM 4760 C C . VAL A 1 584 ? -11.310 10.348 46.689 1.00 64.56 584 VAL A C 1
ATOM 4762 O O . VAL A 1 584 ? -10.599 10.568 45.704 1.00 64.56 584 VAL A O 1
ATOM 4765 N N . THR A 1 585 ? -12.416 9.614 46.603 1.00 60.84 585 THR A N 1
ATOM 4766 C CA . THR A 1 585 ? -12.827 8.914 45.380 1.00 60.84 585 THR A CA 1
ATOM 4767 C C . THR A 1 585 ? -13.765 9.724 44.485 1.00 60.84 585 THR A C 1
ATOM 4769 O O . THR A 1 585 ? -13.931 9.377 43.313 1.00 60.84 585 THR A O 1
ATOM 4772 N N . LYS A 1 586 ? -14.333 10.830 44.995 1.00 69.12 586 LYS A N 1
ATOM 4773 C CA . LYS A 1 586 ? -15.311 11.712 44.324 1.00 69.12 586 LYS A CA 1
ATOM 4774 C C . LYS A 1 586 ? -16.602 11.011 43.873 1.00 69.12 586 LYS A C 1
ATOM 4776 O O . LYS A 1 586 ? -17.418 11.625 43.190 1.00 69.12 586 LYS A O 1
ATOM 4781 N N . ILE A 1 587 ? -16.779 9.737 44.221 1.00 73.50 587 ILE A N 1
ATOM 4782 C CA . ILE A 1 587 ? -17.953 8.907 43.944 1.00 73.50 587 ILE A CA 1
ATOM 4783 C C . ILE A 1 587 ? -18.211 8.079 45.197 1.00 73.50 587 ILE A C 1
ATOM 4785 O O . ILE A 1 587 ? -17.297 7.468 45.742 1.00 73.50 587 ILE A O 1
ATOM 4789 N N . ASN A 1 588 ? -19.466 8.002 45.632 1.00 80.00 588 ASN A N 1
ATOM 4790 C CA . ASN A 1 588 ? -19.837 7.075 46.688 1.00 80.00 588 ASN A CA 1
ATOM 4791 C C . ASN A 1 588 ? -19.890 5.642 46.130 1.00 80.00 588 ASN A C 1
ATOM 4793 O O . ASN A 1 588 ? -20.898 5.218 45.572 1.00 80.00 588 ASN A O 1
ATOM 4797 N N . PHE A 1 589 ? -18.804 4.881 46.278 1.00 81.38 589 PHE A N 1
ATOM 4798 C CA . PHE A 1 589 ? -18.751 3.485 45.832 1.00 81.38 589 PHE A CA 1
ATOM 4799 C C . PHE A 1 589 ? -19.665 2.548 46.633 1.00 81.38 589 PHE A C 1
ATOM 4801 O O . PHE A 1 589 ? -19.983 1.461 46.148 1.00 81.38 589 PHE A O 1
ATOM 4808 N N . ALA A 1 590 ? -20.103 2.936 47.834 1.00 75.38 590 ALA A N 1
ATOM 4809 C CA . ALA A 1 590 ? -20.998 2.122 48.653 1.00 75.38 590 ALA A CA 1
ATOM 4810 C C . ALA A 1 590 ? -22.451 2.159 48.149 1.00 75.38 590 ALA A C 1
ATOM 4812 O O . ALA A 1 590 ? -23.164 1.164 48.293 1.00 75.38 590 ALA A O 1
ATOM 4813 N N . SER A 1 591 ? -22.874 3.283 47.561 1.00 80.44 591 SER A N 1
ATOM 4814 C CA . SER A 1 591 ? -24.207 3.465 46.984 1.00 80.44 591 SER A CA 1
ATOM 4815 C C . SER A 1 591 ? -24.184 4.549 45.907 1.00 80.44 591 SER A C 1
ATOM 4817 O O . SER A 1 591 ? -23.853 5.699 46.194 1.00 80.44 591 SER A O 1
ATOM 4819 N N . PHE A 1 592 ? -24.589 4.198 44.691 1.00 85.50 592 PHE A N 1
ATOM 4820 C CA . PHE A 1 592 ? -24.698 5.096 43.544 1.00 85.50 592 PHE A CA 1
ATOM 4821 C C . PHE A 1 592 ? -25.902 4.715 42.667 1.00 85.50 592 PHE A C 1
ATOM 4823 O O . PHE A 1 592 ? -26.429 3.610 42.777 1.00 85.50 592 PHE A O 1
ATOM 4830 N N . ASP A 1 593 ? -26.343 5.635 41.805 1.00 84.69 593 ASP A N 1
ATOM 4831 C CA . ASP A 1 593 ? -27.464 5.393 40.885 1.00 84.69 593 ASP A CA 1
ATOM 4832 C C . ASP A 1 593 ? -27.182 4.207 39.959 1.00 84.69 593 ASP A C 1
ATOM 4834 O O . ASP A 1 593 ? -26.052 4.054 39.496 1.00 84.69 593 ASP A O 1
ATOM 4838 N N . ASP A 1 594 ? -28.212 3.444 39.590 1.00 88.44 594 ASP A N 1
ATOM 4839 C CA . ASP A 1 594 ? -28.074 2.275 38.716 1.00 88.44 594 ASP A CA 1
ATOM 4840 C C . ASP A 1 594 ? -27.163 2.550 37.503 1.00 88.44 594 ASP A C 1
ATOM 4842 O O . ASP A 1 594 ? -27.358 3.502 36.729 1.00 88.44 594 ASP A O 1
ATOM 4846 N N . LEU A 1 595 ? -26.138 1.710 37.359 1.00 90.12 595 LEU A N 1
ATOM 4847 C CA . LEU A 1 595 ? -25.147 1.781 36.292 1.00 90.12 595 LEU A CA 1
ATOM 4848 C C . LEU A 1 595 ? -24.947 0.380 35.695 1.00 90.12 595 LEU A C 1
ATOM 4850 O O . LEU A 1 595 ? -24.623 -0.544 36.442 1.00 90.12 595 LEU A O 1
ATOM 4854 N N . PRO A 1 596 ? -25.125 0.182 34.378 1.00 91.56 596 PRO A N 1
ATOM 4855 C CA . PRO A 1 596 ? -24.768 -1.081 33.739 1.00 91.56 596 PRO A CA 1
ATOM 4856 C C . PRO A 1 596 ? -23.254 -1.298 33.797 1.00 91.56 596 PRO A C 1
ATOM 4858 O O . PRO A 1 596 ? -22.480 -0.350 33.629 1.00 91.56 596 PRO A O 1
ATOM 4861 N N . LEU A 1 597 ? -22.817 -2.535 34.026 1.00 88.88 597 LEU A N 1
ATOM 4862 C CA . LEU A 1 597 ? -21.394 -2.862 34.051 1.00 88.88 597 LEU A CA 1
ATOM 4863 C C . LEU A 1 597 ? -20.798 -2.847 32.632 1.00 88.88 597 LEU A C 1
ATOM 4865 O O . LEU A 1 597 ? -21.404 -3.394 31.715 1.00 88.88 597 LEU A O 1
ATOM 4869 N N . PRO A 1 598 ? -19.575 -2.313 32.442 1.00 90.19 598 PRO A N 1
ATOM 4870 C CA . PRO A 1 598 ? -18.869 -2.403 31.161 1.00 90.19 598 PRO A CA 1
ATOM 4871 C C . PRO A 1 598 ? -18.670 -3.833 30.646 1.00 90.19 598 PRO A C 1
ATOM 4873 O O . PRO A 1 598 ? -18.715 -4.058 29.442 1.00 90.19 598 PRO A O 1
ATOM 4876 N N . LEU A 1 599 ? -18.441 -4.789 31.556 1.00 88.69 599 LEU A N 1
ATOM 4877 C CA . LEU A 1 599 ? -18.200 -6.198 31.227 1.00 88.69 599 LEU A CA 1
ATOM 4878 C C . LEU A 1 599 ? -19.478 -6.922 30.777 1.00 88.69 599 LEU A C 1
ATOM 4880 O O . LEU A 1 599 ? -19.419 -7.754 29.877 1.00 88.69 599 LEU A O 1
ATOM 4884 N N . ASP A 1 600 ? -20.605 -6.600 31.415 1.00 88.94 600 ASP A N 1
ATOM 4885 C CA . ASP A 1 600 ? -21.922 -7.168 31.133 1.00 88.94 600 ASP A CA 1
ATOM 4886 C C . ASP A 1 600 ? -22.989 -6.059 31.229 1.00 88.94 600 ASP A C 1
ATOM 4888 O O . ASP A 1 600 ? -23.439 -5.715 32.331 1.00 88.94 600 ASP A O 1
ATOM 4892 N N . PRO A 1 601 ? -23.397 -5.481 30.085 1.00 88.69 601 PRO A N 1
ATOM 4893 C CA . PRO A 1 601 ? -24.363 -4.386 30.036 1.00 88.69 601 PRO A CA 1
ATOM 4894 C C . PRO A 1 601 ? -25.755 -4.747 30.558 1.00 88.69 601 PRO A C 1
ATOM 4896 O O . PRO A 1 601 ? -26.528 -3.843 30.887 1.00 88.69 601 PRO A O 1
ATOM 4899 N N . ASN A 1 602 ? -26.089 -6.039 30.638 1.00 89.56 602 ASN A N 1
ATOM 4900 C CA . ASN A 1 602 ? -27.382 -6.497 31.144 1.00 89.56 602 ASN A CA 1
ATOM 4901 C C . ASN A 1 602 ? -27.459 -6.408 32.674 1.00 89.56 602 ASN A C 1
ATOM 4903 O O . ASN A 1 602 ? -28.549 -6.303 33.242 1.00 89.56 602 ASN A O 1
ATOM 4907 N N . VAL A 1 603 ? -26.309 -6.397 33.353 1.00 90.81 603 VAL A N 1
ATOM 4908 C CA . VAL A 1 603 ? -26.226 -6.328 34.812 1.00 90.81 603 VAL A CA 1
ATOM 4909 C C . VAL A 1 603 ? -26.063 -4.877 35.257 1.00 90.81 603 VAL A C 1
ATOM 4911 O O . VAL A 1 603 ? -25.019 -4.250 35.066 1.00 90.81 603 VAL A O 1
ATOM 4914 N N . LYS A 1 604 ? -27.099 -4.345 35.913 1.00 91.75 604 LYS A N 1
ATOM 4915 C CA . LYS A 1 604 ? -27.068 -3.027 36.563 1.00 91.75 604 LYS A CA 1
ATOM 4916 C C . LYS A 1 604 ? -26.638 -3.151 38.017 1.00 91.75 604 LYS A C 1
ATOM 4918 O O . LYS A 1 604 ? -27.169 -3.981 38.759 1.00 91.75 604 LYS A O 1
ATOM 4923 N N . VAL A 1 605 ? -25.691 -2.311 38.417 1.00 91.69 605 VAL A N 1
ATOM 4924 C CA . VAL A 1 605 ? -25.140 -2.252 39.772 1.00 91.69 605 VAL A CA 1
ATOM 4925 C C . VAL A 1 605 ? -25.415 -0.901 40.419 1.00 91.69 605 VAL A C 1
ATOM 4927 O O . VAL A 1 605 ? -25.455 0.120 39.733 1.00 91.69 605 VAL A O 1
ATOM 4930 N N . ASN A 1 606 ? -25.582 -0.906 41.741 1.00 90.44 606 ASN A N 1
ATOM 4931 C CA . ASN A 1 606 ? -25.874 0.287 42.543 1.00 90.44 606 ASN A CA 1
ATOM 4932 C C . ASN A 1 606 ? -24.916 0.477 43.734 1.00 90.44 606 ASN A C 1
ATOM 4934 O O . ASN A 1 606 ? -25.082 1.401 44.525 1.00 90.44 606 ASN A O 1
ATOM 4938 N N . GLY A 1 607 ? -23.909 -0.386 43.897 1.00 89.19 607 GLY A N 1
ATOM 4939 C CA . GLY A 1 607 ? -22.947 -0.273 44.993 1.00 89.19 607 GLY A CA 1
ATOM 4940 C C . GLY A 1 607 ? -21.912 -1.395 45.030 1.00 89.19 607 GLY A C 1
ATOM 4941 O O . GLY A 1 607 ? -22.084 -2.446 44.411 1.00 89.19 607 GLY A O 1
ATOM 4942 N N . ILE A 1 608 ? -20.837 -1.186 45.792 1.00 89.38 608 ILE A N 1
ATOM 4943 C CA . ILE A 1 608 ? -19.784 -2.170 46.077 1.00 89.38 608 ILE A CA 1
ATOM 4944 C C . ILE A 1 608 ? -19.868 -2.606 47.546 1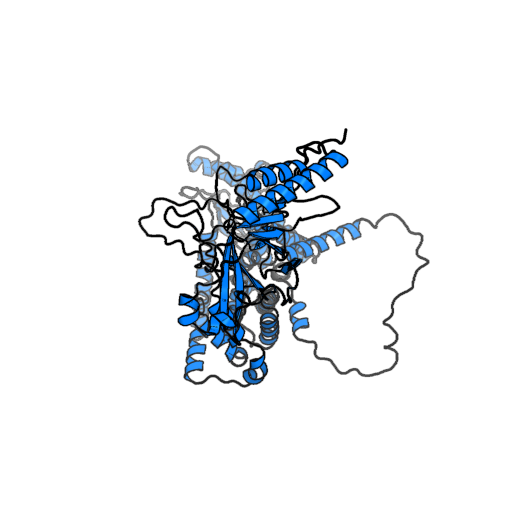.00 89.38 608 ILE A C 1
ATOM 4946 O O . ILE A 1 608 ? -19.873 -1.788 48.466 1.00 89.38 608 ILE A O 1
ATOM 4950 N N . CYS A 1 609 ? -19.868 -3.917 47.788 1.00 89.38 609 CYS A N 1
ATOM 4951 C CA . CYS A 1 609 ? -19.764 -4.510 49.120 1.00 89.38 609 CYS A CA 1
ATOM 4952 C C . CYS A 1 609 ? -18.331 -4.383 49.659 1.00 89.38 609 CYS A C 1
ATOM 4954 O O . CYS A 1 609 ? -17.488 -5.255 49.425 1.00 89.38 609 CYS A O 1
ATOM 4956 N N . VAL A 1 610 ? -18.059 -3.323 50.424 1.00 86.88 610 VAL A N 1
ATOM 4957 C CA . VAL A 1 610 ? -16.719 -3.033 50.971 1.00 86.88 610 VAL A CA 1
ATOM 4958 C C . VAL A 1 610 ? -16.163 -4.179 51.823 1.00 86.88 610 VAL A C 1
ATOM 4960 O O . VAL A 1 610 ? -14.990 -4.530 51.712 1.00 86.88 610 VAL A O 1
ATOM 4963 N N . GLU A 1 611 ? -16.998 -4.824 52.637 1.00 87.81 611 GLU A N 1
ATOM 4964 C CA . GLU A 1 611 ? -16.572 -5.930 53.505 1.00 87.81 611 GLU A CA 1
ATOM 4965 C C . GLU A 1 611 ? -16.034 -7.128 52.707 1.00 87.81 611 GLU A C 1
ATOM 4967 O O . GLU A 1 611 ? -15.064 -7.777 53.110 1.00 87.81 611 GLU A O 1
ATOM 4972 N N . LYS A 1 612 ? -16.614 -7.380 51.528 1.00 89.19 612 LYS A N 1
ATOM 4973 C CA . LYS A 1 612 ? -16.236 -8.482 50.632 1.00 89.19 612 LYS A CA 1
ATOM 4974 C C . LYS A 1 612 ? -15.086 -8.114 49.683 1.00 89.19 612 LYS A C 1
ATOM 4976 O O . LYS A 1 612 ? -14.495 -9.009 49.075 1.00 89.19 612 LYS A O 1
ATOM 4981 N N . ALA A 1 613 ? -14.715 -6.832 49.595 1.00 90.00 613 ALA A N 1
ATOM 4982 C CA . ALA A 1 613 ? -13.595 -6.371 48.780 1.00 90.00 613 ALA A CA 1
ATOM 4983 C C . ALA A 1 613 ? -12.257 -6.895 49.332 1.00 90.00 613 ALA A C 1
ATOM 4985 O O . ALA A 1 613 ? -11.928 -6.708 50.509 1.00 90.00 613 ALA A O 1
ATOM 4986 N N . THR A 1 614 ? -11.483 -7.577 48.482 1.00 92.94 614 THR A N 1
ATOM 4987 C CA . THR A 1 614 ? -10.212 -8.221 48.861 1.00 92.94 614 THR A CA 1
ATOM 4988 C C . THR A 1 614 ? -9.189 -8.201 47.722 1.00 92.94 614 THR A C 1
ATOM 4990 O O . THR A 1 614 ? -9.539 -8.011 46.562 1.00 92.94 614 THR A O 1
ATOM 4993 N N . LEU A 1 615 ? -7.908 -8.417 48.049 1.00 90.44 615 LEU A N 1
ATOM 4994 C CA . LEU A 1 615 ? -6.815 -8.561 47.077 1.00 90.44 615 LEU A CA 1
ATOM 4995 C C . LEU A 1 615 ? -6.414 -10.035 46.937 1.00 90.44 615 LEU A C 1
ATOM 4997 O O . LEU A 1 615 ? -6.142 -10.711 47.945 1.00 90.44 615 LEU A O 1
ATOM 5001 N N . LEU A 1 616 ? -6.350 -10.529 45.699 1.00 89.50 616 LEU A N 1
ATOM 5002 C CA . LEU A 1 616 ? -5.959 -11.907 45.396 1.00 89.50 616 LEU A CA 1
ATOM 5003 C C . LEU A 1 616 ? -4.453 -12.130 45.601 1.00 89.50 616 LEU A C 1
ATOM 5005 O O . LEU A 1 616 ? -3.642 -11.206 45.538 1.00 89.50 616 LEU A O 1
ATOM 5009 N N . LYS A 1 617 ? -4.074 -13.383 45.883 1.00 84.12 617 LYS A N 1
ATOM 5010 C CA . LYS A 1 617 ? -2.675 -13.797 46.075 1.00 84.12 617 LYS A CA 1
ATOM 5011 C C . LYS A 1 617 ? -2.009 -14.010 44.705 1.00 84.12 617 LYS A C 1
ATOM 5013 O O . LYS A 1 617 ? -1.892 -15.140 44.255 1.00 84.12 617 LYS A O 1
ATOM 5018 N N . SER A 1 618 ? -1.631 -12.926 44.032 1.00 82.88 618 SER A N 1
ATOM 5019 C CA . SER A 1 618 ? -0.903 -12.945 42.752 1.00 82.88 618 SER A CA 1
ATOM 5020 C C . SER A 1 618 ? 0.115 -11.797 42.702 1.00 82.88 618 SER A C 1
ATOM 5022 O O . SER A 1 618 ? 0.010 -10.869 43.505 1.00 82.88 618 SER A O 1
ATOM 5024 N N . ALA A 1 619 ? 1.083 -11.850 41.780 1.00 78.56 619 ALA A N 1
ATOM 5025 C CA . ALA A 1 619 ? 2.156 -10.859 41.637 1.00 78.56 619 ALA A CA 1
ATOM 5026 C C . ALA A 1 619 ? 1.620 -9.429 41.437 1.00 78.56 619 ALA A C 1
ATOM 5028 O O . ALA A 1 619 ? 2.068 -8.504 42.110 1.00 78.56 619 ALA A O 1
ATOM 5029 N N . LEU A 1 620 ? 0.594 -9.268 40.594 1.00 82.12 620 LEU A N 1
ATOM 5030 C CA . LEU A 1 620 ? -0.070 -7.980 40.341 1.00 82.12 620 LEU A CA 1
ATOM 5031 C C . LEU A 1 620 ? -1.219 -7.673 41.322 1.00 82.12 620 LEU A C 1
ATOM 5033 O O . LEU A 1 620 ? -1.876 -6.646 41.193 1.00 82.12 620 LEU A O 1
ATOM 5037 N N . MET A 1 621 ? -1.465 -8.551 42.306 1.00 84.44 621 MET A N 1
ATOM 5038 C CA . MET A 1 621 ? -2.498 -8.422 43.349 1.00 84.44 621 MET A CA 1
ATOM 5039 C C . MET A 1 621 ? -3.840 -7.840 42.855 1.00 84.44 621 MET A C 1
ATOM 5041 O O . MET A 1 621 ? -4.258 -6.781 43.326 1.00 84.44 621 MET A O 1
ATOM 5045 N N . PRO A 1 622 ? -4.547 -8.516 41.934 1.00 89.88 622 PRO A N 1
ATOM 5046 C CA . PRO A 1 622 ? -5.795 -7.988 41.409 1.00 89.88 622 PRO A CA 1
ATOM 5047 C C . PRO A 1 622 ? -6.891 -7.908 42.475 1.00 89.88 622 PRO A C 1
ATOM 5049 O O . PRO A 1 622 ? -6.957 -8.722 43.409 1.00 89.88 622 PRO A O 1
ATOM 5052 N N . CYS A 1 623 ? -7.757 -6.909 42.327 1.00 91.44 623 CYS A N 1
ATOM 5053 C CA . CYS A 1 623 ? -8.840 -6.611 43.252 1.00 91.44 623 CYS A CA 1
ATOM 5054 C C . CYS A 1 623 ? -10.045 -7.499 42.952 1.00 91.44 623 CYS A C 1
ATOM 5056 O O . CYS A 1 623 ? -10.589 -7.474 41.852 1.00 91.44 623 CYS A O 1
ATOM 5058 N N . ARG A 1 624 ? -10.515 -8.249 43.944 1.00 93.94 624 ARG A N 1
ATOM 5059 C CA . ARG A 1 624 ? -11.812 -8.920 43.894 1.00 93.94 624 ARG A CA 1
ATOM 5060 C C . ARG A 1 624 ? -12.854 -7.986 44.500 1.00 93.94 624 ARG A C 1
ATOM 5062 O O . ARG A 1 624 ? -12.825 -7.733 45.706 1.00 93.94 624 ARG A O 1
ATOM 5069 N N . LEU A 1 625 ? -13.756 -7.488 43.660 1.00 92.88 625 LEU A N 1
ATOM 5070 C CA . LEU A 1 625 ? -14.862 -6.610 44.039 1.00 92.88 625 LEU A CA 1
ATOM 5071 C C . LEU A 1 625 ? -16.178 -7.387 43.954 1.00 92.88 625 LEU A C 1
ATOM 5073 O O . LEU A 1 625 ? -16.353 -8.242 43.090 1.00 92.88 625 LEU A O 1
ATOM 5077 N N . THR A 1 626 ? -17.089 -7.128 44.887 1.00 93.19 626 THR A N 1
ATOM 5078 C CA . THR A 1 626 ? -18.440 -7.702 44.885 1.00 93.19 626 THR A CA 1
ATOM 5079 C C . THR A 1 626 ? -19.428 -6.558 44.771 1.00 93.19 626 THR A C 1
ATOM 5081 O O . THR A 1 626 ? -19.489 -5.711 45.660 1.00 93.19 626 THR A O 1
ATOM 5084 N N . PHE A 1 627 ? -20.153 -6.518 43.664 1.00 92.31 627 PHE A N 1
ATOM 5085 C CA . PHE A 1 627 ? -21.165 -5.520 43.372 1.00 92.31 627 PHE A CA 1
ATOM 5086 C C . PHE A 1 627 ? -22.535 -5.963 43.871 1.00 92.31 627 PHE A C 1
ATOM 5088 O O . PHE A 1 627 ? -22.861 -7.150 43.830 1.00 92.31 627 PHE A O 1
ATOM 5095 N N . LYS A 1 628 ? -23.340 -4.996 44.303 1.00 91.31 628 LYS A N 1
ATOM 5096 C CA . LYS A 1 628 ? -24.773 -5.164 44.540 1.00 91.31 628 LYS A CA 1
ATOM 5097 C C . LYS A 1 628 ? -25.509 -4.821 43.255 1.00 91.31 628 LYS A C 1
ATOM 5099 O O . LYS A 1 628 ? -25.287 -3.748 42.687 1.00 91.31 628 LYS A O 1
ATOM 5104 N N . THR A 1 629 ? -26.345 -5.735 42.781 1.00 90.94 629 THR A N 1
ATOM 5105 C CA . THR A 1 629 ? -27.185 -5.489 41.609 1.00 90.94 629 THR A CA 1
ATOM 5106 C C . THR A 1 629 ? -28.474 -4.779 42.009 1.00 90.94 629 THR A C 1
ATOM 5108 O O . THR A 1 629 ? -28.927 -4.878 43.153 1.00 90.94 629 THR A O 1
ATOM 5111 N N . SER A 1 630 ? -29.129 -4.122 41.053 1.00 87.25 630 SER A N 1
ATOM 5112 C CA . SER A 1 630 ? -30.454 -3.519 41.267 1.00 87.25 630 SER A CA 1
ATOM 5113 C C . SER A 1 630 ? -31.526 -4.565 41.628 1.00 87.25 630 SER A C 1
ATOM 5115 O O . SER A 1 630 ? -32.533 -4.233 42.242 1.00 87.25 630 SER A O 1
ATOM 5117 N N . THR A 1 631 ? -31.290 -5.844 41.302 1.00 86.19 631 THR A N 1
ATOM 5118 C CA . THR A 1 631 ? -32.154 -6.981 41.680 1.00 86.19 631 THR A CA 1
ATOM 5119 C C . THR A 1 631 ? -31.902 -7.519 43.095 1.00 86.19 631 THR A C 1
ATOM 5121 O O . THR A 1 631 ? -32.591 -8.435 43.533 1.00 86.19 631 THR A O 1
ATOM 5124 N N . GLY A 1 632 ? -30.916 -6.975 43.818 1.00 83.12 632 GLY A N 1
ATOM 5125 C CA . GLY A 1 632 ? -30.536 -7.424 45.162 1.00 83.12 632 GLY A CA 1
ATOM 5126 C C . GLY A 1 632 ? -29.599 -8.638 45.199 1.00 83.12 632 GLY A C 1
ATOM 5127 O O . GLY A 1 632 ? -29.263 -9.109 46.284 1.00 83.12 632 GLY A O 1
ATOM 5128 N N . SER A 1 633 ? -29.151 -9.137 44.043 1.00 89.69 633 SER A N 1
ATOM 5129 C CA . SER A 1 633 ? -28.141 -10.197 43.938 1.00 89.69 633 SER A CA 1
ATOM 5130 C C . SER A 1 633 ? -26.714 -9.641 44.017 1.00 89.69 633 SER A C 1
ATOM 5132 O O . SER A 1 633 ? -26.478 -8.437 43.884 1.00 89.69 633 SER A O 1
ATOM 5134 N N . GLU A 1 634 ? -25.741 -10.524 44.243 1.00 92.19 634 GLU A N 1
ATOM 5135 C CA . GLU A 1 634 ? -24.321 -10.168 44.267 1.00 92.19 634 GLU A CA 1
ATOM 5136 C C . GLU A 1 634 ? -23.637 -10.559 42.956 1.00 92.19 634 GLU A C 1
ATOM 5138 O O . GLU A 1 634 ? -23.779 -11.689 42.494 1.00 92.19 634 GLU A O 1
ATOM 5143 N N . TYR A 1 635 ? -22.845 -9.647 42.389 1.00 92.06 635 TYR A N 1
ATOM 5144 C CA . TYR A 1 635 ? -22.066 -9.883 41.174 1.00 92.06 635 TYR A CA 1
ATOM 5145 C C . TYR A 1 635 ? -20.571 -9.722 41.468 1.00 92.06 635 TYR A C 1
ATOM 5147 O O . TYR A 1 635 ? -20.108 -8.652 41.867 1.00 92.06 635 TYR A O 1
ATOM 5155 N N . VAL A 1 636 ? -19.795 -10.798 41.332 1.00 93.38 636 VAL A N 1
ATOM 5156 C CA . VAL A 1 636 ? -18.371 -10.819 41.702 1.00 93.38 636 VAL A CA 1
ATOM 5157 C C . VAL A 1 636 ? -17.510 -10.564 40.471 1.00 93.38 636 VAL A C 1
ATOM 5159 O O . VAL A 1 636 ? -17.600 -11.286 39.487 1.00 93.38 636 VAL A O 1
ATOM 5162 N N . THR A 1 637 ? -16.607 -9.590 40.559 1.00 92.69 637 THR A N 1
ATOM 5163 C CA . THR A 1 637 ? -15.689 -9.227 39.470 1.00 92.69 637 THR A CA 1
ATOM 5164 C C . THR A 1 637 ? -14.245 -9.204 39.937 1.00 92.69 637 THR A C 1
ATOM 5166 O O . THR A 1 637 ? -13.950 -8.804 41.070 1.00 92.69 637 THR A O 1
ATOM 5169 N N . MET A 1 638 ? -13.334 -9.556 39.035 1.00 92.62 638 MET A N 1
ATOM 5170 C CA . MET A 1 638 ? -11.902 -9.361 39.220 1.00 92.62 638 MET A CA 1
ATOM 5171 C C . MET A 1 638 ? -11.442 -8.141 38.422 1.00 92.62 638 MET A C 1
ATOM 5173 O O . MET A 1 638 ? -11.612 -8.094 37.210 1.00 92.62 638 MET A O 1
ATOM 5177 N N . PHE A 1 639 ? -10.837 -7.173 39.101 1.00 91.38 639 PHE A N 1
ATOM 5178 C CA . PHE A 1 639 ? -10.258 -5.980 38.499 1.00 91.38 639 PHE A CA 1
ATOM 5179 C C . PHE A 1 639 ? -8.730 -6.087 38.524 1.00 91.38 639 PHE A C 1
ATOM 5181 O O . PHE A 1 639 ? -8.115 -6.132 39.595 1.00 91.38 639 PHE A O 1
ATOM 5188 N N . LYS A 1 640 ? -8.119 -6.143 37.339 1.00 90.31 640 LYS A N 1
ATOM 5189 C CA . LYS A 1 640 ? -6.665 -6.187 37.139 1.00 90.31 640 LYS A CA 1
ATOM 5190 C C . LYS A 1 640 ? -6.179 -4.833 36.616 1.00 90.31 640 LYS A C 1
ATOM 5192 O O . LYS A 1 640 ? -6.865 -4.196 35.827 1.00 90.31 640 LYS A O 1
ATOM 5197 N N . HIS A 1 641 ? -4.996 -4.399 37.044 1.00 87.69 641 HIS A N 1
ATOM 5198 C CA . HIS A 1 641 ? -4.343 -3.192 36.535 1.00 87.69 641 HIS A CA 1
ATOM 5199 C C . HIS A 1 641 ? -2.857 -3.474 36.287 1.00 87.69 641 HIS A C 1
ATOM 5201 O O . HIS A 1 641 ? -2.197 -4.019 37.171 1.00 87.69 641 HIS A O 1
ATOM 5207 N N . GLY A 1 642 ? -2.347 -3.083 35.113 1.00 81.50 642 GLY A N 1
ATOM 5208 C CA . GLY A 1 642 ? -0.955 -3.309 34.698 1.00 81.50 642 GLY A CA 1
ATOM 5209 C C . GLY A 1 642 ? -0.695 -4.631 33.960 1.00 81.50 642 GLY A C 1
ATOM 5210 O O . GLY A 1 642 ? 0.462 -4.992 33.800 1.00 81.50 642 GLY A O 1
ATOM 5211 N N . ASP A 1 643 ? -1.750 -5.337 33.544 1.00 84.75 643 ASP A N 1
ATOM 5212 C CA . ASP A 1 643 ? -1.718 -6.584 32.762 1.00 84.75 643 ASP A CA 1
ATOM 5213 C C . ASP A 1 643 ? -2.448 -6.335 31.430 1.00 84.75 643 ASP A C 1
ATOM 5215 O O . ASP A 1 643 ? -3.488 -5.667 31.445 1.00 84.75 643 ASP A O 1
ATOM 5219 N N . ASP A 1 644 ? -1.934 -6.838 30.304 1.00 85.44 644 ASP A N 1
ATOM 5220 C CA . ASP A 1 644 ? -2.610 -6.738 29.001 1.00 85.44 644 ASP A CA 1
ATOM 5221 C C . ASP A 1 644 ? -3.526 -7.948 28.802 1.00 85.44 644 ASP A C 1
ATOM 5223 O O . ASP A 1 644 ? -3.068 -9.069 28.600 1.00 85.44 644 ASP A O 1
ATOM 5227 N N . LEU A 1 645 ? -4.836 -7.711 28.863 1.00 88.38 645 LEU A N 1
ATOM 5228 C CA . LEU A 1 645 ? -5.855 -8.762 28.807 1.00 88.38 645 LEU A CA 1
ATOM 5229 C C . LEU A 1 645 ? -6.398 -9.018 27.397 1.00 88.38 645 LEU A C 1
ATOM 5231 O O . LEU A 1 645 ? -7.347 -9.789 27.248 1.00 88.38 645 LEU A O 1
ATOM 5235 N N . ARG A 1 646 ? -5.830 -8.398 26.352 1.00 86.19 646 ARG A N 1
ATOM 5236 C CA . ARG A 1 646 ? -6.311 -8.577 24.970 1.00 86.19 646 ARG A CA 1
ATOM 5237 C C . ARG A 1 646 ? -6.196 -10.027 24.499 1.00 86.19 646 ARG A C 1
ATOM 5239 O O . ARG A 1 646 ? -7.086 -10.519 23.806 1.00 86.19 646 ARG A O 1
ATOM 5246 N N . GLN A 1 647 ? -5.135 -10.729 24.902 1.00 87.44 647 GLN A N 1
ATOM 5247 C CA . GLN A 1 647 ? -4.947 -12.142 24.569 1.00 87.44 647 GLN A CA 1
ATOM 5248 C C . GLN A 1 647 ? -5.989 -13.029 25.267 1.00 87.44 647 GLN A C 1
ATOM 5250 O O . GLN A 1 647 ? -6.636 -13.835 24.600 1.00 87.44 647 GLN A O 1
ATOM 5255 N N . ASP A 1 648 ? -6.191 -12.862 26.579 1.00 89.94 648 ASP A N 1
ATOM 5256 C CA . ASP A 1 648 ? -7.224 -13.589 27.328 1.00 89.94 648 ASP A CA 1
ATOM 5257 C C . ASP A 1 648 ? -8.620 -13.338 26.743 1.00 89.94 648 ASP A C 1
ATOM 5259 O O . ASP A 1 648 ? -9.399 -14.276 26.570 1.00 89.94 648 ASP A O 1
ATOM 5263 N N . GLN A 1 649 ? -8.926 -12.086 26.388 1.00 88.88 649 GLN A N 1
ATOM 5264 C CA . GLN A 1 649 ? -10.192 -11.710 25.764 1.00 88.88 649 GLN A CA 1
ATOM 5265 C C . GLN A 1 649 ? -10.413 -12.444 24.436 1.00 88.88 649 GLN A C 1
ATOM 5267 O O . GLN A 1 649 ? -11.498 -12.984 24.219 1.00 88.88 649 GLN A O 1
ATOM 5272 N N . LEU A 1 650 ? -9.397 -12.501 23.568 1.00 88.06 650 LEU A N 1
ATOM 5273 C CA . LEU A 1 650 ? -9.485 -13.225 22.299 1.00 88.06 650 LEU A CA 1
ATOM 5274 C C . LEU A 1 650 ? -9.713 -14.726 22.525 1.00 88.06 650 LEU A C 1
ATOM 5276 O O . LEU A 1 650 ? -10.540 -15.328 21.845 1.00 88.06 650 LEU A O 1
ATOM 5280 N N . ILE A 1 651 ? -9.013 -15.328 23.489 1.00 90.25 651 ILE A N 1
ATOM 5281 C CA . ILE A 1 651 ? -9.170 -16.752 23.813 1.00 90.25 651 ILE A CA 1
ATOM 5282 C C . ILE A 1 651 ? -10.593 -17.039 24.302 1.00 90.25 651 ILE A C 1
ATOM 5284 O O . ILE A 1 651 ? -11.225 -17.971 23.811 1.00 90.25 651 ILE A O 1
ATOM 5288 N N . LEU A 1 652 ? -11.121 -16.228 25.222 1.00 88.56 652 LEU A N 1
ATOM 5289 C CA . LEU A 1 652 ? -12.492 -16.381 25.713 1.00 88.56 652 LEU A CA 1
ATOM 5290 C C . LEU A 1 652 ? -13.516 -16.219 24.587 1.00 88.56 652 LEU A C 1
ATOM 5292 O O . LEU A 1 652 ? -14.469 -16.988 24.518 1.00 88.56 652 LEU A O 1
ATOM 5296 N N . GLN A 1 653 ? -13.299 -15.273 23.674 1.00 87.00 653 GLN A N 1
ATOM 5297 C CA . GLN A 1 653 ? -14.164 -15.092 22.512 1.00 87.00 653 GLN A CA 1
ATOM 5298 C C . GLN A 1 653 ? -14.142 -16.316 21.581 1.00 87.00 653 GLN A C 1
ATOM 5300 O O . GLN A 1 653 ? -15.195 -16.737 21.104 1.00 87.00 653 GLN A O 1
ATOM 5305 N N . ILE A 1 654 ? -12.966 -16.911 21.349 1.00 87.94 654 ILE A N 1
ATOM 5306 C CA . ILE A 1 654 ? -12.827 -18.142 20.557 1.00 87.94 654 ILE A CA 1
ATOM 5307 C C . ILE A 1 654 ? -13.570 -19.301 21.227 1.00 87.94 654 ILE A C 1
ATOM 5309 O O . ILE A 1 654 ? -14.273 -20.030 20.535 1.00 87.94 654 ILE A O 1
ATOM 5313 N N . ILE A 1 655 ? -13.458 -19.453 22.550 1.00 89.06 655 ILE A N 1
ATOM 5314 C CA . ILE A 1 655 ? -14.179 -20.493 23.302 1.00 89.06 655 ILE A CA 1
ATOM 5315 C C . ILE A 1 655 ? -15.694 -20.311 23.147 1.00 89.06 655 ILE A C 1
ATOM 5317 O O . ILE A 1 655 ? -16.376 -21.251 22.754 1.00 89.06 655 ILE A O 1
ATOM 5321 N N . THR A 1 656 ? -16.217 -19.096 23.345 1.00 86.44 656 THR A N 1
ATOM 5322 C CA . THR A 1 656 ? -17.649 -18.803 23.152 1.00 86.44 656 THR A CA 1
ATOM 5323 C C . THR A 1 656 ? -18.118 -19.126 21.731 1.00 86.44 656 THR A C 1
ATOM 5325 O O . THR A 1 656 ? -19.218 -19.643 21.531 1.00 86.44 656 THR A O 1
ATOM 5328 N N . LEU A 1 657 ? -17.283 -18.843 20.726 1.00 85.19 657 LEU A N 1
ATOM 5329 C CA . LEU A 1 657 ? -17.582 -19.164 19.333 1.00 85.19 657 LEU A CA 1
ATOM 5330 C C . LEU A 1 657 ? -17.571 -20.681 19.085 1.00 85.19 657 LEU A C 1
ATOM 5332 O O . LEU A 1 657 ? -18.472 -21.185 18.420 1.00 85.19 657 LEU A O 1
ATOM 5336 N N . MET A 1 658 ? -16.604 -21.414 19.644 1.00 86.50 658 MET A N 1
ATOM 5337 C CA . MET A 1 658 ? -16.547 -22.880 19.572 1.00 86.50 658 MET A CA 1
ATOM 5338 C C . MET A 1 658 ? -17.766 -23.535 20.232 1.00 86.50 658 MET A C 1
ATOM 5340 O O . MET A 1 658 ? -18.345 -24.457 19.654 1.00 86.50 658 MET A O 1
ATOM 5344 N N . ASP A 1 659 ? -18.199 -23.032 21.388 1.00 86.88 659 ASP A N 1
ATOM 5345 C CA . ASP A 1 659 ? -19.395 -23.521 22.079 1.00 86.88 659 ASP A CA 1
ATOM 5346 C C . ASP A 1 659 ? -20.656 -23.268 21.242 1.00 86.88 659 ASP A C 1
ATOM 5348 O O . ASP A 1 659 ? -21.491 -24.159 21.089 1.00 86.88 659 ASP A O 1
ATOM 5352 N N . LYS A 1 660 ? -20.787 -22.086 20.622 1.00 83.75 660 LYS A N 1
ATOM 5353 C CA . LYS A 1 660 ? -21.924 -21.783 19.736 1.00 83.75 660 LYS A CA 1
ATOM 5354 C C . LYS A 1 660 ? -21.954 -22.688 18.499 1.00 83.75 660 LYS A C 1
ATOM 5356 O O . LYS A 1 660 ? -23.031 -23.147 18.120 1.00 83.75 660 LYS A O 1
ATOM 5361 N N . VAL A 1 661 ? -20.800 -22.963 17.886 1.00 81.94 661 VAL A N 1
ATOM 5362 C CA . VAL A 1 661 ? -20.687 -23.881 16.735 1.00 81.94 661 VAL A CA 1
ATOM 5363 C C . VAL A 1 661 ? -21.026 -25.320 17.139 1.00 81.94 661 VAL A C 1
ATOM 5365 O O . VAL A 1 661 ? -21.714 -26.023 16.406 1.00 81.94 661 VAL A O 1
ATOM 5368 N N . SER A 1 662 ? -20.601 -25.754 18.325 1.00 76.44 662 SER A N 1
ATOM 5369 C CA . SER A 1 662 ? -20.921 -27.094 18.834 1.00 76.44 662 SER A CA 1
ATOM 5370 C C . SER A 1 662 ? -22.425 -27.244 19.097 1.00 76.44 662 SER A C 1
ATOM 5372 O O . SER A 1 662 ? -23.051 -28.167 18.586 1.00 76.44 662 SER A O 1
ATOM 5374 N N . ASN A 1 663 ? -23.038 -26.263 19.767 1.00 74.31 663 ASN A N 1
ATOM 5375 C CA . ASN A 1 663 ? -24.475 -26.259 20.067 1.00 74.31 663 ASN A CA 1
ATOM 5376 C C . ASN A 1 663 ? -25.375 -26.135 18.822 1.00 74.31 663 ASN A C 1
ATOM 5378 O O . ASN A 1 663 ? -26.546 -26.502 18.868 1.00 74.31 663 ASN A O 1
ATOM 5382 N N . THR A 1 664 ? -24.868 -25.581 17.717 1.00 69.94 664 THR A N 1
ATOM 5383 C CA . THR A 1 664 ? -25.619 -25.515 16.451 1.00 69.94 664 THR A CA 1
ATOM 5384 C C . THR A 1 664 ? -25.579 -26.839 15.693 1.00 69.94 664 THR A C 1
ATOM 5386 O O . THR A 1 664 ? -26.595 -27.224 15.113 1.00 69.94 664 THR A O 1
ATOM 5389 N N . ASN A 1 665 ? -24.464 -27.572 15.758 1.00 61.09 665 ASN A N 1
ATOM 5390 C CA . ASN A 1 665 ? -24.363 -28.919 15.192 1.00 61.09 665 ASN A CA 1
ATOM 5391 C C . ASN A 1 665 ? -25.242 -29.928 15.955 1.00 61.09 665 ASN A C 1
ATOM 5393 O O . ASN A 1 665 ? -25.929 -30.718 15.320 1.00 61.09 665 ASN A O 1
ATOM 5397 N N . ASP A 1 666 ? -25.333 -29.828 17.285 1.00 55.16 666 ASP A N 1
ATOM 5398 C CA . ASP A 1 666 ? -26.181 -30.719 18.101 1.00 55.16 666 ASP A CA 1
ATOM 5399 C C . ASP A 1 666 ? -27.700 -30.517 17.886 1.00 55.16 666 ASP A C 1
ATOM 5401 O O . ASP A 1 666 ? -28.497 -31.368 18.265 1.00 55.16 666 ASP A O 1
ATOM 5405 N N . CYS A 1 667 ? -28.124 -29.400 17.281 1.00 48.25 667 CYS A N 1
ATOM 5406 C CA . CYS A 1 667 ? -29.524 -29.144 16.907 1.00 48.25 667 CYS A CA 1
ATOM 5407 C C . CYS A 1 667 ? -29.860 -29.567 15.462 1.00 48.25 667 CYS A C 1
ATOM 5409 O O . CYS A 1 667 ? -31.003 -29.387 15.035 1.00 48.25 667 CYS A O 1
ATOM 5411 N N . SER A 1 668 ? -28.874 -30.037 14.686 1.00 43.28 668 SER A N 1
ATOM 5412 C CA . SER A 1 668 ? -29.051 -30.441 13.280 1.00 43.28 668 SER A CA 1
ATOM 5413 C C . SER A 1 668 ? -28.944 -31.953 13.027 1.00 43.28 668 SER A C 1
ATOM 5415 O O . SER A 1 668 ? -29.164 -32.370 11.888 1.00 43.28 668 SER A O 1
ATOM 5417 N N . ASP A 1 669 ? -28.725 -32.742 14.082 1.00 34.94 669 ASP A N 1
ATOM 5418 C CA . ASP A 1 669 ? -28.990 -34.189 14.165 1.00 34.94 669 ASP A CA 1
ATOM 5419 C C . ASP A 1 669 ? -30.260 -34.451 14.999 1.00 34.94 669 ASP A C 1
ATOM 5421 O O . ASP A 1 669 ? -30.962 -35.455 14.719 1.00 34.94 669 ASP A O 1
#

Foldseek 3Di:
DPDPPPDAFADELQVFFDFFKKWWFFKDADQDADDPVVCVVPVLSCVWCSVPPFDAFKKKWKFKDDQQHTPADIDIQDTDDGGPGGTRRDMDTTPDGSSRADLAMKMKMFMWICSDDPDIFTQWIEMDGQADPQQWGDAFKDKFWTDGRDGFGSHTPPDPPDDGPHYRDDPDVPDVLVVVVVVVVCVVSPVDDDDPVVCVVVVVVSVVVVNVCSHVPNTMIIMMGGDWDDDPNDTYIYGYDDPPPPPDPDDDPDDPDPDDPDVCPPPDPVVLVVVLCVLLPPVCVVVLQPDDDDPVLVVVLVVLLPDDLPDDDDSVRLSSCSSNVNVCLAPQSCLSVPQLSFDPVDVVSVVVNLLSVLSGDQHALVSLLSCLDLSHLDQLSQLSSLVNVVVDDPVVCVLCVLSLLVSLLSHDLVVLVVVLVVVVVVVVVVVPPPDDDPDDDDDDDDDDPDPDPPPDDDDDDPDDDRSVVVSVPGDGSLVSLLVVLLVDLLSVLQNLVSLVVLLPDPDDDPSSVSSNVSSVSSNVVSLVCLVPDDPSSVVSNVLNVVQVLVVVLVLVQLVVLVPDDDDQVVSLVSSLVSQPDCVNSVDNQAAADWHQHSVGNVWTFGHWDSVPWGFDPDPQRWIWIWTQTPVRDIDIDTHGDPDDCPVVVVVVSVVVVVVVVVVVVVVVD

pLDDT: mean 78.49, std 16.67, range [25.66, 95.44]

Radius of gyration: 42.14 Å; Cα contacts (8 Å, |Δi|>4): 843; chains: 1; bounding box: 102×79×113 Å

Mean predicted aligned error: 18.92 Å

Solvent-accessible surface area (backbone atoms only — not comparable to full-atom values): 39294 Å² total; per-residue (Å²): 135,81,80,81,73,93,70,86,52,65,43,48,22,57,77,35,94,44,62,42,54,41,27,43,34,40,54,48,52,57,79,83,67,81,52,74,67,59,41,69,77,37,65,61,55,66,62,23,39,78,69,48,97,53,51,48,57,52,40,42,36,40,33,41,24,44,88,67,41,71,76,50,74,71,47,67,56,74,91,55,86,32,75,89,60,55,62,69,73,40,78,46,75,44,94,46,37,40,48,75,59,57,82,72,26,24,39,23,33,30,32,32,36,60,48,52,100,89,42,70,45,50,56,17,4,20,16,46,64,48,35,50,98,83,38,32,51,57,64,46,79,45,76,25,43,34,36,72,68,33,69,35,37,54,46,52,85,85,50,100,82,51,73,38,88,16,55,17,74,77,87,60,92,82,46,60,59,64,53,50,53,52,50,57,45,40,43,73,75,59,79,40,89,89,47,74,74,59,49,54,53,51,52,52,50,51,50,53,52,42,53,51,51,37,63,76,60,71,36,33,32,42,31,35,34,33,59,79,50,70,60,94,96,39,70,42,45,45,31,67,54,66,94,73,76,82,66,79,79,82,78,78,94,78,67,104,58,90,78,75,87,59,89,58,80,84,50,80,58,62,66,58,55,50,48,52,54,60,79,68,36,74,89,51,58,82,66,37,69,80,50,74,72,54,74,70,53,43,53,49,51,52,52,60,51,69,50,60,90,86,62,82,76,52,76,68,58,30,52,51,48,59,59,39,42,62,62,42,29,73,41,41,72,35,51,67,59,48,62,70,51,55,55,73,88,39,67,70,56,39,51,52,53,55,59,48,57,74,68,31,43,82,54,57,54,75,67,29,56,61,42,45,34,82,90,44,73,54,65,70,57,40,25,51,28,40,61,38,48,69,74,52,54,70,73,62,47,58,77,43,41,68,61,54,60,58,34,55,75,54,55,69,58,69,59,59,48,51,59,48,52,55,58,52,54,61,47,59,69,64,71,69,72,84,77,91,73,97,72,88,92,78,89,85,90,85,89,81,93,85,86,87,80,86,86,67,98,67,90,74,77,87,73,80,79,59,68,72,63,61,59,68,72,52,59,52,66,69,58,49,54,43,53,55,24,63,74,34,71,61,52,32,50,50,53,50,54,57,46,53,59,55,50,67,65,86,66,93,46,76,72,55,47,56,47,30,53,46,40,48,50,52,52,51,51,43,55,48,50,26,65,74,41,60,73,66,24,42,50,52,51,52,51,51,52,51,47,51,54,51,51,54,41,51,52,53,51,51,54,53,38,66,69,52,88,73,57,72,68,59,37,36,52,48,45,40,50,50,49,70,33,40,79,85,51,75,47,50,45,58,55,46,76,82,38,52,38,87,92,44,60,87,48,38,30,30,24,40,44,52,90,67,41,42,63,46,99,53,96,74,42,35,37,37,43,32,32,34,30,80,86,74,48,79,48,77,47,80,50,75,72,96,72,87,56,67,64,60,52,52,51,53,50,51,49,56,50,52,52,52,56,52,59,52,54,70,73,74,114